Protein AF-0000000065941282 (afdb_homodimer)

Foldseek 3Di:
DDDPVLVVDDPLVNPFDDDDAFDDLVNLCVVQVHDSVPFFEFAHQFQFPDADPLLVVLLVVCVVCVVPFAPLLLQLLLVLCCVVLVHDSLQKDKALWLLRVLLLQLVLWAAAVAEEEEEQLADPSNVNSNSNRPHYYDYFYADLSADPLVRSQVSDDPRYAEYEHEALGPPAQRHDAPVSVVVSLVSRDLRHAYEYEYQFVLLDDDRPHDDPSVCQVVHQSYKYKYGCRHLLRPVVQRMIMIGHPSVVSVSSSVVDDGRNGGNSRSSSSSSSVVPVVSSVVSNVQLVVLLVLLVVLCVVLVWDWRDHSGQKTKTFQVDFCVVVQVQLSSLSYTWHQSVVSVRRRIIIGGRHGPVSSVSSSVSSSVSNVVD/DDDPVLVVDDPLVNPFDDDDAFDDLVNLCVVQVHDSVPFFEFAHQFQFPDADPLLVVLLVVCVVCVVPFAPLLLQLLLVLCCVVLVHDSLQKDKALWLLRVLLLQLVLWAAAVAEEEEEQLADPSNVNSNSNRPHYYDYFYADLSADPLVRSQVSDDPRYAEYEHEALGPPAQRHDAPVSVVVSLVSRDLRHAYEYEHQFVLLDDDRPHDDPSVCQVVHQSYKYKYGCRHLLRPVVQRMIMIGHPSVVSVSSSVVDDGRNGGNSRSSSSSSSVVPVVSSVVSNVQLVVLLVVLVVLCVVLVWDWRDHSGQKTKTFQVDFCVVVQVQLSSLSYTWHQSVVSVRRRIIIGGRHGPVSSVSSSVSSSVSNVVD

pLDDT: mean 96.19, std 5.15, range [49.38, 98.94]

Organism: Pseudomonas fluorescens (strain ATCC BAA-477 / NRRL B-23932 / Pf-5) (NCBI:txid220664)

Structure (mmCIF, N/CA/C/O backbone):
data_AF-0000000065941282-model_v1
#
loop_
_entity.id
_entity.type
_entity.pdbx_description
1 polymer 'Histidinol-phosphate aminotransferase 2'
#
loop_
_atom_site.group_PDB
_atom_site.id
_atom_site.type_symbol
_atom_site.label_atom_id
_atom_site.label_alt_id
_atom_site.label_comp_id
_atom_site.label_asym_id
_atom_site.label_entity_id
_atom_site.label_seq_id
_atom_site.pdbx_PDB_ins_code
_atom_site.Cartn_x
_atom_site.Cartn_y
_atom_site.Cartn_z
_atom_site.occupancy
_atom_site.B_iso_or_equiv
_atom_site.auth_seq_id
_atom_site.auth_comp_id
_atom_site.auth_asym_id
_atom_site.auth_atom_id
_atom_site.pdbx_PDB_model_num
ATOM 1 N N . MET A 1 1 ? 30.281 6.234 15.258 1 49.38 1 MET A N 1
ATOM 2 C CA . MET A 1 1 ? 30.219 4.91 14.641 1 49.38 1 MET A CA 1
ATOM 3 C C . MET A 1 1 ? 28.844 4.648 14.047 1 49.38 1 MET A C 1
ATOM 5 O O . MET A 1 1 ? 27.828 5.086 14.602 1 49.38 1 MET A O 1
ATOM 9 N N . SER A 1 2 ? 28.703 4.344 12.789 1 67.75 2 SER A N 1
ATOM 10 C CA . SER A 1 2 ? 27.422 4.109 12.117 1 67.75 2 SER A CA 1
ATOM 11 C C . SER A 1 2 ? 26.719 2.895 12.703 1 67.75 2 SER A C 1
ATOM 13 O O . SER A 1 2 ? 27.359 1.91 13.07 1 67.75 2 SER A O 1
ATOM 15 N N . GLY A 1 3 ? 25.484 3.133 13.289 1 80.44 3 GLY A N 1
ATOM 16 C CA . GLY A 1 3 ? 24.719 2 13.773 1 80.44 3 GLY A CA 1
ATOM 17 C C . GLY A 1 3 ? 24.578 0.891 12.75 1 80.44 3 GLY A C 1
ATOM 18 O O . GLY A 1 3 ? 24.516 1.154 11.547 1 80.44 3 GLY A O 1
ATOM 19 N N . ASP A 1 4 ? 24.781 -0.351 13.203 1 91.12 4 ASP A N 1
ATOM 20 C CA . ASP A 1 4 ? 24.516 -1.51 12.359 1 91.12 4 ASP A CA 1
ATOM 21 C C . ASP A 1 4 ? 23.016 -1.734 12.195 1 91.12 4 ASP A C 1
ATOM 23 O O . ASP A 1 4 ? 22.422 -2.545 12.914 1 91.12 4 ASP A O 1
ATOM 27 N N . PHE A 1 5 ? 22.438 -1.07 11.258 1 93.69 5 PHE A N 1
ATOM 28 C CA . PHE A 1 5 ? 20.984 -1.014 11.148 1 93.69 5 PHE A CA 1
ATOM 29 C C . PHE A 1 5 ? 20.438 -2.332 10.625 1 93.69 5 PHE A C 1
ATOM 31 O O . PHE A 1 5 ? 19.234 -2.596 10.742 1 93.69 5 PHE A O 1
ATOM 38 N N . LEU A 1 6 ? 21.234 -3.121 10.008 1 94.31 6 LEU A N 1
ATOM 39 C CA . LEU A 1 6 ? 20.766 -4.477 9.727 1 94.31 6 LEU A CA 1
ATOM 40 C C . LEU A 1 6 ? 20.641 -5.281 11.016 1 94.31 6 LEU A C 1
ATOM 42 O O . LEU A 1 6 ? 19.625 -5.965 11.227 1 94.31 6 LEU A O 1
ATOM 46 N N . ALA A 1 7 ? 21.625 -5.141 11.883 1 93.94 7 ALA A N 1
ATOM 47 C CA . ALA A 1 7 ? 21.609 -5.852 13.164 1 93.94 7 ALA A CA 1
ATOM 48 C C . ALA A 1 7 ? 20.531 -5.305 14.078 1 93.94 7 ALA A C 1
ATOM 50 O O . ALA A 1 7 ? 20 -6.027 14.93 1 93.94 7 ALA A O 1
ATOM 51 N N . LEU A 1 8 ? 20.156 -4.051 13.891 1 94.19 8 LEU A N 1
ATOM 52 C CA . LEU A 1 8 ? 19.172 -3.398 14.734 1 94.19 8 LEU A CA 1
ATOM 53 C C . LEU A 1 8 ? 17.75 -3.707 14.258 1 94.19 8 LEU A C 1
ATOM 55 O O . LEU A 1 8 ? 16.781 -3.467 14.984 1 94.19 8 LEU A O 1
ATOM 59 N N . ALA A 1 9 ? 17.578 -4.238 13.016 1 95.94 9 ALA A N 1
ATOM 60 C CA . ALA A 1 9 ? 16.266 -4.609 12.492 1 95.94 9 ALA A CA 1
ATOM 61 C C . ALA A 1 9 ? 15.711 -5.82 13.234 1 95.94 9 ALA A C 1
ATOM 63 O O . ALA A 1 9 ? 16.453 -6.551 13.891 1 95.94 9 ALA A O 1
ATOM 64 N N . GLN A 1 10 ? 14.398 -5.988 13.164 1 94.81 10 GLN A N 1
ATOM 65 C CA . GLN A 1 10 ? 13.758 -7.156 13.758 1 94.81 10 GLN A CA 1
ATOM 66 C C . GLN A 1 10 ? 14.336 -8.445 13.188 1 94.81 10 GLN A C 1
ATOM 68 O O . GLN A 1 10 ? 14.641 -8.523 11.992 1 94.81 10 GLN A O 1
ATOM 73 N N . PRO A 1 11 ? 14.461 -9.461 14 1 93.06 11 PRO A N 1
ATOM 74 C CA . PRO A 1 11 ? 15.125 -10.695 13.57 1 93.06 11 PRO A CA 1
ATOM 75 C C . PRO A 1 11 ? 14.508 -11.297 12.312 1 93.06 11 PRO A C 1
ATOM 77 O O . PRO A 1 11 ? 15.227 -11.719 11.406 1 93.06 11 PRO A O 1
ATOM 80 N N . GLY A 1 12 ? 13.25 -11.281 12.273 1 92.19 12 GLY A N 1
ATOM 81 C CA . GLY A 1 12 ? 12.586 -11.797 11.086 1 92.19 12 GLY A CA 1
ATOM 82 C C . GLY A 1 12 ? 12.922 -11.016 9.828 1 92.19 12 GLY A C 1
ATOM 83 O O . GLY A 1 12 ? 12.992 -11.578 8.742 1 92.19 12 GLY A O 1
ATOM 84 N N . VAL A 1 13 ? 13.18 -9.766 9.953 1 94.12 13 VAL A N 1
ATOM 85 C CA . VAL A 1 13 ? 13.469 -8.867 8.836 1 94.12 13 VAL A CA 1
ATOM 86 C C . VAL A 1 13 ? 14.93 -9.039 8.406 1 94.12 13 VAL A C 1
ATOM 88 O O . VAL A 1 13 ? 15.234 -9.008 7.215 1 94.12 13 VAL A O 1
ATOM 91 N N . GLN A 1 14 ? 15.789 -9.273 9.359 1 92.75 14 GLN A N 1
ATOM 92 C CA . GLN A 1 14 ? 17.203 -9.453 9.078 1 92.75 14 GLN A CA 1
ATOM 93 C C . GLN A 1 14 ? 17.422 -10.578 8.078 1 92.75 14 GLN A C 1
ATOM 95 O O . GLN A 1 14 ? 18.266 -10.469 7.184 1 92.75 14 GLN A O 1
ATOM 100 N N . GLN A 1 15 ? 16.609 -11.555 8.156 1 89.69 15 GLN A N 1
ATOM 101 C CA . GLN A 1 15 ? 16.828 -12.773 7.379 1 89.69 15 GLN A CA 1
ATOM 102 C C . GLN A 1 15 ? 15.875 -12.836 6.188 1 89.69 15 GLN A C 1
ATOM 104 O O . GLN A 1 15 ? 15.906 -13.797 5.414 1 89.69 15 GLN A O 1
ATOM 109 N N . LEU A 1 16 ? 15.164 -11.828 6.074 1 90.81 16 LEU A N 1
ATOM 110 C CA . LEU A 1 16 ? 14.117 -11.836 5.055 1 90.81 16 LEU A CA 1
ATOM 111 C C . LEU A 1 16 ? 14.695 -11.516 3.682 1 90.81 16 LEU A C 1
ATOM 113 O O . LEU A 1 16 ? 15.523 -10.609 3.549 1 90.81 16 LEU A O 1
ATOM 117 N N . SER A 1 17 ? 14.352 -12.344 2.703 1 85.75 17 SER A N 1
ATOM 118 C CA . SER A 1 17 ? 14.609 -12.031 1.302 1 85.75 17 SER A CA 1
ATOM 119 C C . SER A 1 17 ? 13.344 -11.547 0.6 1 85.75 17 SER A C 1
ATOM 121 O O . SER A 1 17 ? 12.289 -12.164 0.713 1 85.75 17 SER A O 1
ATOM 123 N N . PRO A 1 18 ? 13.531 -10.477 -0.052 1 83.06 18 PRO A N 1
ATOM 124 C CA . PRO A 1 18 ? 12.344 -9.945 -0.733 1 83.06 18 PRO A CA 1
ATOM 125 C C . PRO A 1 18 ? 11.812 -10.875 -1.816 1 83.06 18 PRO A C 1
ATOM 127 O O . PRO A 1 18 ? 12.555 -11.727 -2.324 1 83.06 18 PRO A O 1
ATOM 130 N N . TYR A 1 19 ? 10.539 -10.648 -2.098 1 82.81 19 TYR A N 1
ATOM 131 C CA . TYR A 1 19 ? 9.906 -11.359 -3.209 1 82.81 19 TYR A CA 1
ATOM 132 C C . TYR A 1 19 ? 10.617 -11.047 -4.523 1 82.81 19 TYR A C 1
ATOM 134 O O . TYR A 1 19 ? 10.945 -9.891 -4.801 1 82.81 19 TYR A O 1
ATOM 142 N N . VAL A 1 20 ? 10.844 -12.062 -5.289 1 82 20 VAL A N 1
ATOM 143 C CA . VAL A 1 20 ? 11.453 -11.891 -6.605 1 82 20 VAL A CA 1
ATOM 144 C C . VAL A 1 20 ? 10.375 -11.984 -7.688 1 82 20 VAL A C 1
ATOM 146 O O . VAL A 1 20 ? 9.875 -13.07 -7.98 1 82 20 VAL A O 1
ATOM 149 N N . PRO A 1 21 ? 10.055 -10.859 -8.25 1 82.06 21 PRO A N 1
ATOM 150 C CA . PRO A 1 21 ? 9.047 -10.883 -9.32 1 82.06 21 PRO A CA 1
ATOM 151 C C . PRO A 1 21 ? 9.602 -11.414 -10.641 1 82.06 21 PRO A C 1
ATOM 153 O O . PRO A 1 21 ? 10.805 -11.656 -10.758 1 82.06 21 PRO A O 1
ATOM 156 N N . GLY A 1 22 ? 8.688 -11.711 -11.5 1 80.81 22 GLY A N 1
ATOM 157 C CA . GLY A 1 22 ? 9.148 -12.039 -12.836 1 80.81 22 GLY A CA 1
ATOM 158 C C . GLY A 1 22 ? 10.016 -10.961 -13.461 1 80.81 22 GLY A C 1
ATOM 159 O O . GLY A 1 22 ? 9.852 -9.773 -13.148 1 80.81 22 GLY A O 1
ATOM 160 N N . LYS A 1 23 ? 10.969 -11.43 -14.32 1 84.38 23 LYS A N 1
ATOM 161 C CA . LYS A 1 23 ? 11.852 -10.477 -14.977 1 84.38 23 LYS A CA 1
ATOM 162 C C . LYS A 1 23 ? 11.055 -9.484 -15.82 1 84.38 23 LYS A C 1
ATOM 164 O O . LYS A 1 23 ? 10.227 -9.883 -16.641 1 84.38 23 LYS A O 1
ATOM 169 N N . PRO A 1 24 ? 11.25 -8.164 -15.609 1 84.25 24 PRO A N 1
ATOM 170 C CA . PRO A 1 24 ? 10.57 -7.172 -16.453 1 84.25 24 PRO A CA 1
ATOM 171 C C . PRO A 1 24 ? 11.062 -7.199 -17.891 1 84.25 24 PRO A C 1
ATOM 173 O O . PRO A 1 24 ? 12.25 -7.402 -18.141 1 84.25 24 PRO A O 1
ATOM 176 N N . VAL A 1 25 ? 10.133 -6.898 -18.75 1 87.12 25 VAL A N 1
ATOM 177 C CA . VAL A 1 25 ? 10.438 -6.867 -20.172 1 87.12 25 VAL A CA 1
ATOM 178 C C . VAL A 1 25 ? 11.555 -5.863 -20.453 1 87.12 25 VAL A C 1
ATOM 180 O O . VAL A 1 25 ? 12.523 -6.18 -21.141 1 87.12 25 VAL A O 1
ATOM 183 N N . ASP A 1 26 ? 11.406 -4.703 -19.797 1 84.69 26 ASP A N 1
ATOM 184 C CA . ASP A 1 26 ? 12.375 -3.641 -20.031 1 84.69 26 ASP A CA 1
ATOM 185 C C . ASP A 1 26 ? 13.766 -4.051 -19.562 1 84.69 26 ASP A C 1
ATOM 187 O O . ASP A 1 26 ? 14.773 -3.688 -20.172 1 84.69 26 ASP A O 1
ATOM 191 N N . GLU A 1 27 ? 13.828 -4.742 -18.531 1 85.06 27 GLU A N 1
ATOM 192 C CA . GLU A 1 27 ? 15.102 -5.207 -18 1 85.06 27 GLU A CA 1
ATOM 193 C C . GLU A 1 27 ? 15.766 -6.199 -18.953 1 85.06 27 GLU A C 1
ATOM 195 O O . GLU A 1 27 ? 16.953 -6.098 -19.234 1 85.06 27 GLU A O 1
ATOM 200 N N . LEU A 1 28 ? 15.008 -7.137 -19.422 1 87.38 28 LEU A N 1
ATOM 201 C CA . LEU A 1 28 ? 15.531 -8.117 -20.375 1 87.38 28 LEU A CA 1
ATOM 202 C C . LEU A 1 28 ? 15.992 -7.438 -21.656 1 87.38 28 LEU A C 1
ATOM 204 O O . LEU A 1 28 ? 17.062 -7.754 -22.172 1 87.38 28 LEU A O 1
ATOM 208 N N . ALA A 1 29 ? 15.164 -6.52 -22.109 1 90.06 29 ALA A N 1
ATOM 209 C CA . ALA A 1 29 ? 15.492 -5.789 -23.328 1 90.06 29 ALA A CA 1
ATOM 210 C C . ALA A 1 29 ? 16.828 -5.066 -23.203 1 90.06 29 ALA A C 1
ATOM 212 O O . ALA A 1 29 ? 17.656 -5.105 -24.109 1 90.06 29 ALA A O 1
ATOM 213 N N . ARG A 1 30 ? 17.062 -4.418 -22.125 1 86 30 ARG A N 1
ATOM 214 C CA . ARG A 1 30 ? 18.297 -3.697 -21.859 1 86 30 ARG A CA 1
ATOM 215 C C . ARG A 1 30 ? 19.469 -4.656 -21.75 1 86 30 ARG A C 1
ATOM 217 O O . ARG A 1 30 ? 20.562 -4.379 -22.281 1 86 30 ARG A O 1
ATOM 224 N N . GLU A 1 31 ? 19.266 -5.777 -21.125 1 89.56 31 GLU A N 1
ATOM 225 C CA . GLU A 1 31 ? 20.344 -6.734 -20.875 1 89.56 31 GLU A CA 1
ATOM 226 C C . GLU A 1 31 ? 20.797 -7.41 -22.156 1 89.56 31 GLU A C 1
ATOM 228 O O . GLU A 1 31 ? 22 -7.648 -22.344 1 89.56 31 GLU A O 1
ATOM 233 N N . LEU A 1 32 ? 19.859 -7.707 -23.031 1 92 32 LEU A N 1
ATOM 234 C CA . LEU A 1 32 ? 20.188 -8.516 -24.203 1 92 32 LEU A CA 1
ATOM 235 C C . LEU A 1 32 ? 20.156 -7.684 -25.469 1 92 32 LEU A C 1
ATOM 237 O O . LEU A 1 32 ? 20.438 -8.188 -26.562 1 92 32 LEU A O 1
ATOM 241 N N . ASP A 1 33 ? 19.859 -6.391 -25.312 1 91.19 33 ASP A N 1
ATOM 242 C CA . ASP A 1 33 ? 19.781 -5.473 -26.453 1 91.19 33 ASP A CA 1
ATOM 243 C C . ASP A 1 33 ? 18.812 -5.98 -27.5 1 91.19 33 ASP A C 1
ATOM 245 O O . ASP A 1 33 ? 19.156 -6.125 -28.672 1 91.19 33 ASP A O 1
ATOM 249 N N . ILE A 1 34 ? 17.656 -6.352 -27.094 1 90.5 34 ILE A N 1
ATOM 250 C CA . ILE A 1 34 ? 16.594 -6.805 -27.984 1 90.5 34 ILE A CA 1
ATOM 251 C C . ILE A 1 34 ? 15.422 -5.832 -27.922 1 90.5 34 ILE A C 1
ATOM 253 O O . ILE A 1 34 ? 15.258 -5.113 -26.938 1 90.5 34 ILE A O 1
ATOM 257 N N . ASP A 1 35 ? 14.641 -5.812 -28.953 1 91.69 35 ASP A N 1
ATOM 258 C CA . ASP A 1 35 ? 13.453 -4.965 -29.031 1 91.69 35 ASP A CA 1
ATOM 259 C C . ASP A 1 35 ? 12.375 -5.449 -28.062 1 91.69 35 ASP A C 1
ATOM 261 O O . ASP A 1 35 ? 11.883 -6.57 -28.172 1 91.69 35 ASP A O 1
ATOM 265 N N . PRO A 1 36 ? 12.008 -4.559 -27.125 1 88.75 36 PRO A N 1
ATOM 266 C CA . PRO A 1 36 ? 11 -4.957 -26.141 1 88.75 36 PRO A CA 1
ATOM 267 C C . PRO A 1 36 ? 9.695 -5.418 -26.781 1 88.75 36 PRO A C 1
ATOM 269 O O . PRO A 1 36 ? 9 -6.273 -26.234 1 88.75 36 PRO A O 1
ATOM 272 N N . ALA A 1 37 ? 9.461 -4.98 -27.953 1 88.06 37 ALA A N 1
ATOM 273 C CA . ALA A 1 37 ? 8.211 -5.305 -28.641 1 88.06 37 ALA A CA 1
ATOM 274 C C . ALA A 1 37 ? 8.195 -6.762 -29.094 1 88.06 37 ALA A C 1
ATOM 276 O O . ALA A 1 37 ? 7.129 -7.316 -29.375 1 88.06 37 ALA A O 1
ATOM 277 N N . THR A 1 38 ? 9.32 -7.367 -29.109 1 90.81 38 THR A N 1
ATOM 278 C CA . THR A 1 38 ? 9.406 -8.742 -29.594 1 90.81 38 THR A CA 1
ATOM 279 C C . THR A 1 38 ? 9.438 -9.727 -28.422 1 90.81 38 THR A C 1
ATOM 281 O O . THR A 1 38 ? 9.414 -10.938 -28.625 1 90.81 38 THR A O 1
ATOM 284 N N . ILE A 1 39 ? 9.492 -9.227 -27.281 1 95.25 39 ILE A N 1
ATOM 285 C CA . ILE A 1 39 ? 9.594 -10.062 -26.094 1 95.25 39 ILE A CA 1
ATOM 286 C C . ILE A 1 39 ? 8.203 -10.547 -25.672 1 95.25 39 ILE A C 1
ATOM 288 O O . ILE A 1 39 ? 7.246 -9.766 -25.672 1 95.25 39 ILE A O 1
ATOM 292 N N . VAL A 1 40 ? 8.078 -11.828 -25.484 1 96.62 40 VAL A N 1
ATOM 293 C CA . VAL A 1 40 ? 6.859 -12.422 -24.938 1 96.62 40 VAL A CA 1
ATOM 294 C C . VAL A 1 40 ? 7.035 -12.711 -23.453 1 96.62 40 VAL A C 1
ATOM 296 O O . VAL A 1 40 ? 7.945 -13.438 -23.062 1 96.62 40 VAL A O 1
ATOM 299 N N . LYS A 1 41 ? 6.215 -12.117 -22.625 1 96.38 41 LYS A N 1
ATOM 300 C CA . LYS A 1 41 ? 6.277 -12.344 -21.188 1 96.38 41 LYS A CA 1
ATOM 301 C C . LYS A 1 41 ? 5.102 -13.188 -20.703 1 96.38 41 LYS A C 1
ATOM 303 O O . LYS A 1 41 ? 3.947 -12.773 -20.812 1 96.38 41 LYS A O 1
ATOM 308 N N . LEU A 1 42 ? 5.363 -14.328 -20.219 1 98.44 42 LEU A N 1
ATOM 309 C CA . LEU A 1 42 ? 4.406 -15.289 -19.688 1 98.44 42 LEU A CA 1
ATOM 310 C C . LEU A 1 42 ? 4.836 -15.766 -18.297 1 98.44 42 LEU A C 1
ATOM 312 O O . LEU A 1 42 ? 4.852 -16.969 -18.031 1 98.44 42 LEU A O 1
ATOM 316 N N . ALA A 1 43 ? 5.129 -14.75 -17.391 1 97.69 43 ALA A N 1
ATOM 317 C CA . ALA A 1 43 ? 5.828 -15.148 -16.172 1 97.69 43 ALA A CA 1
ATOM 318 C C . ALA A 1 43 ? 5.09 -14.656 -14.938 1 97.69 43 ALA A C 1
ATOM 320 O O . ALA A 1 43 ? 5.445 -15.008 -13.805 1 97.69 43 ALA A O 1
ATOM 321 N N . SER A 1 44 ? 3.982 -13.836 -15.008 1 96.69 44 SER A N 1
ATOM 322 C CA . SER A 1 44 ? 3.418 -13.203 -13.82 1 96.69 44 SER A CA 1
ATOM 323 C C . SER A 1 44 ? 1.907 -13.391 -13.758 1 96.69 44 SER A C 1
ATOM 325 O O . SER A 1 44 ? 1.215 -12.68 -13.031 1 96.69 44 SER A O 1
ATOM 327 N N . ASN A 1 45 ? 1.396 -14.273 -14.539 1 98.06 45 ASN A N 1
ATOM 328 C CA . ASN A 1 45 ? -0.011 -14.664 -14.523 1 98.06 45 ASN A CA 1
ATOM 329 C C . ASN A 1 45 ? -0.926 -13.469 -14.766 1 98.06 45 ASN A C 1
ATOM 331 O O . ASN A 1 45 ? -1.95 -13.32 -14.094 1 98.06 45 ASN A O 1
ATOM 335 N N . GLU A 1 46 ? -0.53 -12.602 -15.664 1 97.62 46 GLU A N 1
ATOM 336 C CA . GLU A 1 46 ? -1.329 -11.438 -16.031 1 97.62 46 GLU A CA 1
ATOM 337 C C . GLU A 1 46 ? -2.35 -11.789 -17.109 1 97.62 46 GLU A C 1
ATOM 339 O O . GLU A 1 46 ? -2.189 -12.781 -17.828 1 97.62 46 GLU A O 1
ATOM 344 N N . ASN A 1 47 ? -3.414 -11.016 -17.172 1 98.31 47 ASN A N 1
ATOM 345 C CA . ASN A 1 47 ? -4.406 -11.188 -18.219 1 98.31 47 ASN A CA 1
ATOM 346 C C . ASN A 1 47 ? -3.887 -10.68 -19.562 1 98.31 47 ASN A C 1
ATOM 348 O O . ASN A 1 47 ? -3.543 -9.508 -19.703 1 98.31 47 ASN A O 1
ATOM 352 N N . PRO A 1 48 ? -3.826 -11.539 -20.547 1 97.38 48 PRO A N 1
ATOM 353 C CA . PRO A 1 48 ? -3.229 -11.141 -21.812 1 97.38 48 PRO A CA 1
ATOM 354 C C . PRO A 1 48 ? -4.191 -10.344 -22.703 1 97.38 48 PRO A C 1
ATOM 356 O O . PRO A 1 48 ? -3.779 -9.781 -23.719 1 97.38 48 PRO A O 1
ATOM 359 N N . LEU A 1 49 ? -5.406 -10.172 -22.375 1 96.19 49 LEU A N 1
ATOM 360 C CA . LEU A 1 49 ? -6.465 -9.641 -23.234 1 96.19 49 LEU A CA 1
ATOM 361 C C . LEU A 1 49 ? -6.316 -8.133 -23.406 1 96.19 49 LEU A C 1
ATOM 363 O O . LEU A 1 49 ? -6.926 -7.547 -24.312 1 96.19 49 LEU A O 1
ATOM 367 N N . GLY A 1 50 ? -5.535 -7.484 -22.641 1 94.38 50 GLY A N 1
ATOM 368 C CA . GLY A 1 50 ? -5.531 -6.031 -22.609 1 94.38 50 GLY A CA 1
ATOM 369 C C . GLY A 1 50 ? -6.562 -5.457 -21.656 1 94.38 50 GLY A C 1
ATOM 370 O O . GLY A 1 50 ? -7.316 -6.203 -21.016 1 94.38 50 GLY A O 1
ATOM 371 N N . ALA A 1 51 ? -6.656 -4.18 -21.672 1 94.19 51 ALA A N 1
ATOM 372 C CA . ALA A 1 51 ? -7.465 -3.521 -20.656 1 94.19 51 ALA A CA 1
ATOM 373 C C . ALA A 1 51 ? -8.945 -3.533 -21.031 1 94.19 51 ALA A C 1
ATOM 375 O O . ALA A 1 51 ? -9.289 -3.373 -22.203 1 94.19 51 ALA A O 1
ATOM 376 N N . SER A 1 52 ? -9.789 -3.727 -20.016 1 97.44 52 SER A N 1
ATOM 377 C CA . SER A 1 52 ? -11.227 -3.543 -20.188 1 97.44 52 SER A CA 1
ATOM 378 C C . SER A 1 52 ? -11.555 -2.117 -20.609 1 97.44 52 SER A C 1
ATOM 380 O O . SER A 1 52 ? -11.102 -1.156 -19.984 1 97.44 52 SER A O 1
ATOM 382 N N . PRO A 1 53 ? -12.328 -1.966 -21.734 1 97.31 53 PRO A N 1
ATOM 383 C CA . PRO A 1 53 ? -12.727 -0.613 -22.125 1 97.31 53 PRO A CA 1
ATOM 384 C C . PRO A 1 53 ? -13.477 0.126 -21.016 1 97.31 53 PRO A C 1
ATOM 386 O O . PRO A 1 53 ? -13.336 1.343 -20.875 1 97.31 53 PRO A O 1
ATOM 389 N N . LYS A 1 54 ? -14.297 -0.621 -20.234 1 98.38 54 LYS A N 1
ATOM 390 C CA . LYS A 1 54 ? -15.031 0.011 -19.141 1 98.38 54 LYS A CA 1
ATOM 391 C C . LYS A 1 54 ? -14.078 0.502 -18.047 1 98.38 54 LYS A C 1
ATOM 393 O O . LYS A 1 54 ? -14.273 1.577 -17.484 1 98.38 54 LYS A O 1
ATOM 398 N N . ALA A 1 55 ? -13.055 -0.278 -17.734 1 98.5 55 ALA A N 1
ATOM 399 C CA . ALA A 1 55 ? -12.047 0.137 -16.766 1 98.5 55 ALA A CA 1
ATOM 400 C C . ALA A 1 55 ? -11.305 1.381 -17.234 1 98.5 55 ALA A C 1
ATOM 402 O O . ALA A 1 55 ? -11.086 2.316 -16.453 1 98.5 55 ALA A O 1
ATOM 403 N N . LEU A 1 56 ? -10.938 1.398 -18.547 1 98.5 56 LEU A N 1
ATOM 404 C CA . LEU A 1 56 ? -10.227 2.539 -19.109 1 98.5 56 LEU A CA 1
ATOM 405 C C . LEU A 1 56 ? -11.078 3.805 -19.016 1 98.5 56 LEU A C 1
ATOM 407 O O . LEU A 1 56 ? -10.57 4.871 -18.656 1 98.5 56 LEU A O 1
ATOM 411 N N . ALA A 1 57 ? -12.336 3.682 -19.344 1 98.5 57 ALA A N 1
ATOM 412 C CA . ALA A 1 57 ? -13.234 4.828 -19.266 1 98.5 57 ALA A CA 1
ATOM 413 C C . ALA A 1 57 ? -13.352 5.348 -17.844 1 98.5 57 ALA A C 1
ATOM 415 O O . ALA A 1 57 ? -13.344 6.562 -17.609 1 98.5 57 ALA A O 1
ATOM 416 N N . ALA A 1 58 ? -13.492 4.453 -16.891 1 98.62 58 ALA A N 1
ATOM 417 C CA . ALA A 1 58 ? -13.602 4.832 -15.484 1 98.62 58 ALA A CA 1
ATOM 418 C C . ALA A 1 58 ? -12.352 5.578 -15.023 1 98.62 58 ALA A C 1
ATOM 420 O O . ALA A 1 58 ? -12.445 6.555 -14.273 1 98.62 58 ALA A O 1
ATOM 421 N N . ILE A 1 59 ? -11.172 5.121 -15.43 1 98.69 59 ILE A N 1
ATOM 422 C CA . ILE A 1 59 ? -9.914 5.773 -15.078 1 98.69 59 ILE A CA 1
ATOM 423 C C . ILE A 1 59 ? -9.883 7.188 -15.656 1 98.69 59 ILE A C 1
ATOM 425 O O . ILE A 1 59 ? -9.562 8.148 -14.953 1 98.69 59 ILE A O 1
ATOM 429 N N . ARG A 1 60 ? -10.203 7.301 -16.906 1 97.94 60 ARG A N 1
ATOM 430 C CA . ARG A 1 60 ? -10.18 8.602 -17.578 1 97.94 60 ARG A CA 1
ATOM 431 C C . ARG A 1 60 ? -11.102 9.594 -16.875 1 97.94 60 ARG A C 1
ATOM 433 O O . ARG A 1 60 ? -10.742 10.758 -16.688 1 97.94 60 ARG A O 1
ATOM 440 N N . ASP A 1 61 ? -12.258 9.117 -16.453 1 97.38 61 ASP A N 1
ATOM 441 C CA . ASP A 1 61 ? -13.211 9.969 -15.75 1 97.38 61 ASP A CA 1
ATOM 442 C C . ASP A 1 61 ? -12.648 10.414 -14.398 1 97.38 61 ASP A C 1
ATOM 444 O O . ASP A 1 61 ? -12.945 11.523 -13.945 1 97.38 61 ASP A O 1
ATOM 448 N N . GLU A 1 62 ? -11.852 9.586 -13.797 1 97.31 62 GLU A N 1
ATOM 449 C CA . GLU A 1 62 ? -11.352 9.844 -12.445 1 97.31 62 GLU A CA 1
ATOM 450 C C . GLU A 1 62 ? -10.141 10.766 -12.469 1 97.31 62 GLU A C 1
ATOM 452 O O . GLU A 1 62 ? -9.734 11.297 -11.43 1 97.31 62 GLU A O 1
ATOM 457 N N . LEU A 1 63 ? -9.555 11.031 -13.648 1 97.62 63 LEU A N 1
ATOM 458 C CA . LEU A 1 63 ? -8.328 11.82 -13.758 1 97.62 63 LEU A CA 1
ATOM 459 C C . LEU A 1 63 ? -8.555 13.25 -13.289 1 97.62 63 LEU A C 1
ATOM 461 O O . LEU A 1 63 ? -7.621 13.922 -12.844 1 97.62 63 LEU A O 1
ATOM 465 N N . ALA A 1 64 ? -9.773 13.75 -13.32 1 94.38 64 ALA A N 1
ATOM 466 C CA . ALA A 1 64 ? -10.102 15.094 -12.859 1 94.38 64 ALA A CA 1
ATOM 467 C C . ALA A 1 64 ? -9.836 15.242 -11.359 1 94.38 64 ALA A C 1
ATOM 469 O O . ALA A 1 64 ? -9.625 16.344 -10.867 1 94.38 64 ALA A O 1
ATOM 470 N N . GLU A 1 65 ? -9.797 14.117 -10.633 1 94.06 65 GLU A N 1
ATOM 471 C CA . GLU A 1 65 ? -9.641 14.117 -9.188 1 94.06 65 GLU A CA 1
ATOM 472 C C . GLU A 1 65 ? -8.227 13.688 -8.789 1 94.06 65 GLU A C 1
ATOM 474 O O . GLU A 1 65 ? -8.008 13.234 -7.66 1 94.06 65 GLU A O 1
ATOM 479 N N . LEU A 1 66 ? -7.281 13.828 -9.641 1 97.31 66 LEU A N 1
ATOM 480 C CA . LEU A 1 66 ? -5.934 13.297 -9.469 1 97.31 66 LEU A CA 1
ATOM 481 C C . LEU A 1 66 ? -5.27 13.883 -8.227 1 97.31 66 LEU A C 1
ATOM 483 O O . LEU A 1 66 ? -4.457 13.227 -7.578 1 97.31 66 LEU A O 1
ATOM 487 N N . THR A 1 67 ? -5.621 15.125 -7.84 1 97.62 67 THR A N 1
ATOM 488 C CA . THR A 1 67 ? -4.934 15.812 -6.746 1 97.62 67 THR A CA 1
ATOM 489 C C . THR A 1 67 ? -5.582 15.484 -5.406 1 97.62 67 THR A C 1
ATOM 491 O O . THR A 1 67 ? -5.062 15.852 -4.352 1 97.62 67 THR A O 1
ATOM 494 N N . ARG A 1 68 ? -6.668 14.758 -5.375 1 96.12 68 ARG A N 1
ATOM 495 C CA . ARG A 1 68 ? -7.406 14.445 -4.16 1 96.12 68 ARG A CA 1
ATOM 496 C C . ARG A 1 68 ? -7.07 13.039 -3.662 1 96.12 68 ARG A C 1
ATOM 498 O O . ARG A 1 68 ? -6.855 12.133 -4.465 1 96.12 68 ARG A O 1
ATOM 505 N N . TYR A 1 69 ? -7.035 12.906 -2.363 1 96.62 69 TYR A N 1
ATOM 506 C CA . TYR A 1 69 ? -6.84 11.578 -1.787 1 96.62 69 TYR A CA 1
ATOM 507 C C . TYR A 1 69 ? -8.008 10.656 -2.127 1 96.62 69 TYR A C 1
ATOM 509 O O . TYR A 1 69 ? -9.141 11.117 -2.293 1 96.62 69 TYR A O 1
ATOM 517 N N . PRO A 1 70 ? -7.707 9.344 -2.211 1 96.31 70 PRO A N 1
ATOM 518 C CA . PRO A 1 70 ? -8.797 8.383 -2.385 1 96.31 70 PRO A CA 1
ATOM 519 C C . PRO A 1 70 ? -9.766 8.367 -1.202 1 96.31 70 PRO A C 1
ATOM 521 O O . PRO A 1 70 ? -9.43 8.859 -0.121 1 96.31 70 PRO A O 1
ATOM 524 N N . ASP A 1 71 ? -10.969 7.879 -1.484 1 92.94 71 ASP A N 1
ATOM 525 C CA . ASP A 1 71 ? -11.82 7.504 -0.364 1 92.94 71 ASP A CA 1
ATOM 526 C C . ASP A 1 71 ? -11.188 6.387 0.461 1 92.94 71 ASP A C 1
ATOM 528 O O . ASP A 1 71 ? -11.172 5.227 0.038 1 92.94 71 ASP A O 1
ATOM 532 N N . GLY A 1 72 ? -10.703 6.707 1.585 1 91.5 72 GLY A N 1
ATOM 533 C CA . GLY A 1 72 ? -9.984 5.758 2.424 1 91.5 72 GLY A CA 1
ATOM 534 C C . GLY A 1 72 ? -10.805 4.527 2.762 1 91.5 72 GLY A C 1
ATOM 535 O O . GLY A 1 72 ? -10.242 3.447 2.979 1 91.5 72 GLY A O 1
ATOM 536 N N . ASN A 1 73 ? -12.086 4.668 2.803 1 90.81 73 ASN A N 1
ATOM 537 C CA . ASN A 1 73 ? -12.969 3.539 3.084 1 90.81 73 ASN A CA 1
ATOM 538 C C . ASN A 1 73 ? -13.289 2.75 1.819 1 90.81 73 ASN A C 1
ATOM 540 O O . ASN A 1 73 ? -13.68 1.585 1.893 1 90.81 73 ASN A O 1
ATOM 544 N N . GLY A 1 74 ? -13.188 3.445 0.679 1 94.88 74 GLY A N 1
ATOM 545 C CA . GLY A 1 74 ? -13.562 2.795 -0.567 1 94.88 74 GLY A CA 1
ATOM 546 C C . GLY A 1 74 ? -15.023 2.381 -0.607 1 94.88 74 GLY A C 1
ATOM 547 O O . GLY A 1 74 ? -15.336 1.238 -0.943 1 94.88 74 GLY A O 1
ATOM 548 N N . PHE A 1 75 ? -15.852 3.326 -0.237 1 94.31 75 PHE A N 1
ATOM 549 C CA . PHE A 1 75 ? -17.266 3.039 -0.014 1 94.31 75 PHE A CA 1
ATOM 550 C C . PHE A 1 75 ? -17.906 2.469 -1.273 1 94.31 75 PHE A C 1
ATOM 552 O O . PHE A 1 75 ? -18.609 1.457 -1.215 1 94.31 75 PHE A O 1
ATOM 559 N N . ALA A 1 76 ? -17.688 3.131 -2.412 1 96 76 ALA A N 1
ATOM 560 C CA . ALA A 1 76 ? -18.328 2.701 -3.656 1 96 76 ALA A CA 1
ATOM 561 C C . ALA A 1 76 ? -17.922 1.271 -4.012 1 96 76 ALA A C 1
ATOM 563 O O . ALA A 1 76 ? -18.766 0.44 -4.328 1 96 76 ALA A O 1
ATOM 564 N N . LEU A 1 77 ? -16.656 0.951 -3.949 1 98.31 77 LEU A N 1
ATOM 565 C CA . LEU A 1 77 ? -16.188 -0.387 -4.285 1 98.31 77 LEU A CA 1
ATOM 566 C C . LEU A 1 77 ? -16.656 -1.407 -3.258 1 98.31 77 LEU A C 1
ATOM 568 O O . LEU A 1 77 ? -17.094 -2.5 -3.619 1 98.31 77 LEU A O 1
ATOM 572 N N . LYS A 1 78 ? -16.547 -1.065 -1.96 1 98.19 78 LYS A N 1
ATOM 573 C CA . LYS A 1 78 ? -17.016 -1.98 -0.924 1 98.19 78 LYS A CA 1
ATOM 574 C C . LYS A 1 78 ? -18.5 -2.305 -1.105 1 98.19 78 LYS A C 1
ATOM 576 O O . LYS A 1 78 ? -18.922 -3.453 -0.934 1 98.19 78 LYS A O 1
ATOM 581 N N . SER A 1 79 ? -19.266 -1.291 -1.411 1 97.94 79 SER A N 1
ATOM 582 C CA . SER A 1 79 ? -20.688 -1.494 -1.607 1 97.94 79 SER A CA 1
ATOM 583 C C . SER A 1 79 ? -20.969 -2.447 -2.766 1 97.94 79 SER A C 1
ATOM 585 O O . SER A 1 79 ? -21.781 -3.361 -2.648 1 97.94 79 SER A O 1
ATOM 587 N N . LEU A 1 80 ? -20.297 -2.219 -3.842 1 98.5 80 LEU A N 1
ATOM 588 C CA . LEU A 1 80 ? -20.484 -3.066 -5.016 1 98.5 80 LEU A CA 1
ATOM 589 C C . LEU A 1 80 ? -20.031 -4.492 -4.73 1 98.5 80 LEU A C 1
ATOM 591 O O . LEU A 1 80 ? -20.703 -5.453 -5.121 1 98.5 80 LEU A O 1
ATOM 595 N N . LEU A 1 81 ? -18.922 -4.66 -4.059 1 98.62 81 LEU A N 1
ATOM 596 C CA . LEU A 1 81 ? -18.422 -5.977 -3.68 1 98.62 81 LEU A CA 1
ATOM 597 C C . LEU A 1 81 ? -19.406 -6.688 -2.758 1 98.62 81 LEU A C 1
ATOM 599 O O . LEU A 1 81 ? -19.672 -7.879 -2.92 1 98.62 81 LEU A O 1
ATOM 603 N N . ALA A 1 82 ? -19.859 -5.914 -1.771 1 98.38 82 ALA A N 1
ATOM 604 C CA . ALA A 1 82 ? -20.828 -6.488 -0.836 1 98.38 82 ALA A CA 1
ATOM 605 C C . ALA A 1 82 ? -22.047 -7.039 -1.574 1 98.38 82 ALA A C 1
ATOM 607 O O . ALA A 1 82 ? -22.484 -8.156 -1.306 1 98.38 82 ALA A O 1
ATOM 608 N N . GLU A 1 83 ? -22.516 -6.289 -2.482 1 98.06 83 GLU A N 1
ATOM 609 C CA . GLU A 1 83 ? -23.672 -6.699 -3.273 1 98.06 83 GLU A CA 1
ATOM 610 C C . GLU A 1 83 ? -23.359 -7.926 -4.121 1 98.06 83 GLU A C 1
ATOM 612 O O . GLU A 1 83 ? -24.094 -8.914 -4.102 1 98.06 83 GLU A O 1
ATOM 617 N N . ARG A 1 84 ? -22.297 -7.945 -4.801 1 96.81 84 ARG A N 1
ATOM 618 C CA . ARG A 1 84 ? -21.938 -8.984 -5.754 1 96.81 84 ARG A CA 1
ATOM 619 C C . ARG A 1 84 ? -21.594 -10.289 -5.039 1 96.81 84 ARG A C 1
ATOM 621 O O . ARG A 1 84 ? -21.828 -11.375 -5.566 1 96.81 84 ARG A O 1
ATOM 628 N N . CYS A 1 85 ? -21 -10.156 -3.881 1 97.25 85 CYS A N 1
ATOM 629 C CA . CYS A 1 85 ? -20.5 -11.328 -3.168 1 97.25 85 CYS A CA 1
ATOM 630 C C . CYS A 1 85 ? -21.516 -11.805 -2.137 1 97.25 85 CYS A C 1
ATOM 632 O O . CYS A 1 85 ? -21.312 -12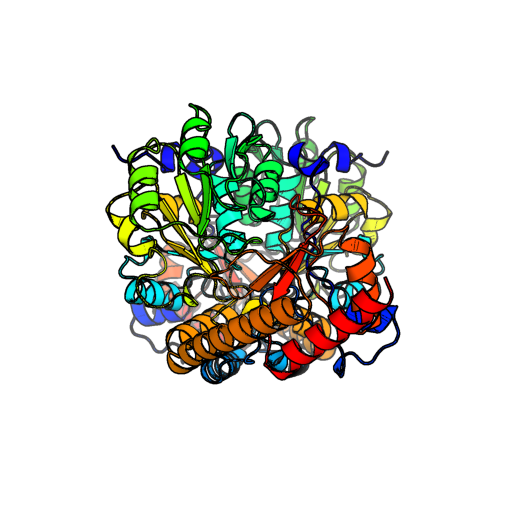.836 -1.494 1 97.25 85 CYS A O 1
ATOM 634 N N . GLY A 1 86 ? -22.578 -11.086 -1.958 1 97.25 86 GLY A N 1
ATOM 635 C CA . GLY A 1 86 ? -23.625 -11.477 -1.022 1 97.25 86 GLY A CA 1
ATOM 636 C C . GLY A 1 86 ? -23.203 -11.359 0.429 1 97.25 86 GLY A C 1
ATOM 637 O O . GLY A 1 86 ? -23.469 -12.25 1.235 1 97.25 86 GLY A O 1
ATOM 638 N N . VAL A 1 87 ? -22.453 -10.32 0.773 1 97.94 87 VAL A N 1
ATOM 639 C CA . VAL A 1 87 ? -22.016 -10.07 2.143 1 97.94 87 VAL A CA 1
ATOM 640 C C . VAL A 1 87 ? -22.391 -8.648 2.551 1 97.94 87 VAL A C 1
ATOM 642 O O . VAL A 1 87 ? -23 -7.914 1.772 1 97.94 87 VAL A O 1
ATOM 645 N N . GLU A 1 88 ? -22.141 -8.32 3.787 1 98.06 88 GLU A N 1
ATOM 646 C CA . GLU A 1 88 ? -22.328 -6.953 4.262 1 98.06 88 GLU A CA 1
ATOM 647 C C . GLU A 1 88 ? -21.062 -6.121 4.039 1 98.06 88 GLU A C 1
ATOM 649 O O . GLU A 1 88 ? -19.953 -6.668 3.957 1 98.06 88 GLU A O 1
ATOM 654 N N . ILE A 1 89 ? -21.25 -4.832 3.971 1 97.88 89 ILE A N 1
ATOM 655 C CA . ILE A 1 89 ? -20.156 -3.91 3.635 1 97.88 89 ILE A CA 1
ATOM 656 C C . ILE A 1 89 ? -19.062 -3.994 4.695 1 97.88 89 ILE A C 1
ATOM 658 O O . ILE A 1 89 ? -17.875 -3.863 4.383 1 97.88 89 ILE A O 1
ATOM 662 N N . ASP A 1 90 ? -19.359 -4.227 5.977 1 97.94 90 ASP A N 1
ATOM 663 C CA . ASP A 1 90 ? -18.391 -4.258 7.066 1 97.94 90 ASP A CA 1
ATOM 664 C C . ASP A 1 90 ? -17.641 -5.594 7.102 1 97.94 90 ASP A C 1
ATOM 666 O O . ASP A 1 90 ? -16.828 -5.836 7.996 1 97.94 90 ASP A O 1
ATOM 670 N N . GLN A 1 91 ? -17.891 -6.461 6.086 1 98.5 91 GLN A N 1
ATOM 671 C CA . GLN A 1 91 ? -17.156 -7.719 5.934 1 98.5 91 GLN A CA 1
ATOM 672 C C . GLN A 1 91 ? -16.047 -7.59 4.906 1 98.5 91 GLN A C 1
ATOM 674 O O . GLN A 1 91 ? -15.281 -8.531 4.691 1 98.5 91 GLN A O 1
ATOM 679 N N . VAL A 1 92 ? -15.953 -6.395 4.309 1 98.69 92 VAL A N 1
ATOM 680 C CA . VAL A 1 92 ? -15.023 -6.191 3.199 1 98.69 92 VAL A CA 1
ATOM 681 C C . VAL A 1 92 ? -13.789 -5.441 3.689 1 98.69 92 VAL A C 1
ATOM 683 O O . VAL A 1 92 ? -13.906 -4.406 4.352 1 98.69 92 VAL A O 1
ATOM 686 N N . THR A 1 93 ? -12.641 -5.934 3.443 1 98.62 93 THR A N 1
ATOM 687 C CA . THR A 1 93 ? -11.367 -5.242 3.596 1 98.62 93 THR A CA 1
ATOM 688 C C . THR A 1 93 ? -10.688 -5.059 2.242 1 98.62 93 THR A C 1
ATOM 690 O O . THR A 1 93 ? -10.484 -6.027 1.506 1 98.62 93 THR A O 1
ATOM 693 N N . LEU A 1 94 ? -10.391 -3.824 1.889 1 98.69 94 LEU A N 1
ATOM 694 C CA . LEU A 1 94 ? -9.711 -3.555 0.626 1 98.69 94 LEU A CA 1
ATOM 695 C C . LEU A 1 94 ? -8.195 -3.574 0.808 1 98.69 94 LEU A C 1
ATOM 697 O O . LEU A 1 94 ? -7.688 -3.188 1.863 1 98.69 94 LEU A O 1
ATOM 701 N N . GLY A 1 95 ? -7.52 -4.043 -0.208 1 98.62 95 GLY A N 1
ATOM 702 C CA . GLY A 1 95 ? -6.066 -4.113 -0.164 1 98.62 95 GLY A CA 1
ATOM 703 C C . GLY A 1 95 ? -5.406 -3.637 -1.444 1 98.62 95 GLY A C 1
ATOM 704 O O . GLY A 1 95 ? -5.984 -3.756 -2.527 1 98.62 95 GLY A O 1
ATOM 705 N N . ASN A 1 96 ? -4.195 -3.066 -1.302 1 98.5 96 ASN A N 1
ATOM 706 C CA . ASN A 1 96 ? -3.332 -2.795 -2.445 1 98.5 96 ASN A CA 1
ATOM 707 C C . ASN A 1 96 ? -2.879 -4.082 -3.125 1 98.5 96 ASN A C 1
ATOM 709 O O . ASN A 1 96 ? -1.686 -4.387 -3.156 1 98.5 96 ASN A O 1
ATOM 713 N N . GLY A 1 97 ? -3.846 -4.746 -3.797 1 97.81 97 GLY A N 1
ATOM 714 C CA . GLY A 1 97 ? -3.734 -6.145 -4.176 1 97.81 97 GLY A CA 1
ATOM 715 C C . GLY A 1 97 ? -4.102 -7.098 -3.055 1 97.81 97 GLY A C 1
ATOM 716 O O . GLY A 1 97 ? -4.176 -6.695 -1.891 1 97.81 97 GLY A O 1
ATOM 717 N N . SER A 1 98 ? -4.355 -8.367 -3.434 1 98 98 SER A N 1
ATOM 718 C CA . SER A 1 98 ? -4.691 -9.328 -2.389 1 98 98 SER A CA 1
ATOM 719 C C . SER A 1 98 ? -3.48 -9.656 -1.524 1 98 98 SER A C 1
ATOM 721 O O . SER A 1 98 ? -3.625 -10.133 -0.398 1 98 98 SER A O 1
ATOM 723 N N . ASN A 1 99 ? -2.289 -9.406 -2.043 1 97.25 99 ASN A N 1
ATOM 724 C CA . ASN A 1 99 ? -1.078 -9.531 -1.237 1 97.25 99 ASN A CA 1
ATOM 725 C C . ASN A 1 99 ? -1.172 -8.703 0.044 1 97.25 99 ASN A C 1
ATOM 727 O O . ASN A 1 99 ? -0.692 -9.133 1.097 1 97.25 99 ASN A O 1
ATOM 731 N N . ASP A 1 100 ? -1.762 -7.547 -0.094 1 98.12 100 ASP A N 1
ATOM 732 C CA . ASP A 1 100 ? -1.93 -6.656 1.049 1 98.12 100 ASP A CA 1
ATOM 733 C C . ASP A 1 100 ? -2.811 -7.297 2.121 1 98.12 100 ASP A C 1
ATOM 735 O O . ASP A 1 100 ? -2.572 -7.113 3.316 1 98.12 100 ASP A O 1
ATOM 739 N N . ILE A 1 101 ? -3.814 -8.055 1.726 1 98.69 101 ILE A N 1
ATOM 740 C CA . ILE A 1 101 ? -4.688 -8.766 2.656 1 98.69 101 ILE A CA 1
ATOM 741 C C . ILE A 1 101 ? -3.885 -9.805 3.428 1 98.69 101 ILE A C 1
ATOM 743 O O . ILE A 1 101 ? -4.027 -9.93 4.648 1 98.69 101 ILE A O 1
ATOM 747 N N . LEU A 1 102 ? -3.045 -10.539 2.738 1 98.62 102 LEU A N 1
ATOM 748 C CA . LEU A 1 102 ? -2.211 -11.555 3.363 1 98.62 102 LEU A CA 1
ATOM 749 C C . LEU A 1 102 ? -1.277 -10.938 4.398 1 98.62 102 LEU A C 1
ATOM 751 O O . LEU A 1 102 ? -1.111 -11.477 5.492 1 98.62 102 LEU A O 1
ATOM 755 N N . GLU A 1 103 ? -0.715 -9.828 4.035 1 98.19 103 GLU A N 1
ATOM 756 C CA . GLU A 1 103 ? 0.186 -9.133 4.953 1 98.19 103 GLU A CA 1
ATOM 757 C C . GLU A 1 103 ? -0.563 -8.617 6.18 1 98.19 103 GLU A C 1
ATOM 759 O O . GLU A 1 103 ? -0.068 -8.719 7.301 1 98.19 103 GLU A O 1
ATOM 764 N N . LEU A 1 104 ? -1.732 -8.008 5.961 1 98.44 104 LEU A N 1
ATOM 765 C CA . LEU A 1 104 ? -2.539 -7.508 7.07 1 98.44 104 LEU A CA 1
ATOM 766 C C . LEU A 1 104 ? -2.873 -8.625 8.047 1 98.44 104 LEU A C 1
ATOM 768 O O . LEU A 1 104 ? -2.82 -8.43 9.266 1 98.44 104 LEU A O 1
ATOM 772 N N . VAL A 1 105 ? -3.184 -9.805 7.516 1 98.81 105 VAL A N 1
ATOM 773 C CA . VAL A 1 105 ? -3.506 -10.961 8.352 1 98.81 105 VAL A CA 1
ATOM 774 C C . VAL A 1 105 ? -2.297 -11.336 9.203 1 98.81 105 VAL A C 1
ATOM 776 O O . VAL A 1 105 ? -2.424 -11.547 10.414 1 98.81 105 VAL A O 1
ATOM 779 N N . ALA A 1 106 ? -1.161 -11.398 8.594 1 98.62 106 ALA A N 1
ATOM 780 C CA . ALA A 1 106 ? 0.05 -11.758 9.32 1 98.62 106 ALA A CA 1
ATOM 781 C C . ALA A 1 106 ? 0.341 -10.758 10.43 1 98.62 106 ALA A C 1
ATOM 783 O O . ALA A 1 106 ? 0.61 -11.141 11.57 1 98.62 106 ALA A O 1
ATOM 784 N N . ARG A 1 107 ? 0.211 -9.508 10.117 1 97.75 107 ARG A N 1
ATOM 785 C CA . ARG A 1 107 ? 0.519 -8.445 11.062 1 97.75 107 ARG A CA 1
ATOM 786 C C . ARG A 1 107 ? -0.488 -8.43 12.211 1 97.75 107 ARG A C 1
ATOM 788 O O . ARG A 1 107 ? -0.142 -8.078 13.344 1 97.75 107 ARG A O 1
ATOM 795 N N . ALA A 1 108 ? -1.687 -8.812 11.938 1 98.25 108 ALA A N 1
ATOM 796 C CA . ALA A 1 108 ? -2.75 -8.766 12.938 1 98.25 108 ALA A CA 1
ATOM 797 C C . ALA A 1 108 ? -2.678 -9.969 13.875 1 98.25 108 ALA A C 1
ATOM 799 O O . ALA A 1 108 ? -2.998 -9.867 15.055 1 98.25 108 ALA A O 1
ATOM 800 N N . TYR A 1 109 ? -2.221 -11.164 13.359 1 98.56 109 TYR A N 1
ATOM 801 C CA . TYR A 1 109 ? -2.516 -12.367 14.125 1 98.56 109 TYR A CA 1
ATOM 802 C C . TYR A 1 109 ? -1.249 -13.18 14.375 1 98.56 109 TYR A C 1
ATOM 804 O O . TYR A 1 109 ? -1.277 -14.18 15.102 1 98.56 109 TYR A O 1
ATOM 812 N N . LEU A 1 110 ? -0.136 -12.812 13.797 1 98.25 110 LEU A N 1
ATOM 813 C CA . LEU A 1 110 ? 1.104 -13.555 13.977 1 98.25 110 LEU A CA 1
ATOM 814 C C . LEU A 1 110 ? 2.135 -12.727 14.734 1 98.25 110 LEU A C 1
ATOM 816 O O . LEU A 1 110 ? 2.084 -11.492 14.703 1 98.25 110 LEU A O 1
ATOM 820 N N . ALA A 1 111 ? 3.039 -13.375 15.352 1 96.81 111 ALA A N 1
ATOM 821 C CA . ALA A 1 111 ? 4.102 -12.805 16.172 1 96.81 111 ALA A CA 1
ATOM 822 C C . ALA A 1 111 ? 5.105 -13.875 16.594 1 96.81 111 ALA A C 1
ATOM 824 O O . ALA A 1 111 ? 4.875 -15.062 16.375 1 96.81 111 ALA A O 1
ATOM 825 N N . PRO A 1 112 ? 6.293 -13.398 17.172 1 96.25 112 PRO A N 1
ATOM 826 C CA . PRO A 1 112 ? 7.188 -14.406 17.75 1 96.25 112 PRO A CA 1
ATOM 827 C C . PRO A 1 112 ? 6.488 -15.305 18.766 1 96.25 112 PRO A C 1
ATOM 829 O O . PRO A 1 112 ? 5.746 -14.812 19.609 1 96.25 112 PRO A O 1
ATOM 832 N N . GLY A 1 113 ? 6.668 -16.578 18.609 1 97.38 113 GLY A N 1
ATOM 833 C CA . GLY A 1 113 ? 6.016 -17.531 19.484 1 97.38 113 GLY A CA 1
ATOM 834 C C . GLY A 1 113 ? 4.762 -18.125 18.891 1 97.38 113 GLY A C 1
ATOM 835 O O . GLY A 1 113 ? 4.254 -19.141 19.375 1 97.38 113 GLY A O 1
ATOM 836 N N . LEU A 1 114 ? 4.219 -17.562 17.828 1 98.31 114 LEU A N 1
ATOM 837 C CA . LEU A 1 114 ? 3.068 -18.078 17.094 1 98.31 114 LEU A CA 1
ATOM 838 C C . LEU A 1 114 ? 3.496 -18.641 15.742 1 98.31 114 LEU A C 1
ATOM 840 O O . LEU A 1 114 ? 4.648 -18.5 15.336 1 98.31 114 LEU A O 1
ATOM 844 N N . ASN A 1 115 ? 2.564 -19.344 15.102 1 98.81 115 ASN A N 1
ATOM 845 C CA . ASN A 1 115 ? 2.98 -19.922 13.82 1 98.81 115 ASN A CA 1
ATOM 846 C C . ASN A 1 115 ? 1.84 -19.922 12.812 1 98.81 115 ASN A C 1
ATOM 848 O O . ASN A 1 115 ? 0.682 -19.703 13.172 1 98.81 115 ASN A O 1
ATOM 852 N N . ALA A 1 116 ? 2.193 -20.047 11.547 1 98.94 116 ALA A N 1
ATOM 853 C CA . ALA A 1 116 ? 1.292 -20.234 10.414 1 98.94 116 ALA A CA 1
ATOM 854 C C . ALA A 1 116 ? 1.554 -21.562 9.711 1 98.94 116 ALA A C 1
ATOM 856 O O . ALA A 1 116 ? 2.701 -22 9.609 1 98.94 116 ALA A O 1
ATOM 857 N N . VAL A 1 117 ? 0.477 -22.141 9.219 1 98.94 117 VAL A N 1
ATOM 858 C CA . VAL A 1 117 ? 0.568 -23.406 8.484 1 98.94 117 VAL A CA 1
ATOM 859 C C . VAL A 1 117 ? 0.252 -23.172 7.012 1 98.94 117 VAL A C 1
ATOM 861 O O . VAL A 1 117 ? -0.725 -22.5 6.68 1 98.94 117 VAL A O 1
ATOM 864 N N . PHE A 1 118 ? 1.026 -23.688 6.121 1 98.81 118 PHE A N 1
ATOM 865 C CA . PHE A 1 118 ? 0.759 -23.703 4.688 1 98.81 118 PHE A CA 1
ATOM 866 C C . PHE A 1 118 ? 1.517 -24.844 4.008 1 98.81 118 PHE A C 1
ATOM 868 O O . PHE A 1 118 ? 2.303 -25.547 4.648 1 98.81 118 PHE A O 1
ATOM 875 N N . SER A 1 119 ? 1.262 -25.109 2.791 1 98.56 119 SER A N 1
ATOM 876 C CA . SER A 1 119 ? 1.786 -26.25 2.045 1 98.56 119 SER A CA 1
ATOM 877 C C . SER A 1 119 ? 3.17 -25.953 1.478 1 98.56 119 SER A C 1
ATOM 879 O O . SER A 1 119 ? 3.51 -24.781 1.241 1 98.56 119 SER A O 1
ATOM 881 N N . GLU A 1 120 ? 3.871 -27.094 1.338 1 97.06 120 GLU A N 1
ATOM 882 C CA . GLU A 1 120 ? 5.012 -27.062 0.426 1 97.06 120 GLU A CA 1
ATOM 883 C C . GLU A 1 120 ? 4.594 -26.594 -0.967 1 97.06 120 GLU A C 1
ATOM 885 O O . GLU A 1 120 ? 3.5 -26.922 -1.434 1 97.06 120 GLU A O 1
ATOM 890 N N . HIS A 1 121 ? 5.258 -25.828 -1.67 1 97.94 121 HIS A N 1
ATOM 891 C CA . HIS A 1 121 ? 5.023 -25.281 -3.002 1 97.94 121 HIS A CA 1
ATOM 892 C C . HIS A 1 121 ? 3.854 -24.297 -2.998 1 97.94 121 HIS A C 1
ATOM 894 O O . HIS A 1 121 ? 3.051 -24.281 -3.936 1 97.94 121 HIS A O 1
ATOM 900 N N . ALA A 1 122 ? 3.566 -23.688 -1.859 1 97.12 122 ALA A N 1
ATOM 901 C CA . ALA A 1 122 ? 2.537 -22.656 -1.794 1 97.12 122 ALA A CA 1
ATOM 902 C C . ALA A 1 122 ? 3.111 -21.281 -2.156 1 97.12 122 ALA A C 1
ATOM 904 O O . ALA A 1 122 ? 4.324 -21.141 -2.32 1 97.12 122 ALA A O 1
ATOM 905 N N . PHE A 1 123 ? 2.248 -20.406 -2.293 1 97.38 123 PHE A N 1
ATOM 906 C CA . PHE A 1 123 ? 2.596 -19.047 -2.723 1 97.38 123 PHE A CA 1
ATOM 907 C C . PHE A 1 123 ? 3.697 -18.469 -1.844 1 97.38 123 PHE A C 1
ATOM 909 O O . PHE A 1 123 ? 3.588 -18.484 -0.616 1 97.38 123 PHE A O 1
ATOM 916 N N . ALA A 1 124 ? 4.703 -17.875 -2.404 1 96.31 124 ALA A N 1
ATOM 917 C CA . ALA A 1 124 ? 5.941 -17.438 -1.764 1 96.31 124 ALA A CA 1
ATOM 918 C C . ALA A 1 124 ? 5.676 -16.328 -0.744 1 96.31 124 ALA A C 1
ATOM 920 O O . ALA A 1 124 ? 6.504 -16.078 0.133 1 96.31 124 ALA A O 1
ATOM 921 N N . VAL A 1 125 ? 4.531 -15.664 -0.858 1 96.94 125 VAL A N 1
ATOM 922 C CA . VAL A 1 125 ? 4.219 -14.555 0.038 1 96.94 125 VAL A CA 1
ATOM 923 C C . VAL A 1 125 ? 3.865 -15.094 1.423 1 96.94 125 VAL A C 1
ATOM 925 O O . VAL A 1 125 ? 4.09 -14.422 2.432 1 96.94 125 VAL A O 1
ATOM 928 N N . TYR A 1 126 ? 3.359 -16.344 1.554 1 98.25 126 TYR A N 1
ATOM 929 C CA . TYR A 1 126 ? 2.967 -16.906 2.846 1 98.25 126 TYR A CA 1
ATOM 930 C C . TYR A 1 126 ? 4.164 -16.984 3.789 1 98.25 126 TYR A C 1
ATOM 932 O O . TYR A 1 126 ? 4.125 -16.438 4.895 1 98.25 126 TYR A O 1
ATOM 940 N N . PRO A 1 127 ? 5.266 -17.609 3.359 1 97.5 127 PRO A N 1
ATOM 941 C CA . PRO A 1 127 ? 6.426 -17.625 4.254 1 97.5 127 PRO A CA 1
ATOM 942 C C . PRO A 1 127 ? 7.027 -16.234 4.461 1 97.5 127 PRO A C 1
ATOM 944 O O . PRO A 1 127 ? 7.543 -15.93 5.539 1 97.5 127 PRO A O 1
ATOM 947 N N . ILE A 1 128 ? 6.973 -15.375 3.498 1 96.69 128 ILE A N 1
ATOM 948 C CA . ILE A 1 128 ? 7.574 -14.047 3.59 1 96.69 128 ILE A CA 1
ATOM 949 C C . ILE A 1 128 ? 6.859 -13.227 4.668 1 96.69 128 ILE A C 1
ATOM 951 O O . ILE A 1 128 ? 7.5 -12.664 5.555 1 96.69 128 ILE A O 1
ATOM 955 N N . VAL A 1 129 ? 5.5 -13.188 4.633 1 97.5 129 VAL A N 1
ATOM 956 C CA . VAL A 1 129 ? 4.762 -12.359 5.582 1 97.5 129 VAL A CA 1
ATOM 957 C C . VAL A 1 129 ? 4.84 -12.984 6.977 1 97.5 129 VAL A C 1
ATOM 959 O O . VAL A 1 129 ? 4.824 -12.266 7.98 1 97.5 129 VAL A O 1
ATOM 962 N N . THR A 1 130 ? 4.957 -14.32 7.043 1 98.31 130 THR A N 1
ATOM 963 C CA . THR A 1 130 ? 5.125 -15.008 8.312 1 98.31 130 THR A CA 1
ATOM 964 C C . THR A 1 130 ? 6.465 -14.656 8.953 1 98.31 130 THR A C 1
ATOM 966 O O . THR A 1 130 ? 6.52 -14.297 10.133 1 98.31 130 THR A O 1
ATOM 969 N N . GLN A 1 131 ? 7.5 -14.664 8.148 1 97.44 131 GLN A N 1
ATOM 970 C CA . GLN A 1 131 ? 8.852 -14.367 8.617 1 97.44 131 GLN A CA 1
ATOM 971 C C . GLN A 1 131 ? 8.984 -12.891 8.992 1 97.44 131 GLN A C 1
ATOM 973 O O . GLN A 1 131 ? 9.672 -12.555 9.961 1 97.44 131 GLN A O 1
ATOM 978 N N . ALA A 1 132 ? 8.383 -12.055 8.266 1 96.25 132 ALA A N 1
ATOM 979 C CA . ALA A 1 132 ? 8.5 -10.609 8.453 1 96.25 132 ALA A CA 1
ATOM 980 C C . ALA A 1 132 ? 8.062 -10.195 9.852 1 96.25 132 ALA A C 1
ATOM 982 O O . ALA A 1 132 ? 8.562 -9.211 10.406 1 96.25 132 ALA A O 1
ATOM 983 N N . VAL A 1 133 ? 7.145 -10.953 10.43 1 96.69 133 VAL A N 1
ATOM 984 C CA . VAL A 1 133 ? 6.641 -10.594 11.75 1 96.69 133 VAL A CA 1
ATOM 985 C C . VAL A 1 133 ? 7.262 -11.516 12.805 1 96.69 133 VAL A C 1
ATOM 987 O O . VAL A 1 133 ? 6.836 -11.516 13.961 1 96.69 133 VAL A O 1
ATOM 990 N N . GLY A 1 134 ? 8.156 -12.398 12.375 1 96.56 134 GLY A N 1
ATOM 991 C CA . GLY A 1 134 ? 8.938 -13.211 13.297 1 96.56 134 GLY A CA 1
ATOM 992 C C . GLY A 1 134 ? 8.219 -14.484 13.711 1 96.56 134 GLY A C 1
ATOM 993 O O . GLY A 1 134 ? 8.641 -15.156 14.656 1 96.56 134 GLY A O 1
ATOM 994 N N . ALA A 1 135 ? 7.137 -14.844 13.062 1 98.06 135 ALA A N 1
ATOM 995 C CA . ALA A 1 135 ? 6.402 -16.062 13.383 1 98.06 135 ALA A CA 1
ATOM 996 C C . ALA A 1 135 ? 7.051 -17.281 12.727 1 98.06 135 ALA A C 1
ATOM 998 O O . ALA A 1 135 ? 7.895 -17.141 11.836 1 98.06 135 ALA A O 1
ATOM 999 N N . GLN A 1 136 ? 6.684 -18.422 13.242 1 98.44 136 GLN A N 1
ATOM 1000 C CA . GLN A 1 136 ? 7.234 -19.656 12.711 1 98.44 136 GLN A CA 1
ATOM 1001 C C . GLN A 1 136 ? 6.391 -20.172 11.547 1 98.44 136 GLN A C 1
ATOM 1003 O O . GLN A 1 136 ? 5.16 -20.203 11.633 1 98.44 136 GLN A O 1
ATOM 1008 N N . ALA A 1 137 ? 7.031 -20.594 10.492 1 98.44 137 ALA A N 1
ATOM 1009 C CA . ALA A 1 137 ? 6.367 -21.25 9.375 1 98.44 137 ALA A CA 1
ATOM 1010 C C . ALA A 1 137 ? 6.312 -22.766 9.594 1 98.44 137 ALA A C 1
ATOM 1012 O O . ALA A 1 137 ? 7.348 -23.406 9.773 1 98.44 137 ALA A O 1
ATOM 1013 N N . ARG A 1 138 ? 5.191 -23.281 9.633 1 98.81 138 ARG A N 1
ATOM 1014 C CA . ARG A 1 138 ? 4.996 -24.734 9.602 1 98.81 138 ARG A CA 1
ATOM 1015 C C . ARG A 1 138 ? 4.59 -25.203 8.211 1 98.81 138 ARG A C 1
ATOM 1017 O O . ARG A 1 138 ? 3.41 -25.141 7.855 1 98.81 138 ARG A O 1
ATOM 1024 N N . VAL A 1 139 ? 5.539 -25.719 7.516 1 98.75 139 VAL A N 1
ATOM 1025 C CA . VAL A 1 139 ? 5.359 -26.094 6.113 1 98.75 139 VAL A CA 1
ATOM 1026 C C . VAL A 1 139 ? 5.035 -27.578 6.008 1 98.75 139 VAL A C 1
ATOM 1028 O O . VAL A 1 139 ? 5.809 -28.422 6.465 1 98.75 139 VAL A O 1
ATOM 1031 N N . VAL A 1 140 ? 3.947 -27.906 5.402 1 98.88 140 VAL A N 1
ATOM 1032 C CA . VAL A 1 140 ? 3.482 -29.281 5.285 1 98.88 140 VAL A CA 1
ATOM 1033 C C . VAL A 1 140 ? 3.828 -29.828 3.9 1 98.88 140 VAL A C 1
ATOM 1035 O O . VAL A 1 140 ? 3.572 -29.172 2.887 1 98.88 140 VAL A O 1
ATOM 1038 N N . PRO A 1 141 ? 4.387 -31 3.84 1 98.69 141 PRO A N 1
ATOM 1039 C CA . PRO A 1 141 ? 4.684 -31.594 2.531 1 98.69 141 PRO A CA 1
ATOM 1040 C C . PRO A 1 141 ? 3.457 -31.656 1.62 1 98.69 141 PRO A C 1
ATOM 1042 O O . PRO A 1 141 ? 2.352 -31.938 2.086 1 98.69 141 PRO A O 1
ATOM 1045 N N . ALA A 1 142 ? 3.721 -31.344 0.387 1 98.38 142 ALA A N 1
ATOM 1046 C CA . ALA A 1 142 ? 2.646 -31.359 -0.603 1 98.38 142 ALA A CA 1
ATOM 1047 C C . ALA A 1 142 ? 2.258 -32.812 -0.963 1 98.38 142 ALA A C 1
ATOM 1049 O O . ALA A 1 142 ? 3.035 -33.719 -0.75 1 98.38 142 ALA A O 1
ATOM 1050 N N . LYS A 1 143 ? 1.021 -32.938 -1.419 1 98 143 LYS A N 1
ATOM 1051 C CA . LYS A 1 143 ? 0.52 -34.188 -2.025 1 98 143 LYS A CA 1
ATOM 1052 C C . LYS A 1 143 ? 0.174 -33.969 -3.496 1 98 143 LYS A C 1
ATOM 1054 O O . LYS A 1 143 ? -0.707 -33.156 -3.822 1 98 143 LYS A O 1
ATOM 1059 N N . ASN A 1 144 ? 0.82 -34.656 -4.387 1 96.94 144 ASN A N 1
ATOM 1060 C CA . ASN A 1 144 ? 0.617 -34.469 -5.82 1 96.94 144 ASN A CA 1
ATOM 1061 C C . ASN A 1 144 ? 0.712 -33 -6.227 1 96.94 144 ASN A C 1
ATOM 1063 O O . ASN A 1 144 ? -0.177 -32.5 -6.902 1 96.94 144 ASN A O 1
ATOM 1067 N N . TRP A 1 145 ? 1.706 -32.281 -5.688 1 97.75 145 TRP A N 1
ATOM 1068 C CA . TRP A 1 145 ? 2.043 -30.891 -5.988 1 97.75 145 TRP A CA 1
ATOM 1069 C C . TRP A 1 145 ? 1.002 -29.938 -5.41 1 97.75 145 TRP A C 1
ATOM 1071 O O . TRP A 1 145 ? 1.053 -28.734 -5.656 1 97.75 145 TRP A O 1
ATOM 1081 N N . GLY A 1 146 ? 0.024 -30.5 -4.668 1 97 146 GLY A N 1
ATOM 1082 C CA . GLY A 1 146 ? -1.021 -29.672 -4.078 1 97 146 GLY A CA 1
ATOM 1083 C C . GLY A 1 146 ? -1.091 -29.797 -2.566 1 97 146 GLY A C 1
ATOM 1084 O O . GLY A 1 146 ? -0.24 -30.438 -1.95 1 97 146 GLY A O 1
ATOM 1085 N N . HIS A 1 147 ? -2.076 -29.109 -1.926 1 97.81 147 HIS A N 1
ATOM 1086 C CA . HIS A 1 147 ? -2.27 -29.125 -0.48 1 97.81 147 HIS A CA 1
ATOM 1087 C C . HIS A 1 147 ? -2.654 -30.516 0.015 1 97.81 147 HIS A C 1
ATOM 1089 O O . HIS A 1 147 ? -3.48 -31.188 -0.602 1 97.81 147 HIS A O 1
ATOM 1095 N N . ASP A 1 148 ? -1.987 -30.984 1.024 1 98.62 148 ASP A N 1
ATOM 1096 C CA . ASP A 1 148 ? -2.467 -32.094 1.837 1 98.62 148 ASP A CA 1
ATOM 1097 C C . ASP A 1 148 ? -3.238 -31.594 3.055 1 98.62 148 ASP A C 1
ATOM 1099 O O . ASP A 1 148 ? -2.682 -31.5 4.152 1 98.62 148 ASP A O 1
ATOM 1103 N N . LEU A 1 149 ? -4.551 -31.391 2.883 1 98.56 149 LEU A N 1
ATOM 1104 C CA . LEU A 1 149 ? -5.355 -30.719 3.893 1 98.56 149 LEU A CA 1
ATOM 1105 C C . LEU A 1 149 ? -5.379 -31.516 5.191 1 98.56 149 LEU A C 1
ATOM 1107 O O . LEU A 1 149 ? -5.23 -30.953 6.277 1 98.56 149 LEU A O 1
ATOM 1111 N N . PRO A 1 150 ? -5.52 -32.875 5.145 1 98.56 150 PRO A N 1
ATOM 1112 C CA . PRO A 1 150 ? -5.449 -33.625 6.398 1 98.56 150 PRO A CA 1
ATOM 1113 C C . PRO A 1 150 ? -4.117 -33.469 7.121 1 98.56 150 PRO A C 1
ATOM 1115 O O . PRO A 1 150 ? -4.094 -33.281 8.344 1 98.56 150 PRO A O 1
ATOM 1118 N N . ALA A 1 151 ? -3.043 -33.5 6.41 1 98.81 151 ALA A N 1
ATOM 1119 C CA . ALA A 1 151 ? -1.734 -33.281 7.031 1 98.81 151 ALA A CA 1
ATOM 1120 C C . ALA A 1 151 ? -1.592 -31.875 7.582 1 98.81 151 ALA A C 1
ATOM 1122 O O . ALA A 1 151 ? -0.958 -31.672 8.617 1 98.81 151 ALA A O 1
ATOM 1123 N N . MET A 1 152 ? -2.141 -30.938 6.883 1 98.88 152 MET A N 1
ATOM 1124 C CA . MET A 1 152 ? -2.113 -29.547 7.355 1 98.88 152 MET A CA 1
ATOM 1125 C C . MET A 1 152 ? -2.906 -29.406 8.648 1 98.88 152 MET A C 1
ATOM 1127 O O . MET A 1 152 ? -2.494 -28.672 9.555 1 98.88 152 MET A O 1
ATOM 1131 N N . LEU A 1 153 ? -4.023 -30.078 8.695 1 98.75 153 LEU A N 1
ATOM 1132 C CA . LEU A 1 153 ? -4.82 -30.062 9.914 1 98.75 153 LEU A CA 1
ATOM 1133 C C . LEU A 1 153 ? -4.016 -30.625 11.094 1 98.75 153 LEU A C 1
ATOM 1135 O O . LEU A 1 153 ? -4.055 -30.062 12.188 1 98.75 153 LEU A O 1
ATOM 1139 N N . LYS A 1 154 ? -3.27 -31.641 10.852 1 98.75 154 LYS A N 1
ATOM 1140 C CA . LYS A 1 154 ? -2.479 -32.281 11.891 1 98.75 154 LYS A CA 1
ATOM 1141 C C . LYS A 1 154 ? -1.329 -31.391 12.344 1 98.75 154 LYS A C 1
ATOM 1143 O O . LYS A 1 154 ? -0.841 -31.531 13.469 1 98.75 154 LYS A O 1
ATOM 1148 N N . ALA A 1 155 ? -0.907 -30.469 11.523 1 98.81 155 ALA A N 1
ATOM 1149 C CA . ALA A 1 155 ? 0.22 -29.594 11.82 1 98.81 155 ALA A CA 1
ATOM 1150 C C . ALA A 1 155 ? -0.203 -28.438 12.734 1 98.81 155 ALA A C 1
ATOM 1152 O O . ALA A 1 155 ? 0.643 -27.75 13.312 1 98.81 155 ALA A O 1
ATOM 1153 N N . ILE A 1 156 ? -1.522 -28.234 12.906 1 98.69 156 ILE A N 1
ATOM 1154 C CA . ILE A 1 156 ? -2.049 -27.172 13.75 1 98.69 156 ILE A CA 1
ATOM 1155 C C . ILE A 1 156 ? -1.826 -27.516 15.219 1 98.69 156 ILE A C 1
ATOM 1157 O O . ILE A 1 156 ? -2.057 -28.656 15.633 1 98.69 156 ILE A O 1
ATOM 1161 N N . ASP A 1 157 ? -1.325 -26.578 15.992 1 98.38 157 ASP A N 1
ATOM 1162 C CA . ASP A 1 157 ? -1.192 -26.719 17.438 1 98.38 157 ASP A CA 1
ATOM 1163 C C . ASP A 1 157 ? -1.789 -25.516 18.172 1 98.38 157 ASP A C 1
ATOM 1165 O O . ASP A 1 157 ? -2.543 -24.734 17.578 1 98.38 157 ASP A O 1
ATOM 1169 N N . ASP A 1 158 ? -1.493 -25.375 19.469 1 97.5 158 ASP A N 1
ATOM 1170 C CA . ASP A 1 158 ? -2.127 -24.359 20.297 1 97.5 158 ASP A CA 1
ATOM 1171 C C . ASP A 1 158 ? -1.565 -22.969 19.984 1 97.5 158 ASP A C 1
ATOM 1173 O O . ASP A 1 158 ? -2.146 -21.969 20.375 1 97.5 158 ASP A O 1
ATOM 1177 N N . ARG A 1 159 ? -0.47 -22.922 19.266 1 97.81 159 ARG A N 1
ATOM 1178 C CA . ARG A 1 159 ? 0.178 -21.656 18.938 1 97.81 159 ARG A CA 1
ATOM 1179 C C . ARG A 1 159 ? -0.093 -21.266 17.5 1 97.81 159 ARG A C 1
ATOM 1181 O O . ARG A 1 159 ? 0.335 -20.188 17.047 1 97.81 159 ARG A O 1
ATOM 1188 N N . THR A 1 160 ? -0.816 -22.094 16.75 1 98.81 160 THR A N 1
ATOM 1189 C CA . THR A 1 160 ? -1.182 -21.75 15.375 1 98.81 160 THR A CA 1
ATOM 1190 C C . THR A 1 160 ? -2.275 -20.688 15.352 1 98.81 160 THR A C 1
ATOM 1192 O O . THR A 1 160 ? -3.27 -20.797 16.078 1 98.81 160 THR A O 1
ATOM 1195 N N . ARG A 1 161 ? -2.062 -19.672 14.547 1 98.62 161 ARG A N 1
ATOM 1196 C CA . ARG A 1 161 ? -3.051 -18.594 14.461 1 98.62 161 ARG A CA 1
ATOM 1197 C C . ARG A 1 161 ? -3.613 -18.469 13.047 1 98.62 161 ARG A C 1
ATOM 1199 O O . ARG A 1 161 ? -4.727 -17.984 12.859 1 98.62 161 ARG A O 1
ATOM 1206 N N . VAL A 1 162 ? -2.84 -18.875 12.055 1 98.94 162 VAL A N 1
ATOM 1207 C CA . VAL A 1 162 ? -3.252 -18.688 10.664 1 98.94 162 VAL A CA 1
ATOM 1208 C C . VAL A 1 162 ? -2.926 -19.938 9.852 1 98.94 162 VAL A C 1
ATOM 1210 O O . VAL A 1 162 ? -1.873 -20.547 10.039 1 98.94 162 VAL A O 1
ATOM 1213 N N . VAL A 1 163 ? -3.793 -20.344 9.031 1 98.94 163 VAL A N 1
ATOM 1214 C CA . VAL A 1 163 ? -3.553 -21.312 7.965 1 98.94 163 VAL A CA 1
ATOM 1215 C C . VAL A 1 163 ? -3.791 -20.656 6.605 1 98.94 163 VAL A C 1
ATOM 1217 O O . VAL A 1 163 ? -4.863 -20.094 6.359 1 98.94 163 VAL A O 1
ATOM 1220 N N . PHE A 1 164 ? -2.797 -20.688 5.723 1 98.94 164 PHE A N 1
ATOM 1221 C CA . PHE A 1 164 ? -2.953 -20.203 4.359 1 98.94 164 PHE A CA 1
ATOM 1222 C C . PHE A 1 164 ? -3.213 -21.359 3.396 1 98.94 164 PHE A C 1
ATOM 1224 O O . PHE A 1 16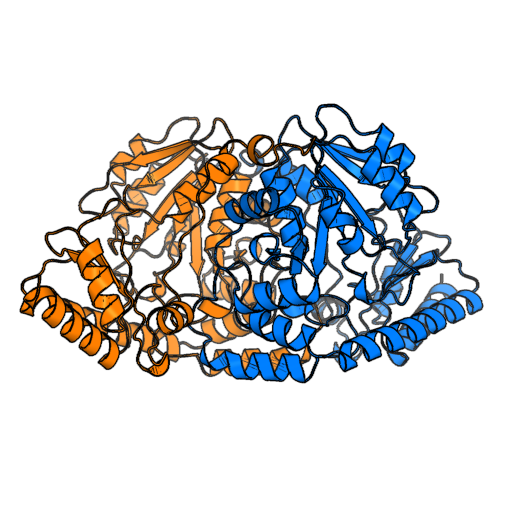4 ? -2.447 -22.312 3.355 1 98.94 164 PHE A O 1
ATOM 1231 N N . ILE A 1 165 ? -4.227 -21.281 2.619 1 98.69 165 ILE A N 1
ATOM 1232 C CA . ILE A 1 165 ? -4.473 -22.219 1.529 1 98.69 165 ILE A CA 1
ATOM 1233 C C . ILE A 1 165 ? -4.906 -21.469 0.28 1 98.69 165 ILE A C 1
ATOM 1235 O O . ILE A 1 165 ? -5.625 -20.469 0.374 1 98.69 165 ILE A O 1
ATOM 1239 N N . ALA A 1 166 ? -4.41 -21.859 -0.812 1 98.56 166 ALA A N 1
ATOM 1240 C CA . ALA A 1 166 ? -4.789 -21.281 -2.1 1 98.56 166 ALA A CA 1
ATOM 1241 C C . ALA A 1 166 ? -5.531 -22.297 -2.959 1 98.56 166 ALA A C 1
ATOM 1243 O O . ALA A 1 166 ? -5.176 -23.469 -2.982 1 98.56 166 ALA A O 1
ATOM 1244 N N . ASN A 1 167 ? -6.539 -21.859 -3.6 1 97.88 167 ASN A N 1
ATOM 1245 C CA . ASN A 1 167 ? -7.328 -22.719 -4.477 1 97.88 167 ASN A CA 1
ATOM 1246 C C . ASN A 1 167 ? -7.875 -21.938 -5.672 1 97.88 167 ASN A C 1
ATOM 1248 O O . ASN A 1 167 ? -8.891 -21.25 -5.562 1 97.88 167 ASN A O 1
ATOM 1252 N N . PRO A 1 168 ? -7.27 -22.062 -6.863 1 97.19 168 PRO A N 1
ATOM 1253 C CA . PRO A 1 168 ? -6.148 -22.953 -7.203 1 97.19 168 PRO A CA 1
ATOM 1254 C C . PRO A 1 168 ? -4.836 -22.5 -6.559 1 97.19 168 PRO A C 1
ATOM 1256 O O . PRO A 1 168 ? -4.656 -21.328 -6.258 1 97.19 168 PRO A O 1
ATOM 1259 N N . ASN A 1 169 ? -3.969 -23.5 -6.355 1 98.12 169 ASN A N 1
ATOM 1260 C CA . ASN A 1 169 ? -2.674 -23.234 -5.734 1 98.12 169 ASN A CA 1
ATOM 1261 C C . ASN A 1 169 ? -1.711 -22.562 -6.711 1 98.12 169 ASN A C 1
ATOM 1263 O O . ASN A 1 169 ? -1.688 -22.906 -7.895 1 98.12 169 ASN A O 1
ATOM 1267 N N . ASN A 1 170 ? -0.992 -21.594 -6.355 1 97.38 170 ASN A N 1
ATOM 1268 C CA . ASN A 1 170 ? 0.174 -21.031 -7.027 1 97.38 170 ASN A CA 1
ATOM 1269 C C . ASN A 1 170 ? 1.474 -21.484 -6.363 1 97.38 170 ASN A C 1
ATOM 1271 O O . ASN A 1 170 ? 1.653 -21.297 -5.16 1 97.38 170 ASN A O 1
ATOM 1275 N N . PRO A 1 171 ? 2.258 -22.125 -7.098 1 97.81 171 PRO A N 1
ATOM 1276 C CA . PRO A 1 171 ? 2.441 -22.047 -8.547 1 97.81 171 PRO A CA 1
ATOM 1277 C C . PRO A 1 171 ? 1.997 -23.312 -9.273 1 97.81 171 PRO A C 1
ATOM 1279 O O . PRO A 1 171 ? 2.23 -23.469 -10.477 1 97.81 171 PRO A O 1
ATOM 1282 N N . THR A 1 172 ? 1.359 -24.203 -8.578 1 98.44 172 THR A N 1
ATOM 1283 C CA . THR A 1 172 ? 1.207 -25.531 -9.164 1 98.44 172 THR A CA 1
ATOM 1284 C C . THR A 1 172 ? -0.087 -25.625 -9.969 1 98.44 172 THR A C 1
ATOM 1286 O O . THR A 1 172 ? -0.245 -26.531 -10.797 1 98.44 172 THR A O 1
ATOM 1289 N N . GLY A 1 173 ? -1.024 -24.766 -9.625 1 97.31 173 GLY A N 1
ATOM 1290 C CA . GLY A 1 173 ? -2.295 -24.766 -10.336 1 97.31 173 GLY A CA 1
ATOM 1291 C C . GLY A 1 173 ? -3.271 -25.797 -9.805 1 97.31 173 GLY A C 1
ATOM 1292 O O . GLY A 1 173 ? -4.445 -25.797 -10.188 1 97.31 173 GLY A O 1
ATOM 1293 N N . THR A 1 174 ? -2.852 -26.656 -8.875 1 97.25 174 THR A N 1
ATOM 1294 C CA . THR A 1 174 ? -3.682 -27.719 -8.32 1 97.25 174 THR A CA 1
ATOM 1295 C C . THR A 1 174 ? -4.844 -27.141 -7.52 1 97.25 174 THR A C 1
ATOM 1297 O O . THR A 1 174 ? -4.852 -25.938 -7.203 1 97.25 174 THR A O 1
ATOM 1300 N N . TRP A 1 175 ? -5.828 -28 -7.238 1 96.56 175 TRP A N 1
ATOM 1301 C CA . TRP A 1 175 ? -7.02 -27.531 -6.535 1 96.56 175 TRP A CA 1
ATOM 1302 C C . TRP A 1 175 ? -7.613 -28.641 -5.672 1 96.56 175 TRP A C 1
ATOM 1304 O O . TRP A 1 175 ? -7.176 -29.797 -5.742 1 96.56 175 TRP A O 1
ATOM 1314 N N . PHE A 1 176 ? -8.422 -28.344 -4.754 1 96.5 176 PHE A N 1
ATOM 1315 C CA . PHE A 1 176 ? -9.242 -29.281 -3.994 1 96.5 176 PHE A CA 1
ATOM 1316 C C . PHE A 1 176 ? -10.719 -28.953 -4.145 1 96.5 176 PHE A C 1
ATOM 1318 O O . PHE A 1 176 ? -11.078 -27.844 -4.535 1 96.5 176 PHE A O 1
ATOM 1325 N N . GLY A 1 177 ? -11.602 -29.938 -3.893 1 95.62 177 GLY A N 1
ATOM 1326 C CA . GLY A 1 177 ? -13.031 -29.781 -4.109 1 95.62 177 GLY A CA 1
ATOM 1327 C C . GLY A 1 177 ? -13.766 -29.234 -2.896 1 95.62 177 GLY A C 1
ATOM 1328 O O . GLY A 1 177 ? -13.148 -28.953 -1.866 1 95.62 177 GLY A O 1
ATOM 1329 N N . ALA A 1 178 ? -15.055 -29.031 -3.031 1 95.94 178 ALA A N 1
ATOM 1330 C CA . ALA A 1 178 ? -15.906 -28.438 -2.004 1 95.94 178 ALA A CA 1
ATOM 1331 C C . ALA A 1 178 ? -15.969 -29.328 -0.766 1 95.94 178 ALA A C 1
ATOM 1333 O O . ALA A 1 178 ? -15.945 -28.844 0.364 1 95.94 178 ALA A O 1
ATOM 1334 N N . GLU A 1 179 ? -16.078 -30.594 -0.988 1 96 179 GLU A N 1
ATOM 1335 C CA . GLU A 1 179 ? -16.172 -31.516 0.134 1 96 179 GLU A CA 1
ATOM 1336 C C . GLU A 1 179 ? -14.891 -31.516 0.968 1 96 179 GLU A C 1
ATOM 1338 O O . GLU A 1 179 ? -14.945 -31.5 2.199 1 96 179 GLU A O 1
ATOM 1343 N N . GLU A 1 180 ? -13.773 -31.547 0.315 1 96.69 180 GLU A N 1
ATOM 1344 C CA . GLU A 1 180 ? -12.484 -31.516 1.005 1 96.69 180 GLU A CA 1
ATOM 1345 C C . GLU A 1 180 ? -12.336 -30.234 1.818 1 96.69 180 GLU A C 1
ATOM 1347 O O . GLU A 1 180 ? -11.852 -30.266 2.953 1 96.69 180 GLU A O 1
ATOM 1352 N N . LEU A 1 181 ? -12.742 -29.125 1.221 1 97.69 181 LEU A N 1
ATOM 1353 C CA . LEU A 1 181 ? -12.672 -27.844 1.915 1 97.69 181 LEU A CA 1
ATOM 1354 C C . LEU A 1 181 ? -13.578 -27.844 3.141 1 97.69 181 LEU A C 1
ATOM 1356 O O . LEU A 1 181 ? -13.172 -27.406 4.219 1 97.69 181 LEU A O 1
ATOM 1360 N N . ASP A 1 182 ? -14.789 -28.312 2.967 1 97.75 182 ASP A N 1
ATOM 1361 C CA . ASP A 1 182 ? -15.75 -28.344 4.059 1 97.75 182 ASP A CA 1
ATOM 1362 C C . ASP A 1 182 ? -15.242 -29.188 5.223 1 97.75 182 ASP A C 1
ATOM 1364 O O . ASP A 1 182 ? -15.32 -28.781 6.379 1 97.75 182 ASP A O 1
ATOM 1368 N N . GLU A 1 183 ? -14.758 -30.391 4.883 1 97.69 183 GLU A N 1
ATOM 1369 C CA . GLU A 1 183 ? -14.227 -31.281 5.902 1 97.69 183 GLU A CA 1
ATOM 1370 C C . GLU A 1 183 ? -13.062 -30.641 6.656 1 97.69 183 GLU A C 1
ATOM 1372 O O . GLU A 1 183 ? -12.961 -30.766 7.879 1 97.69 183 GLU A O 1
ATOM 1377 N N . PHE A 1 184 ? -12.219 -30.016 6 1 98.5 184 PHE A N 1
ATOM 1378 C CA . PHE A 1 184 ? -11.07 -29.328 6.59 1 98.5 184 PHE A CA 1
ATOM 1379 C C . PHE A 1 184 ? -11.523 -28.219 7.535 1 98.5 184 PHE A C 1
ATOM 1381 O O . PHE A 1 184 ? -11.109 -28.188 8.695 1 98.5 184 PHE A O 1
ATOM 1388 N N . LEU A 1 185 ? -12.414 -27.297 7.027 1 98.5 185 LEU A N 1
ATOM 1389 C CA . LEU A 1 185 ? -12.867 -26.125 7.789 1 98.5 185 LEU A CA 1
ATOM 1390 C C . LEU A 1 185 ? -13.594 -26.562 9.055 1 98.5 185 LEU A C 1
ATOM 1392 O O . LEU A 1 185 ? -13.469 -25.922 10.102 1 98.5 185 LEU A O 1
ATOM 1396 N N . GLN A 1 186 ? -14.305 -27.672 8.969 1 97.75 186 GLN A N 1
ATOM 1397 C CA . GLN A 1 186 ? -15.062 -28.188 10.102 1 97.75 186 GLN A CA 1
ATOM 1398 C C . GLN A 1 186 ? -14.141 -28.578 11.258 1 97.75 186 GLN A C 1
ATOM 1400 O O . GLN A 1 186 ? -14.516 -28.438 12.422 1 97.75 186 GLN A O 1
ATOM 1405 N N . ASP A 1 187 ? -13.008 -28.984 10.906 1 98.12 187 ASP A N 1
ATOM 1406 C CA . ASP A 1 187 ? -12.133 -29.578 11.914 1 98.12 187 ASP A CA 1
ATOM 1407 C C . ASP A 1 187 ? -11.078 -28.578 12.375 1 98.12 187 ASP A C 1
ATOM 1409 O O . ASP A 1 187 ? -10.383 -28.812 13.367 1 98.12 187 ASP A O 1
ATOM 1413 N N . VAL A 1 188 ? -10.898 -27.453 11.703 1 98.62 188 VAL A N 1
ATOM 1414 C CA . VAL A 1 188 ? -9.93 -26.438 12.125 1 98.62 188 VAL A CA 1
ATOM 1415 C C . VAL A 1 188 ? -10.406 -25.797 13.422 1 98.62 188 VAL A C 1
ATOM 1417 O O . VAL A 1 188 ? -11.555 -25.359 13.523 1 98.62 188 VAL A O 1
ATOM 1420 N N . PRO A 1 189 ? -9.523 -25.703 14.422 1 98.12 189 PRO A N 1
ATOM 1421 C CA . PRO A 1 189 ? -9.914 -25.047 15.664 1 98.12 189 PRO A CA 1
ATOM 1422 C C . PRO A 1 189 ? -10.391 -23.609 15.453 1 98.12 189 PRO A C 1
ATOM 1424 O O . PRO A 1 189 ? -9.844 -22.891 14.602 1 98.12 189 PRO A O 1
ATOM 1427 N N . ALA A 1 190 ? -11.25 -23.141 16.297 1 96.31 190 ALA A N 1
ATOM 1428 C CA . ALA A 1 190 ? -11.938 -21.859 16.141 1 96.31 190 ALA A CA 1
ATOM 1429 C C . ALA A 1 190 ? -10.977 -20.688 16.297 1 96.31 190 ALA A C 1
ATOM 1431 O O . ALA A 1 190 ? -11.242 -19.578 15.812 1 96.31 190 ALA A O 1
ATOM 1432 N N . HIS A 1 191 ? -9.898 -20.906 16.922 1 96.62 191 HIS A N 1
ATOM 1433 C CA . HIS A 1 191 ? -8.977 -19.812 17.172 1 96.62 191 HIS A CA 1
ATOM 1434 C C . HIS A 1 191 ? -8.023 -19.594 16 1 96.62 191 HIS A C 1
ATOM 1436 O O . HIS A 1 191 ? -7.188 -18.688 16.031 1 96.62 191 HIS A O 1
ATOM 1442 N N . VAL A 1 192 ? -8.078 -20.469 15.016 1 98.69 192 VAL A N 1
ATOM 1443 C CA . VAL A 1 192 ? -7.207 -20.391 13.852 1 98.69 192 VAL A CA 1
ATOM 1444 C C . VAL A 1 192 ? -7.949 -19.734 12.688 1 98.69 192 VAL A C 1
ATOM 1446 O O . VAL A 1 192 ? -9.031 -20.188 12.297 1 98.69 192 VAL A O 1
ATOM 1449 N N . LEU A 1 193 ? -7.418 -18.641 12.172 1 98.88 193 LEU A N 1
ATOM 1450 C CA . LEU A 1 193 ? -7.961 -18 10.969 1 98.88 193 LEU A CA 1
ATOM 1451 C C . LEU A 1 193 ? -7.504 -18.734 9.719 1 98.88 193 LEU A C 1
ATOM 1453 O O . LEU A 1 193 ? -6.301 -18.875 9.477 1 98.88 193 LEU A O 1
ATOM 1457 N N . VAL A 1 194 ? -8.406 -19.281 8.938 1 98.88 194 VAL A N 1
ATOM 1458 C CA . VAL A 1 194 ? -8.102 -19.891 7.652 1 98.88 194 VAL A CA 1
ATOM 1459 C C . VAL A 1 194 ? -8.227 -18.859 6.539 1 98.88 194 VAL A C 1
ATOM 1461 O O . VAL A 1 194 ? -9.312 -18.312 6.305 1 98.88 194 VAL A O 1
ATOM 1464 N N . VAL A 1 195 ? -7.16 -18.578 5.871 1 98.94 195 VAL A N 1
ATOM 1465 C CA . VAL A 1 195 ? -7.156 -17.688 4.723 1 98.94 195 VAL A CA 1
ATOM 1466 C C . VAL A 1 195 ? -7.234 -18.5 3.432 1 98.94 195 VAL A C 1
ATOM 1468 O O . VAL A 1 195 ? -6.285 -19.188 3.072 1 98.94 195 VAL A O 1
ATOM 1471 N N . LEU A 1 196 ? -8.328 -18.406 2.82 1 98.88 196 LEU A N 1
ATOM 1472 C CA . LEU A 1 196 ? -8.523 -19.016 1.512 1 98.88 196 LEU A CA 1
ATOM 1473 C C . LEU A 1 196 ? -8.211 -18.031 0.393 1 98.88 196 LEU A C 1
ATOM 1475 O O . LEU A 1 196 ? -9.016 -17.141 0.104 1 98.88 196 LEU A O 1
ATOM 1479 N N . ASP A 1 197 ? -7.051 -18.203 -0.174 1 98.75 197 ASP A N 1
ATOM 1480 C CA . ASP A 1 197 ? -6.566 -17.375 -1.267 1 98.75 197 ASP A CA 1
ATOM 1481 C C . ASP A 1 197 ? -7.148 -17.828 -2.605 1 98.75 197 ASP A C 1
ATOM 1483 O O . ASP A 1 197 ? -6.773 -18.875 -3.127 1 98.75 197 ASP A O 1
ATOM 1487 N N . GLU A 1 198 ? -8 -16.984 -3.15 1 98.38 198 GLU A N 1
ATOM 1488 C CA . GLU A 1 198 ? -8.711 -17.312 -4.383 1 98.38 198 GLU A CA 1
ATOM 1489 C C . GLU A 1 198 ? -8.352 -16.344 -5.504 1 98.38 198 GLU A C 1
ATOM 1491 O O . GLU A 1 198 ? -9.234 -15.859 -6.223 1 98.38 198 GLU A O 1
ATOM 1496 N N . ALA A 1 199 ? -7.051 -16.109 -5.691 1 98.25 199 ALA A N 1
ATOM 1497 C CA . ALA A 1 199 ? -6.559 -15.156 -6.688 1 98.25 199 ALA A CA 1
ATOM 1498 C C . ALA A 1 199 ? -6.984 -15.57 -8.094 1 98.25 199 ALA A C 1
ATOM 1500 O O . ALA A 1 199 ? -7.086 -14.727 -8.992 1 98.25 199 ALA A O 1
ATOM 1501 N N . TYR A 1 200 ? -7.312 -16.844 -8.328 1 97.81 200 TYR A N 1
ATOM 1502 C CA . TYR A 1 200 ? -7.551 -17.328 -9.68 1 97.81 200 TYR A CA 1
ATOM 1503 C C . TYR A 1 200 ? -8.969 -17.875 -9.82 1 97.81 200 TYR A C 1
ATOM 1505 O O . TYR A 1 200 ? -9.297 -18.516 -10.82 1 97.81 200 TYR A O 1
ATOM 1513 N N . ILE A 1 201 ? -9.828 -17.609 -8.875 1 96.44 201 ILE A N 1
ATOM 1514 C CA . ILE A 1 201 ? -11.141 -18.234 -8.773 1 96.44 201 ILE A CA 1
ATOM 1515 C C . ILE A 1 201 ? -12 -17.844 -9.969 1 96.44 201 ILE A C 1
ATOM 1517 O O . ILE A 1 201 ? -12.852 -18.625 -10.406 1 96.44 201 ILE A O 1
ATOM 1521 N N . GLU A 1 202 ? -11.75 -16.672 -10.523 1 95.19 202 GLU A N 1
ATOM 1522 C CA . GLU A 1 202 ? -12.586 -16.141 -11.594 1 95.19 202 GLU A CA 1
ATOM 1523 C C . GLU A 1 202 ? -12.406 -16.953 -12.883 1 95.19 202 GLU A C 1
ATOM 1525 O O . GLU A 1 202 ? -13.234 -16.875 -13.789 1 95.19 202 GLU A O 1
ATOM 1530 N N . TYR A 1 203 ? -11.344 -17.656 -12.969 1 94.88 203 TYR A N 1
ATOM 1531 C CA . TYR A 1 203 ? -11.109 -18.469 -14.164 1 94.88 203 TYR A CA 1
ATOM 1532 C C . TYR A 1 203 ? -11.891 -19.766 -14.102 1 94.88 203 TYR A C 1
ATOM 1534 O O . TYR A 1 203 ? -12.031 -20.453 -15.117 1 94.88 203 TYR A O 1
ATOM 1542 N N . ALA A 1 204 ? -12.328 -20.125 -12.953 1 84.5 204 ALA A N 1
ATOM 1543 C CA . ALA A 1 204 ? -13.109 -21.344 -12.812 1 84.5 204 ALA A CA 1
ATOM 1544 C C . ALA A 1 204 ? -14.555 -21.125 -13.266 1 84.5 204 ALA A C 1
ATOM 1546 O O . ALA A 1 204 ? -15.102 -20.031 -13.094 1 84.5 204 ALA A O 1
ATOM 1547 N N . GLU A 1 205 ? -15 -22.078 -14.062 1 75.25 205 GLU A N 1
ATOM 1548 C CA . GLU A 1 205 ? -16.422 -22.078 -14.422 1 75.25 205 GLU A CA 1
ATOM 1549 C C . GLU A 1 205 ? -17.125 -23.297 -13.844 1 75.25 205 GLU A C 1
ATOM 1551 O O . GLU A 1 205 ? -16.516 -24.359 -13.68 1 75.25 205 GLU A O 1
ATOM 1556 N N . GLY A 1 206 ? -18.328 -23.062 -13.484 1 67.62 206 GLY A N 1
ATOM 1557 C CA . GLY A 1 206 ? -19.172 -24.156 -13 1 67.62 206 GLY A CA 1
ATOM 1558 C C . GLY A 1 206 ? -18.766 -24.641 -11.625 1 67.62 206 GLY A C 1
ATOM 1559 O O . GLY A 1 206 ? -18.484 -23.844 -10.727 1 67.62 206 GLY A O 1
ATOM 1560 N N . SER A 1 207 ? -18.891 -25.922 -11.422 1 69.81 207 SER A N 1
ATOM 1561 C CA . SER A 1 207 ? -18.672 -26.516 -10.109 1 69.81 207 SER A CA 1
ATOM 1562 C C . SER A 1 207 ? -17.297 -27.172 -10.008 1 69.81 207 SER A C 1
ATOM 1564 O O . SER A 1 207 ? -17.078 -28.047 -9.18 1 69.81 207 SER A O 1
ATOM 1566 N N . ASP A 1 208 ? -16.375 -26.578 -10.797 1 76.06 208 ASP A N 1
ATOM 1567 C CA . ASP A 1 208 ? -15.047 -27.172 -10.828 1 76.06 208 ASP A CA 1
ATOM 1568 C C . ASP A 1 208 ? -14.281 -26.859 -9.547 1 76.06 208 ASP A C 1
ATOM 1570 O O . ASP A 1 208 ? -13.516 -27.703 -9.055 1 76.06 208 ASP A O 1
ATOM 1574 N N . LEU A 1 209 ? -14.453 -25.672 -9.031 1 90.19 209 LEU A N 1
ATOM 1575 C CA . LEU A 1 209 ? -13.812 -25.234 -7.797 1 90.19 209 LEU A CA 1
ATOM 1576 C C . LEU A 1 209 ? -14.852 -24.781 -6.773 1 90.19 209 LEU A C 1
ATOM 1578 O O . LEU A 1 209 ? -15.914 -24.266 -7.141 1 90.19 209 LEU A O 1
ATOM 1582 N N . PRO A 1 210 ? -14.578 -25.094 -5.539 1 94 210 PRO A N 1
ATOM 1583 C CA . PRO A 1 210 ? -15.453 -24.484 -4.531 1 94 210 PRO A CA 1
ATOM 1584 C C . PRO A 1 210 ? -15.352 -22.969 -4.492 1 94 210 PRO A C 1
ATOM 1586 O O . PRO A 1 210 ? -14.258 -22.406 -4.656 1 94 210 PRO A O 1
ATOM 1589 N N . ASP A 1 211 ? -16.484 -22.344 -4.359 1 94.44 211 ASP A N 1
ATOM 1590 C CA . ASP A 1 211 ? -16.516 -20.922 -4.09 1 94.44 211 ASP A CA 1
ATOM 1591 C C . ASP A 1 211 ? -16.422 -20.641 -2.592 1 94.44 211 ASP A C 1
ATOM 1593 O O . ASP A 1 211 ? -17.344 -20.938 -1.843 1 94.44 211 ASP A O 1
ATOM 1597 N N . GLY A 1 212 ? -15.336 -20.031 -2.223 1 96.06 212 GLY A N 1
ATOM 1598 C CA . GLY A 1 212 ? -15.125 -19.75 -0.811 1 96.06 212 GLY A CA 1
ATOM 1599 C C . GLY A 1 212 ? -16.25 -18.953 -0.184 1 96.06 212 GLY A C 1
ATOM 1600 O O . GLY A 1 212 ? -16.531 -19.078 1.011 1 96.06 212 GLY A O 1
ATOM 1601 N N . LEU A 1 213 ? -16.969 -18.188 -0.959 1 96.44 213 LEU A N 1
ATOM 1602 C CA . LEU A 1 213 ? -18.047 -17.344 -0.466 1 96.44 213 LEU A CA 1
ATOM 1603 C C . LEU A 1 213 ? -19.188 -18.172 0.086 1 96.44 213 LEU A C 1
ATOM 1605 O O . LEU A 1 213 ? -19.906 -17.75 0.998 1 96.44 213 LEU A O 1
ATOM 1609 N N . ASP A 1 214 ? -19.312 -19.391 -0.386 1 95.62 214 ASP A N 1
ATOM 1610 C CA . ASP A 1 214 ? -20.391 -20.281 0.044 1 95.62 214 ASP A CA 1
ATOM 1611 C C . ASP A 1 214 ? -20.141 -20.797 1.46 1 95.62 214 ASP A C 1
ATOM 1613 O O . ASP A 1 214 ? -21.047 -21.328 2.1 1 95.62 214 ASP A O 1
ATOM 1617 N N . PHE A 1 215 ? -18.922 -20.609 1.95 1 97.25 215 PHE A N 1
ATOM 1618 C CA . PHE A 1 215 ? -18.531 -21.188 3.232 1 97.25 215 PHE A CA 1
ATOM 1619 C C . PHE A 1 215 ? -18.438 -20.109 4.305 1 97.25 215 PHE A C 1
ATOM 1621 O O . PHE A 1 215 ? -18.359 -20.422 5.496 1 97.25 215 PHE A O 1
ATOM 1628 N N . LEU A 1 216 ? -18.5 -18.812 3.949 1 96.44 216 LEU A N 1
ATOM 1629 C CA . LEU A 1 216 ? -18.219 -17.703 4.852 1 96.44 216 LEU A CA 1
ATOM 1630 C C . LEU A 1 216 ? -19.203 -17.688 6.023 1 96.44 216 LEU A C 1
ATOM 1632 O O . LEU A 1 216 ? -18.797 -17.453 7.164 1 96.44 216 LEU A O 1
ATOM 1636 N N . ALA A 1 217 ? -20.469 -17.922 5.773 1 94.94 217 ALA A N 1
ATOM 1637 C CA . ALA A 1 217 ? -21.5 -17.844 6.801 1 94.94 217 ALA A CA 1
ATOM 1638 C C . ALA A 1 217 ? -21.359 -18.969 7.816 1 94.94 217 ALA A C 1
ATOM 1640 O O . ALA A 1 217 ? -21.609 -18.781 9.008 1 94.94 217 ALA A O 1
ATOM 1641 N N . ALA A 1 218 ? -20.891 -20.125 7.352 1 96.25 218 ALA A N 1
ATOM 1642 C CA . ALA A 1 218 ? -20.828 -21.312 8.195 1 96.25 218 ALA A CA 1
ATOM 1643 C C . ALA A 1 218 ? -19.547 -21.328 9.031 1 96.25 218 ALA A C 1
ATOM 1645 O O . ALA A 1 218 ? -19.516 -21.922 10.109 1 96.25 218 ALA A O 1
ATOM 1646 N N . TYR A 1 219 ? -18.531 -20.656 8.609 1 97.69 219 TYR A N 1
ATOM 1647 C CA . TYR A 1 219 ? -17.25 -20.719 9.273 1 97.69 219 TYR A CA 1
ATOM 1648 C C . TYR A 1 219 ? -16.719 -19.328 9.602 1 97.69 219 TYR A C 1
ATOM 1650 O O . TYR A 1 219 ? -15.984 -18.734 8.812 1 97.69 219 TYR A O 1
ATOM 1658 N N . PRO A 1 220 ? -16.906 -18.844 10.812 1 96.88 220 PRO A N 1
ATOM 1659 C CA . PRO A 1 220 ? -16.516 -17.484 11.203 1 96.88 220 PRO A CA 1
ATOM 1660 C C . PRO A 1 220 ? -15.008 -17.266 11.195 1 96.88 220 PRO A C 1
ATOM 1662 O O . PRO A 1 220 ? -14.531 -16.141 11.242 1 96.88 220 PRO A O 1
ATOM 1665 N N . ASN A 1 221 ? -14.234 -18.359 11.156 1 98.19 221 ASN A N 1
ATOM 1666 C CA . ASN A 1 221 ? -12.781 -18.25 11.125 1 98.19 221 ASN A CA 1
ATOM 1667 C C . ASN A 1 221 ? -12.234 -18.328 9.703 1 98.19 221 ASN A C 1
ATOM 1669 O O . ASN A 1 221 ? -11.047 -18.578 9.508 1 98.19 221 ASN A O 1
ATOM 1673 N N . LEU A 1 222 ? -13.086 -18.125 8.711 1 98.69 222 LEU A N 1
ATOM 1674 C CA . LEU A 1 222 ? -12.672 -18.141 7.309 1 98.69 222 LEU A CA 1
ATOM 1675 C C . LEU A 1 222 ? -12.547 -16.719 6.773 1 98.69 222 LEU A C 1
ATOM 1677 O O . LEU A 1 222 ? -13.406 -15.875 7.031 1 98.69 222 LEU A O 1
ATOM 1681 N N . LEU A 1 223 ? -11.484 -16.438 6.094 1 98.88 223 LEU A N 1
ATOM 1682 C CA . LEU A 1 223 ? -11.281 -15.242 5.281 1 98.88 223 LEU A CA 1
ATOM 1683 C C . LEU A 1 223 ? -10.977 -15.617 3.836 1 98.88 223 LEU A C 1
ATOM 1685 O O . LEU A 1 223 ? -10.062 -16.406 3.568 1 98.88 223 LEU A O 1
ATOM 1689 N N . VAL A 1 224 ? -11.766 -15.102 2.928 1 98.88 224 VAL A N 1
ATOM 1690 C CA . VAL A 1 224 ? -11.547 -15.32 1.501 1 98.88 224 VAL A CA 1
ATOM 1691 C C . VAL A 1 224 ? -10.859 -14.102 0.891 1 98.88 224 VAL A C 1
ATOM 1693 O O . VAL A 1 224 ? -11.328 -12.977 1.046 1 98.88 224 VAL A O 1
ATOM 1696 N N . SER A 1 225 ? -9.742 -14.297 0.25 1 98.88 225 SER A N 1
ATOM 1697 C CA . SER A 1 225 ? -9.008 -13.219 -0.405 1 98.88 225 SER A CA 1
ATOM 1698 C C . SER A 1 225 ? -9.078 -13.336 -1.923 1 98.88 225 SER A C 1
ATOM 1700 O O . SER A 1 225 ? -8.859 -14.422 -2.475 1 98.88 225 SER A O 1
ATOM 1702 N N . ARG A 1 226 ? -9.391 -12.25 -2.629 1 98.75 226 ARG A N 1
ATOM 1703 C CA . ARG A 1 226 ? -9.477 -12.195 -4.086 1 98.75 226 ARG A CA 1
ATOM 1704 C C . ARG A 1 226 ? -8.805 -10.945 -4.633 1 98.75 226 ARG A C 1
ATOM 1706 O O . ARG A 1 226 ? -8.438 -10.047 -3.869 1 98.75 226 ARG A O 1
ATOM 1713 N N . THR A 1 227 ? -8.539 -10.906 -5.957 1 98.62 227 THR A N 1
ATOM 1714 C CA . THR A 1 227 ? -7.762 -9.82 -6.551 1 98.62 227 THR A CA 1
ATOM 1715 C C . THR A 1 227 ? -8.352 -9.414 -7.898 1 98.62 227 THR A C 1
ATOM 1717 O O . THR A 1 227 ? -9.078 -10.188 -8.523 1 98.62 227 THR A O 1
ATOM 1720 N N . PHE A 1 228 ? -8.055 -8.234 -8.289 1 98.75 228 PHE A N 1
ATOM 1721 C CA . PHE A 1 228 ? -8.414 -7.758 -9.617 1 98.75 228 PHE A CA 1
ATOM 1722 C C . PHE A 1 228 ? -7.219 -7.852 -10.562 1 98.75 228 PHE A C 1
ATOM 1724 O O . PHE A 1 228 ? -7.312 -7.457 -11.727 1 98.75 228 PHE A O 1
ATOM 1731 N N . SER A 1 229 ? -6.117 -8.43 -10.148 1 98.19 229 SER A N 1
ATOM 1732 C CA . SER A 1 229 ? -4.852 -8.375 -10.875 1 98.19 229 SER A CA 1
ATOM 1733 C C . SER A 1 229 ? -4.781 -9.461 -11.945 1 98.19 229 SER A C 1
ATOM 1735 O O . SER A 1 229 ? -3.928 -9.414 -12.828 1 98.19 229 SER A O 1
ATOM 1737 N N . LYS A 1 230 ? -5.672 -10.469 -11.836 1 98.19 230 LYS A N 1
ATOM 1738 C CA . LYS A 1 230 ? -5.594 -11.617 -12.734 1 98.19 230 LYS A CA 1
ATOM 1739 C C . LYS A 1 230 ? -6.688 -11.555 -13.797 1 98.19 230 LYS A C 1
ATOM 1741 O O . LYS A 1 230 ? -6.648 -10.703 -14.695 1 98.19 230 LYS A O 1
ATOM 1746 N N . ALA A 1 231 ? -7.816 -12.156 -13.539 1 97.88 231 ALA A N 1
ATOM 1747 C CA . ALA A 1 231 ? -8.867 -12.273 -14.547 1 97.88 231 ALA A CA 1
ATOM 1748 C C . ALA A 1 231 ? -9.422 -10.906 -14.93 1 97.88 231 ALA A C 1
ATOM 1750 O O . ALA A 1 231 ? -9.82 -10.688 -16.078 1 97.88 231 ALA A O 1
ATOM 1751 N N . TYR A 1 232 ? -9.406 -9.961 -14.008 1 98.25 232 TYR A N 1
ATOM 1752 C CA . TYR A 1 232 ? -10.008 -8.648 -14.242 1 98.25 232 TYR A CA 1
ATOM 1753 C C . TYR A 1 232 ? -9.023 -7.715 -14.93 1 98.25 232 TYR A C 1
ATOM 1755 O O . TYR A 1 232 ? -9.398 -6.621 -15.359 1 98.25 232 TYR A O 1
ATOM 1763 N N . GLY A 1 233 ? -7.773 -8.07 -14.992 1 98.44 233 GLY A N 1
ATOM 1764 C CA . GLY A 1 233 ? -6.793 -7.359 -15.797 1 98.44 233 GLY A CA 1
ATOM 1765 C C . GLY A 1 233 ? -6.398 -6.02 -15.211 1 98.44 233 GLY A C 1
ATOM 1766 O O . GLY A 1 233 ? -6.203 -5.047 -15.945 1 98.44 233 GLY A O 1
ATOM 1767 N N . LEU A 1 234 ? -6.273 -5.895 -13.922 1 98.69 234 LEU A N 1
ATOM 1768 C CA . LEU A 1 234 ? -5.922 -4.617 -13.312 1 98.69 234 LEU A CA 1
ATOM 1769 C C . LEU A 1 234 ? -4.637 -4.738 -12.5 1 98.69 234 LEU A C 1
ATOM 1771 O O . LEU A 1 234 ? -4.488 -4.094 -11.461 1 98.69 234 LEU A O 1
ATOM 1775 N N . ALA A 1 235 ? -3.697 -5.602 -12.938 1 98.38 235 ALA A N 1
ATOM 1776 C CA . ALA A 1 235 ? -2.459 -5.832 -12.203 1 98.38 235 ALA A CA 1
ATOM 1777 C C . ALA A 1 235 ? -1.711 -4.523 -11.961 1 98.38 235 ALA A C 1
ATOM 1779 O O . ALA A 1 235 ? -1.143 -4.316 -10.891 1 98.38 235 ALA A O 1
ATOM 1780 N N . ALA A 1 236 ? -1.745 -3.58 -12.875 1 98.25 236 ALA A N 1
ATOM 1781 C CA . ALA A 1 236 ? -0.991 -2.33 -12.82 1 98.25 236 ALA A CA 1
ATOM 1782 C C . ALA A 1 236 ? -1.474 -1.45 -11.672 1 98.25 236 ALA A C 1
ATOM 1784 O O . ALA A 1 236 ? -0.73 -0.597 -11.18 1 98.25 236 ALA A O 1
ATOM 1785 N N . LEU A 1 237 ? -2.699 -1.618 -11.25 1 98.69 237 LEU A N 1
ATOM 1786 C CA . LEU A 1 237 ? -3.338 -0.641 -10.367 1 98.69 237 LEU A CA 1
ATOM 1787 C C . LEU A 1 237 ? -3.266 -1.09 -8.914 1 98.69 237 LEU A C 1
ATOM 1789 O O . LEU A 1 237 ? -3.41 -0.273 -8 1 98.69 237 LEU A O 1
ATOM 1793 N N . ARG A 1 238 ? -3.121 -2.383 -8.688 1 98.31 238 ARG A N 1
ATOM 1794 C CA . ARG A 1 238 ? -2.945 -2.955 -7.355 1 98.31 238 ARG A CA 1
ATOM 1795 C C . ARG A 1 238 ? -4.211 -2.797 -6.52 1 98.31 238 ARG A C 1
ATOM 1797 O O . ARG A 1 238 ? -4.266 -1.961 -5.617 1 98.31 238 ARG A O 1
ATOM 1804 N N . VAL A 1 239 ? -5.164 -3.654 -6.707 1 98.75 239 VAL A N 1
ATOM 1805 C CA . VAL A 1 239 ? -6.387 -3.637 -5.91 1 98.75 239 VAL A CA 1
ATOM 1806 C C . VAL A 1 239 ? -6.902 -5.062 -5.723 1 98.75 239 VAL A C 1
ATOM 1808 O O . VAL A 1 239 ? -6.91 -5.855 -6.668 1 98.75 239 VAL A O 1
ATOM 1811 N N . GLY A 1 240 ? -7.172 -5.43 -4.547 1 98.75 240 GLY A N 1
ATOM 1812 C CA . GLY A 1 240 ? -7.781 -6.676 -4.109 1 98.75 240 GLY A CA 1
ATOM 1813 C C . GLY A 1 240 ? -8.648 -6.516 -2.873 1 98.75 240 GLY A C 1
ATOM 1814 O O . GLY A 1 240 ? -8.914 -5.395 -2.438 1 98.75 240 GLY A O 1
ATOM 1815 N N . TYR A 1 241 ? -9.164 -7.664 -2.369 1 98.88 241 TYR A N 1
ATOM 1816 C CA . TYR A 1 241 ? -10.055 -7.543 -1.216 1 98.88 241 TYR A CA 1
ATOM 1817 C C . TYR A 1 241 ? -10.109 -8.852 -0.434 1 98.88 241 TYR A C 1
ATOM 1819 O O . TYR A 1 241 ? -9.773 -9.914 -0.962 1 98.88 241 TYR A O 1
ATOM 1827 N N . GLY A 1 242 ? -10.406 -8.734 0.801 1 98.88 242 GLY A N 1
ATOM 1828 C CA . GLY A 1 242 ? -10.719 -9.836 1.691 1 98.88 242 GLY A CA 1
ATOM 1829 C C . GLY A 1 242 ? -12.141 -9.805 2.213 1 98.88 242 GLY A C 1
ATOM 1830 O O . GLY A 1 242 ? -12.68 -8.727 2.479 1 98.88 242 GLY A O 1
ATOM 1831 N N . LEU A 1 243 ? -12.758 -10.93 2.328 1 98.88 243 LEU A N 1
ATOM 1832 C CA . LEU A 1 243 ? -14.094 -11.094 2.895 1 98.88 243 LEU A CA 1
ATOM 1833 C C . LEU A 1 243 ? -14.055 -11.992 4.125 1 98.88 243 LEU A C 1
ATOM 1835 O O . LEU A 1 243 ? -13.516 -13.102 4.066 1 98.88 243 LEU A O 1
ATOM 1839 N N . SER A 1 244 ? -14.57 -11.531 5.215 1 98.69 244 SER A N 1
ATOM 1840 C CA . SER A 1 244 ? -14.562 -12.227 6.492 1 98.69 244 SER A CA 1
ATOM 1841 C C . SER A 1 244 ? -15.711 -11.773 7.383 1 98.69 244 SER A C 1
AT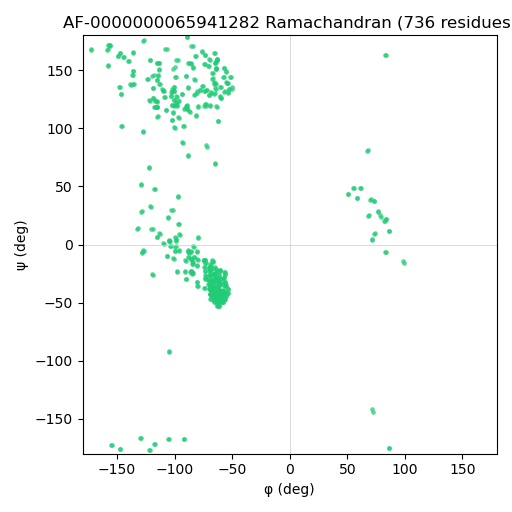OM 1843 O O . SER A 1 244 ? -16.625 -11.07 6.926 1 98.69 244 SER A O 1
ATOM 1845 N N . THR A 1 245 ? -15.711 -12.242 8.656 1 97.94 245 THR A N 1
ATOM 1846 C CA . THR A 1 245 ? -16.656 -11.68 9.617 1 97.94 245 THR A CA 1
ATOM 1847 C C . THR A 1 245 ? -16.344 -10.203 9.883 1 97.94 245 THR A C 1
ATOM 1849 O O . THR A 1 245 ? -15.211 -9.758 9.68 1 97.94 245 THR A O 1
ATOM 1852 N N . PRO A 1 246 ? -17.359 -9.453 10.328 1 97.69 246 PRO A N 1
ATOM 1853 C CA . PRO A 1 246 ? -17.125 -8.039 10.641 1 97.69 246 PRO A CA 1
ATOM 1854 C C . PRO A 1 246 ? -16.016 -7.84 11.664 1 97.69 246 PRO A C 1
ATOM 1856 O O . PRO A 1 246 ? -15.266 -6.859 11.586 1 97.69 246 PRO A O 1
ATOM 1859 N N . VAL A 1 247 ? -15.867 -8.75 12.57 1 97.44 247 VAL A N 1
ATOM 1860 C CA . VAL A 1 247 ? -14.859 -8.617 13.625 1 97.44 247 VAL A CA 1
ATOM 1861 C C . VAL A 1 247 ? -13.461 -8.734 13.016 1 97.44 247 VAL A C 1
ATOM 1863 O O . VAL A 1 247 ? -12.586 -7.922 13.312 1 97.44 247 VAL A O 1
ATOM 1866 N N . VAL A 1 248 ? -13.258 -9.742 12.156 1 98.25 248 VAL A N 1
ATOM 1867 C CA . VAL A 1 248 ? -11.961 -9.914 11.508 1 98.25 248 VAL A CA 1
ATOM 1868 C C . VAL A 1 248 ? -11.672 -8.719 10.602 1 98.25 248 VAL A C 1
ATOM 1870 O O . VAL A 1 248 ? -10.562 -8.188 10.602 1 98.25 248 VAL A O 1
ATOM 1873 N N . ALA A 1 249 ? -12.695 -8.305 9.859 1 98.12 249 ALA A N 1
ATOM 1874 C CA . ALA A 1 249 ? -12.531 -7.152 8.984 1 98.12 249 ALA A CA 1
ATOM 1875 C C . ALA A 1 249 ? -12.156 -5.906 9.781 1 98.12 249 ALA A C 1
ATOM 1877 O O . ALA A 1 249 ? -11.305 -5.121 9.359 1 98.12 249 ALA A O 1
ATOM 1878 N N . ASP A 1 250 ? -12.781 -5.723 10.898 1 97.12 250 ASP A N 1
ATOM 1879 C CA . ASP A 1 250 ? -12.484 -4.582 11.758 1 97.12 250 ASP A CA 1
ATOM 1880 C C . ASP A 1 250 ? -11.023 -4.602 12.219 1 97.12 250 ASP A C 1
ATOM 1882 O O . ASP A 1 250 ? -10.344 -3.578 12.172 1 97.12 250 ASP A O 1
ATOM 1886 N N . VAL A 1 251 ? -10.539 -5.762 12.617 1 97.56 251 VAL A N 1
ATOM 1887 C CA . VAL A 1 251 ? -9.156 -5.918 13.078 1 97.56 251 VAL A CA 1
ATOM 1888 C C . VAL A 1 251 ? -8.195 -5.582 11.938 1 97.56 251 VAL A C 1
ATOM 1890 O O . VAL A 1 251 ? -7.223 -4.852 12.125 1 97.56 251 VAL A O 1
ATOM 1893 N N . LEU A 1 252 ? -8.539 -6.102 10.75 1 98.12 252 LEU A N 1
ATOM 1894 C CA . LEU A 1 252 ? -7.664 -5.844 9.609 1 98.12 252 LEU A CA 1
ATOM 1895 C C . LEU A 1 252 ? -7.656 -4.363 9.25 1 98.12 252 LEU A C 1
ATOM 1897 O O . LEU A 1 252 ? -6.617 -3.814 8.875 1 98.12 252 LEU A O 1
ATOM 1901 N N . ASN A 1 253 ? -8.742 -3.709 9.406 1 95.94 253 ASN A N 1
ATOM 1902 C CA . ASN A 1 253 ? -8.852 -2.293 9.07 1 95.94 253 ASN A CA 1
ATOM 1903 C C . ASN A 1 253 ? -8.133 -1.418 10.094 1 95.94 253 ASN A C 1
ATOM 1905 O O . ASN A 1 253 ? -7.758 -0.283 9.789 1 95.94 253 ASN A O 1
ATOM 1909 N N . ARG A 1 254 ? -7.938 -1.908 11.281 1 94.25 254 ARG A N 1
ATOM 1910 C CA . ARG A 1 254 ? -7.148 -1.188 12.273 1 94.25 254 ARG A CA 1
ATOM 1911 C C . ARG A 1 254 ? -5.68 -1.131 11.875 1 94.25 254 ARG A C 1
ATOM 1913 O O . ARG A 1 254 ? -5 -0.13 12.117 1 94.25 254 ARG A O 1
ATOM 1920 N N . VAL A 1 255 ? -5.242 -2.143 11.18 1 93.56 255 VAL A N 1
ATOM 1921 C CA . VAL A 1 255 ? -3.846 -2.268 10.773 1 93.56 255 VAL A CA 1
ATOM 1922 C C . VAL A 1 255 ? -3.643 -1.608 9.406 1 93.56 255 VAL A C 1
ATOM 1924 O O . VAL A 1 255 ? -2.572 -1.062 9.133 1 93.56 255 VAL A O 1
ATOM 1927 N N . ARG A 1 256 ? -4.633 -1.612 8.633 1 95.19 256 ARG A N 1
ATOM 1928 C CA . ARG A 1 256 ? -4.594 -1.143 7.25 1 95.19 256 ARG A CA 1
ATOM 1929 C C . ARG A 1 256 ? -4.297 0.353 7.188 1 95.19 256 ARG A C 1
ATOM 1931 O O . ARG A 1 256 ? -4.828 1.129 7.984 1 95.19 256 ARG A O 1
ATOM 1938 N N . GLN A 1 257 ? -3.373 0.753 6.289 1 93.06 257 GLN A N 1
ATOM 1939 C CA . GLN A 1 257 ? -3.098 2.17 6.074 1 93.06 257 GLN A CA 1
ATOM 1940 C C . GLN A 1 257 ? -4.32 2.887 5.508 1 93.06 257 GLN A C 1
ATOM 1942 O O . GLN A 1 257 ? -5.051 2.328 4.684 1 93.06 257 GLN A O 1
ATOM 1947 N N . PRO A 1 258 ? -4.277 4.219 5.902 1 87.25 258 PRO A N 1
ATOM 1948 C CA . PRO A 1 258 ? -5.305 5.02 5.234 1 87.25 258 PRO A CA 1
ATOM 1949 C C . PRO A 1 258 ? -5.031 5.211 3.746 1 87.25 258 PRO A C 1
ATOM 1951 O O . PRO A 1 258 ? -3.869 5.27 3.334 1 87.25 258 PRO A O 1
ATOM 1954 N N . PHE A 1 259 ? -5.867 4.977 2.871 1 93.81 259 PHE A N 1
ATOM 1955 C CA . PHE A 1 259 ? -5.75 5.23 1.44 1 93.81 259 PHE A CA 1
ATOM 1956 C C . PHE A 1 259 ? -4.859 4.188 0.776 1 93.81 259 PHE A C 1
ATOM 1958 O O . PHE A 1 259 ? -4.082 4.512 -0.123 1 93.81 259 PHE A O 1
ATOM 1965 N N . ASN A 1 260 ? -4.785 3.012 1.304 1 96.75 260 ASN A N 1
ATOM 1966 C CA . ASN A 1 260 ? -3.895 1.993 0.757 1 96.75 260 ASN A CA 1
ATOM 1967 C C . ASN A 1 260 ? -4.246 1.66 -0.69 1 96.75 260 ASN A C 1
ATOM 1969 O O . ASN A 1 260 ? -3.4 1.17 -1.441 1 96.75 260 ASN A O 1
ATOM 1973 N N . VAL A 1 261 ? -5.465 1.918 -1.103 1 98.38 261 VAL A N 1
ATOM 1974 C CA . VAL A 1 261 ? -5.867 1.695 -2.488 1 98.38 261 VAL A CA 1
ATOM 1975 C C . VAL A 1 261 ? -6.062 3.037 -3.191 1 98.38 261 VAL A C 1
ATOM 1977 O O . VAL A 1 261 ? -6.801 3.896 -2.709 1 98.38 261 VAL A O 1
ATOM 1980 N N . ASN A 1 262 ? -5.426 3.234 -4.293 1 98.56 262 ASN A N 1
ATOM 1981 C CA . ASN A 1 262 ? -5.445 4.516 -4.996 1 98.56 262 ASN A CA 1
ATOM 1982 C C . ASN A 1 262 ? -6.785 4.758 -5.68 1 98.56 262 ASN A C 1
ATOM 1984 O O . ASN A 1 262 ? -7.566 3.824 -5.879 1 98.56 262 ASN A O 1
ATOM 1988 N N . SER A 1 263 ? -7.043 5.992 -6.039 1 98.25 263 SER A N 1
ATOM 1989 C CA . SER A 1 263 ? -8.344 6.41 -6.555 1 98.25 263 SER A CA 1
ATOM 1990 C C . SER A 1 263 ? -8.641 5.746 -7.895 1 98.25 263 SER A C 1
ATOM 1992 O O . SER A 1 263 ? -9.789 5.371 -8.164 1 98.25 263 SER A O 1
ATOM 1994 N N . LEU A 1 264 ? -7.637 5.625 -8.758 1 98.81 264 LEU A N 1
ATOM 1995 C CA . LEU A 1 264 ? -7.859 5.059 -10.086 1 98.81 264 LEU A CA 1
ATOM 1996 C C . LEU A 1 264 ? -8.172 3.568 -9.992 1 98.81 264 LEU A C 1
ATOM 1998 O O . LEU A 1 264 ? -8.984 3.049 -10.766 1 98.81 264 LEU A O 1
ATOM 2002 N N . ALA A 1 265 ? -7.535 2.904 -9.062 1 98.81 265 ALA A N 1
ATOM 2003 C CA . ALA A 1 265 ? -7.824 1.493 -8.812 1 98.81 265 ALA A CA 1
ATOM 2004 C C . ALA A 1 265 ? -9.266 1.303 -8.344 1 98.81 265 ALA A C 1
ATOM 2006 O O . ALA A 1 265 ? -9.953 0.387 -8.797 1 98.81 265 ALA A O 1
ATOM 2007 N N . LEU A 1 266 ? -9.703 2.152 -7.383 1 98.56 266 LEU A N 1
ATOM 2008 C CA . LEU A 1 266 ? -11.07 2.062 -6.879 1 98.56 266 LEU A CA 1
ATOM 2009 C C . LEU A 1 266 ? -12.078 2.213 -8.016 1 98.56 266 LEU A C 1
ATOM 2011 O O . LEU A 1 266 ? -13 1.406 -8.141 1 98.56 266 LEU A O 1
ATOM 2015 N N . ALA A 1 267 ? -11.883 3.209 -8.859 1 98.62 267 ALA A N 1
ATOM 2016 C CA . ALA A 1 267 ? -12.789 3.471 -9.977 1 98.62 267 ALA A CA 1
ATOM 2017 C C . ALA A 1 267 ? -12.758 2.332 -10.984 1 98.62 267 ALA A C 1
ATOM 2019 O O . ALA A 1 267 ? -13.805 1.852 -11.422 1 98.62 267 ALA A O 1
ATOM 2020 N N . ALA A 1 268 ? -11.586 1.896 -11.328 1 98.88 268 ALA A N 1
ATOM 2021 C CA . ALA A 1 268 ? -11.414 0.847 -12.328 1 98.88 268 ALA A CA 1
ATOM 2022 C C . ALA A 1 268 ? -12.008 -0.474 -11.844 1 98.88 268 ALA A C 1
ATOM 2024 O O . ALA A 1 268 ? -12.602 -1.219 -12.633 1 98.88 268 ALA A O 1
ATOM 2025 N N . ALA A 1 269 ? -11.781 -0.779 -10.578 1 98.81 269 ALA A N 1
ATOM 2026 C CA . ALA A 1 269 ? -12.297 -2.025 -10.023 1 98.81 269 ALA A CA 1
ATOM 2027 C C . ALA A 1 269 ? -13.82 -2.066 -10.086 1 98.81 269 ALA A C 1
ATOM 2029 O O . ALA A 1 269 ? -14.406 -3.1 -10.414 1 98.81 269 ALA A O 1
ATOM 2030 N N . CYS A 1 270 ? -14.484 -0.949 -9.75 1 98.75 270 CYS A N 1
ATOM 2031 C CA . CYS A 1 270 ? -15.938 -0.884 -9.875 1 98.75 270 CYS A CA 1
ATOM 2032 C C . CYS A 1 270 ? -16.375 -1.201 -11.305 1 98.75 270 CYS A C 1
ATOM 2034 O O . CYS A 1 270 ? -17.266 -2.016 -11.516 1 98.75 270 CYS A O 1
ATOM 2036 N N . ALA A 1 271 ? -15.711 -0.585 -12.273 1 98.75 271 ALA A N 1
ATOM 2037 C CA . ALA A 1 271 ? -16.047 -0.782 -13.68 1 98.75 271 ALA A CA 1
ATOM 2038 C C . ALA A 1 271 ? -15.773 -2.217 -14.117 1 98.75 271 ALA A C 1
ATOM 2040 O O . ALA A 1 271 ? -16.547 -2.801 -14.883 1 98.75 271 ALA A O 1
ATOM 2041 N N . ALA A 1 272 ? -14.695 -2.764 -13.648 1 98.25 272 ALA A N 1
ATOM 2042 C CA . ALA A 1 272 ? -14.305 -4.125 -14.008 1 98.25 272 ALA A CA 1
ATOM 2043 C C . ALA A 1 272 ? -15.352 -5.133 -13.539 1 98.25 272 ALA A C 1
ATOM 2045 O O . ALA A 1 272 ? -15.648 -6.098 -14.25 1 98.25 272 ALA A O 1
ATOM 2046 N N . LEU A 1 273 ? -15.883 -4.945 -12.328 1 97.56 273 LEU A N 1
ATOM 2047 C CA . LEU A 1 273 ? -16.891 -5.84 -11.781 1 97.56 273 LEU A CA 1
ATOM 2048 C C . LEU A 1 273 ? -18.141 -5.844 -12.648 1 97.56 273 LEU A C 1
ATOM 2050 O O . LEU A 1 273 ? -18.875 -6.844 -12.695 1 97.56 273 LEU A O 1
ATOM 2054 N N . GLU A 1 274 ? -18.375 -4.801 -13.344 1 96.94 274 GLU A N 1
ATOM 2055 C CA . GLU A 1 274 ? -19.578 -4.664 -14.172 1 96.94 274 GLU A CA 1
ATOM 2056 C C . GLU A 1 274 ? -19.328 -5.184 -15.586 1 96.94 274 GLU A C 1
ATOM 2058 O O . GLU A 1 274 ? -20.281 -5.418 -16.344 1 96.94 274 GLU A O 1
ATOM 2063 N N . ASP A 1 275 ? -18.125 -5.395 -15.961 1 97.81 275 ASP A N 1
ATOM 2064 C CA . ASP A 1 275 ? -17.797 -5.816 -17.328 1 97.81 275 ASP A CA 1
ATOM 2065 C C . ASP A 1 275 ? -17.828 -7.336 -17.453 1 97.81 275 ASP A C 1
ATOM 2067 O O . ASP A 1 275 ? -16.781 -7.965 -17.641 1 97.81 275 ASP A O 1
ATOM 2071 N N . VAL A 1 276 ? -18.953 -7.883 -17.531 1 96 276 VAL A N 1
ATOM 2072 C CA . VAL A 1 276 ? -19.156 -9.328 -17.516 1 96 276 VAL A CA 1
ATOM 2073 C C . VAL A 1 276 ? -18.625 -9.93 -18.812 1 96 276 VAL A C 1
ATOM 2075 O O . VAL A 1 276 ? -18.141 -11.062 -18.828 1 96 276 VAL A O 1
ATOM 2078 N N . ASP A 1 277 ? -18.688 -9.164 -19.891 1 97.81 277 ASP A N 1
ATOM 2079 C CA . ASP A 1 277 ? -18.188 -9.641 -21.188 1 97.81 277 ASP A CA 1
ATOM 2080 C C . ASP A 1 277 ? -16.672 -9.82 -21.156 1 97.81 277 ASP A C 1
ATOM 2082 O O . ASP A 1 277 ? -16.141 -10.797 -21.703 1 97.81 277 ASP A O 1
ATOM 2086 N N . TYR A 1 278 ? -16.016 -8.883 -20.562 1 98 278 TYR A N 1
ATOM 2087 C CA . TYR A 1 278 ? -14.562 -8.961 -20.453 1 98 278 TYR A CA 1
ATOM 2088 C C . TYR A 1 278 ? -14.141 -10.203 -19.672 1 98 278 TYR A C 1
ATOM 2090 O O . TYR A 1 278 ? -13.211 -10.914 -20.094 1 98 278 TYR A O 1
ATOM 2098 N N . LEU A 1 279 ? -14.797 -10.477 -18.625 1 96.56 279 LEU A N 1
ATOM 2099 C CA . LEU A 1 279 ? -14.484 -11.633 -17.797 1 96.56 279 LEU A CA 1
ATOM 2100 C C . LEU A 1 279 ? -14.742 -12.93 -18.547 1 96.56 279 LEU A C 1
ATOM 2102 O O . LEU A 1 279 ? -13.938 -13.867 -18.5 1 96.56 279 LEU A O 1
ATOM 2106 N N . ALA A 1 280 ? -15.852 -12.992 -19.219 1 96.56 280 ALA A N 1
ATOM 2107 C CA . ALA A 1 280 ? -16.188 -14.18 -20 1 96.56 280 ALA A CA 1
ATOM 2108 C C . ALA A 1 280 ? -15.148 -14.445 -21.094 1 96.56 280 ALA A C 1
ATOM 2110 O O . ALA A 1 280 ? -14.758 -15.594 -21.312 1 96.56 280 ALA A O 1
ATOM 2111 N N . GLU A 1 281 ? -14.727 -13.375 -21.734 1 97.75 281 GLU A N 1
ATOM 2112 C CA . GLU A 1 281 ? -13.711 -13.516 -22.781 1 97.75 281 GLU A CA 1
ATOM 2113 C C . GLU A 1 281 ? -12.375 -13.945 -22.188 1 97.75 281 GLU A C 1
ATOM 2115 O O . GLU A 1 281 ? -11.648 -14.734 -22.797 1 97.75 281 GLU A O 1
ATOM 2120 N N . SER A 1 282 ? -12.047 -13.414 -21.047 1 97.62 282 SER A N 1
ATOM 2121 C CA . SER A 1 282 ? -10.82 -13.828 -20.359 1 97.62 282 SER A CA 1
ATOM 2122 C C . SER A 1 282 ? -10.828 -15.32 -20.078 1 97.62 282 SER A C 1
ATOM 2124 O O . SER A 1 282 ? -9.812 -16 -20.266 1 97.62 282 SER A O 1
ATOM 2126 N N . ARG A 1 283 ? -11.953 -15.867 -19.656 1 96.38 283 ARG A N 1
ATOM 2127 C CA . ARG A 1 283 ? -12.094 -17.297 -19.359 1 96.38 283 ARG A CA 1
ATOM 2128 C C . ARG A 1 283 ? -11.953 -18.125 -20.641 1 96.38 283 ARG A C 1
ATOM 2130 O O . ARG A 1 283 ? -11.273 -19.156 -20.641 1 96.38 283 ARG A O 1
ATOM 2137 N N . ARG A 1 284 ? -12.648 -17.672 -21.609 1 96.88 284 ARG A N 1
ATOM 2138 C CA . ARG A 1 284 ? -12.609 -18.391 -22.891 1 96.88 284 ARG A CA 1
ATOM 2139 C C . ARG A 1 284 ? -11.188 -18.484 -23.422 1 96.88 284 ARG A C 1
ATOM 2141 O O . ARG A 1 284 ? -10.734 -19.562 -23.812 1 96.88 284 ARG A O 1
ATOM 2148 N N . LEU A 1 285 ? -10.523 -17.328 -23.438 1 97.62 285 LEU A N 1
ATOM 2149 C CA . LEU A 1 285 ? -9.148 -17.281 -23.922 1 97.62 285 LEU A CA 1
ATOM 2150 C C . LEU A 1 285 ? -8.234 -18.156 -23.078 1 97.62 285 LEU A C 1
ATOM 2152 O O . LEU A 1 285 ? -7.348 -18.828 -23.609 1 97.62 285 LEU A O 1
ATOM 2156 N N . ASN A 1 286 ? -8.445 -18.109 -21.797 1 97.81 286 ASN A N 1
ATOM 2157 C CA . ASN A 1 286 ? -7.645 -18.922 -20.891 1 97.81 286 ASN A CA 1
ATOM 2158 C C . ASN A 1 286 ? -7.836 -20.406 -21.141 1 97.81 286 ASN A C 1
ATOM 2160 O O . ASN A 1 286 ? -6.867 -21.172 -21.141 1 97.81 286 ASN A O 1
ATOM 2164 N N . GLU A 1 287 ? -9.039 -20.828 -21.328 1 96.62 287 GLU A N 1
ATOM 2165 C CA . GLU A 1 287 ? -9.344 -22.234 -21.594 1 96.62 287 GLU A CA 1
ATOM 2166 C C . GLU A 1 287 ? -8.703 -22.703 -22.891 1 96.62 287 GLU A C 1
ATOM 2168 O O . GLU A 1 287 ? -8.086 -23.766 -22.938 1 96.62 287 GLU A O 1
ATOM 2173 N N . ALA A 1 288 ? -8.867 -21.906 -23.891 1 98.25 288 ALA A N 1
ATOM 2174 C CA . ALA A 1 288 ? -8.273 -22.234 -25.188 1 98.25 288 ALA A CA 1
ATOM 2175 C C . ALA A 1 288 ? -6.75 -22.281 -25.094 1 98.25 288 ALA A C 1
ATOM 2177 O O . ALA A 1 288 ? -6.109 -23.156 -25.688 1 98.25 288 ALA A O 1
ATOM 2178 N N . GLY A 1 289 ? -6.172 -21.266 -24.422 1 98.75 289 GLY A N 1
ATOM 2179 C CA . GLY A 1 289 ? -4.73 -21.219 -24.25 1 98.75 289 GLY A CA 1
ATOM 2180 C C . GLY A 1 289 ? -4.188 -22.406 -23.453 1 98.75 289 GLY A C 1
ATOM 2181 O O . GLY A 1 289 ? -3.113 -22.922 -23.766 1 98.75 289 GLY A O 1
ATOM 2182 N N . MET A 1 290 ? -4.926 -22.859 -22.438 1 98.25 290 MET A N 1
ATOM 2183 C CA . MET A 1 290 ? -4.551 -24.031 -21.656 1 98.25 290 MET A CA 1
ATOM 2184 C C . MET A 1 290 ? -4.477 -25.266 -22.547 1 98.25 290 MET A C 1
ATOM 2186 O O . MET A 1 290 ? -3.504 -26.031 -22.5 1 98.25 290 MET A O 1
ATOM 2190 N N . GLN A 1 291 ? -5.469 -25.406 -23.344 1 98.62 291 GLN A N 1
ATOM 2191 C CA . GLN A 1 291 ? -5.496 -26.531 -24.266 1 98.62 291 GLN A CA 1
ATOM 2192 C C . GLN A 1 291 ? -4.328 -26.469 -25.25 1 98.62 291 GLN A C 1
ATOM 2194 O O . GLN A 1 291 ? -3.715 -27.5 -25.547 1 98.62 291 GLN A O 1
ATOM 2199 N N . GLN A 1 292 ? -4.062 -25.281 -25.719 1 98.88 292 GLN A N 1
ATOM 2200 C CA . GLN A 1 292 ? -2.959 -25.078 -26.641 1 98.88 292 GLN A CA 1
ATOM 2201 C C . GLN A 1 292 ? -1.628 -25.5 -26.016 1 98.88 292 GLN A C 1
ATOM 2203 O O . GLN A 1 292 ? -0.832 -26.203 -26.641 1 98.88 292 GLN A O 1
ATOM 2208 N N . LEU A 1 293 ? -1.377 -25.062 -24.828 1 98.88 293 LEU A N 1
ATOM 2209 C CA . LEU A 1 293 ? -0.12 -25.375 -24.156 1 98.88 293 LEU A CA 1
ATOM 2210 C C . LEU A 1 293 ? -0.037 -26.859 -23.828 1 98.88 293 LEU A C 1
ATOM 2212 O O . LEU A 1 293 ? 1.015 -27.484 -24 1 98.88 293 LEU A O 1
ATOM 2216 N N . GLU A 1 294 ? -1.132 -27.469 -23.328 1 98.88 294 GLU A N 1
ATOM 2217 C CA . GLU A 1 294 ? -1.153 -28.906 -23.047 1 98.88 294 GLU A CA 1
ATOM 2218 C C . GLU A 1 294 ? -0.847 -29.719 -24.297 1 98.88 294 GLU A C 1
ATOM 2220 O O . GLU A 1 294 ? -0.06 -30.656 -24.25 1 98.88 294 GLU A O 1
ATOM 2225 N N . ALA A 1 295 ? -1.5 -29.344 -25.359 1 98.81 295 ALA A N 1
ATOM 2226 C CA . ALA A 1 295 ? -1.238 -30.031 -26.625 1 98.81 295 ALA A CA 1
ATOM 2227 C C . ALA A 1 295 ? 0.22 -29.859 -27.031 1 98.81 295 ALA A C 1
ATOM 2229 O O . ALA A 1 295 ? 0.843 -30.812 -27.516 1 98.81 295 ALA A O 1
ATOM 2230 N N . GLY A 1 296 ? 0.754 -28.672 -26.938 1 98.88 296 GLY A N 1
ATOM 2231 C CA . GLY A 1 296 ? 2.152 -28.422 -27.25 1 98.88 296 GLY A CA 1
ATOM 2232 C C . GLY A 1 296 ? 3.109 -29.25 -26.406 1 98.88 296 GLY A C 1
ATOM 2233 O O . GLY A 1 296 ? 4.094 -29.781 -26.922 1 98.88 296 GLY A O 1
ATOM 2234 N N . PHE A 1 297 ? 2.852 -29.328 -25.125 1 98.88 297 PHE A N 1
ATOM 2235 C CA . PHE A 1 297 ? 3.691 -30.125 -24.25 1 98.88 297 PHE A CA 1
ATOM 2236 C C . PHE A 1 297 ? 3.633 -31.609 -24.641 1 98.88 297 PHE A C 1
ATOM 2238 O O . PHE A 1 297 ? 4.652 -32.312 -24.609 1 98.88 297 PHE A O 1
ATOM 2245 N N . ARG A 1 298 ? 2.422 -32.031 -24.953 1 98.62 298 ARG A N 1
ATOM 2246 C CA . ARG A 1 298 ? 2.264 -33.406 -25.406 1 98.62 298 ARG A CA 1
ATOM 2247 C C . ARG A 1 298 ? 3.109 -33.656 -26.641 1 98.62 298 ARG A C 1
ATOM 2249 O O . ARG A 1 298 ? 3.773 -34.688 -26.75 1 98.62 298 ARG A O 1
ATOM 2256 N N . ASP A 1 299 ? 3.078 -32.812 -27.562 1 98.44 299 ASP A N 1
ATOM 2257 C CA . ASP A 1 299 ? 3.832 -32.938 -28.812 1 98.44 299 ASP A CA 1
ATOM 2258 C C . ASP A 1 299 ? 5.336 -32.969 -28.547 1 98.44 299 ASP A C 1
ATOM 2260 O O . ASP A 1 299 ? 6.09 -33.625 -29.266 1 98.44 299 ASP A O 1
ATOM 2264 N N . LEU A 1 300 ? 5.742 -32.281 -27.547 1 98.25 300 LEU A N 1
ATOM 2265 C CA . LEU A 1 300 ? 7.16 -32.188 -27.203 1 98.25 300 LEU A CA 1
ATOM 2266 C C . LEU A 1 300 ? 7.559 -33.344 -26.281 1 98.25 300 LEU A C 1
ATOM 2268 O O . LEU A 1 300 ? 8.719 -33.438 -25.875 1 98.25 300 LEU A O 1
ATOM 2272 N N . GLY A 1 301 ? 6.547 -34.156 -25.812 1 98.12 301 GLY A N 1
ATOM 2273 C CA . GLY A 1 301 ? 6.809 -35.281 -24.938 1 98.12 301 GLY A CA 1
ATOM 2274 C C . GLY A 1 301 ? 7.039 -34.906 -23.484 1 98.12 301 GLY A C 1
ATOM 2275 O O . GLY A 1 301 ? 7.766 -35.562 -22.75 1 98.12 301 GLY A O 1
ATOM 2276 N N . LEU A 1 302 ? 6.543 -33.812 -23.109 1 98.69 302 LEU A N 1
ATOM 2277 C CA . LEU A 1 302 ? 6.738 -33.312 -21.75 1 98.69 302 LEU A CA 1
ATOM 2278 C C . LEU A 1 302 ? 5.512 -33.594 -20.891 1 98.69 302 LEU A C 1
ATOM 2280 O O . LEU A 1 302 ? 4.395 -33.688 -21.391 1 98.69 302 LEU A O 1
ATOM 2284 N N . ARG A 1 303 ? 5.746 -33.719 -19.594 1 98.44 303 ARG A N 1
ATOM 2285 C CA . ARG A 1 303 ? 4.68 -33.812 -18.609 1 98.44 303 ARG A CA 1
ATOM 2286 C C . ARG A 1 303 ? 4.441 -32.469 -17.953 1 98.44 303 ARG A C 1
ATOM 2288 O O . ARG A 1 303 ? 5.305 -31.578 -18 1 98.44 303 ARG A O 1
ATOM 2295 N N . TRP A 1 304 ? 3.273 -32.281 -17.391 1 98.75 304 TRP A N 1
ATOM 2296 C CA . TRP A 1 304 ? 2.932 -31.047 -16.688 1 98.75 304 TRP A CA 1
ATOM 2297 C C . TRP A 1 304 ? 1.977 -31.328 -15.539 1 98.75 304 TRP A C 1
ATOM 2299 O O . TRP A 1 304 ? 1.465 -32.438 -15.398 1 98.75 304 TRP A O 1
ATOM 2309 N N . ILE A 1 305 ? 1.82 -30.406 -14.656 1 98.69 305 ILE A N 1
ATOM 2310 C CA . ILE A 1 305 ? 0.836 -30.453 -13.586 1 98.69 305 ILE A CA 1
ATOM 2311 C C . ILE A 1 305 ? -0.483 -29.844 -14.055 1 98.69 305 ILE A C 1
ATOM 2313 O O . ILE A 1 305 ? -0.529 -28.688 -14.453 1 98.69 305 ILE A O 1
ATOM 2317 N N . PRO A 1 306 ? -1.566 -30.656 -14.086 1 97.06 306 PRO A N 1
ATOM 2318 C CA . PRO A 1 306 ? -2.852 -30.062 -14.453 1 97.06 306 PRO A CA 1
ATOM 2319 C C . PRO A 1 306 ? -3.17 -28.812 -13.633 1 97.06 306 PRO A C 1
ATOM 2321 O O . PRO A 1 306 ? -2.883 -28.766 -12.43 1 97.06 306 PRO A O 1
ATOM 2324 N N . SER A 1 307 ? -3.822 -27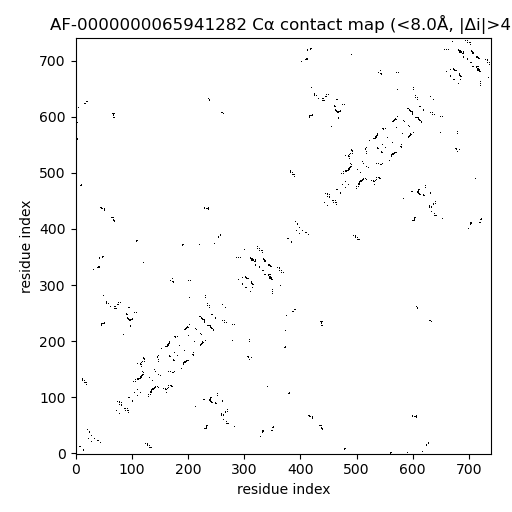.828 -14.289 1 97 307 SER A N 1
ATOM 2325 C CA . SER A 1 307 ? -4 -26.531 -13.641 1 97 307 SER A CA 1
ATOM 2326 C C . SER A 1 307 ? -5.41 -26 -13.852 1 97 307 SER A C 1
ATOM 2328 O O . SER A 1 307 ? -6.008 -26.203 -14.914 1 97 307 SER A O 1
ATOM 2330 N N . LYS A 1 308 ? -5.875 -25.297 -12.82 1 96.25 308 LYS A N 1
ATOM 2331 C CA . LYS A 1 308 ? -7.152 -24.594 -12.945 1 96.25 308 LYS A CA 1
ATOM 2332 C C . LYS A 1 308 ? -6.961 -23.078 -12.852 1 96.25 308 LYS A C 1
ATOM 2334 O O . LYS A 1 308 ? -7.938 -22.328 -12.789 1 96.25 308 LYS A O 1
ATOM 2339 N N . GLY A 1 309 ? -5.723 -22.594 -12.805 1 96.56 309 GLY A N 1
ATOM 2340 C CA . GLY A 1 309 ? -5.414 -21.172 -12.875 1 96.56 309 GLY A CA 1
ATOM 2341 C C . GLY A 1 309 ? -5.16 -20.688 -14.289 1 96.56 309 GLY A C 1
ATOM 2342 O O . GLY A 1 309 ? -5.5 -21.375 -15.258 1 96.56 309 GLY A O 1
ATOM 2343 N N . ASN A 1 310 ? -4.645 -19.516 -14.43 1 98.44 310 ASN A N 1
ATOM 2344 C CA . ASN A 1 310 ? -4.281 -19.016 -15.75 1 98.44 310 ASN A CA 1
ATOM 2345 C C . ASN A 1 310 ? -2.797 -19.234 -16.031 1 98.44 310 ASN A C 1
ATOM 2347 O O . ASN A 1 310 ? -2.121 -18.328 -16.531 1 98.44 310 ASN A O 1
ATOM 2351 N N . PHE A 1 311 ? -2.324 -20.375 -15.664 1 98.75 311 PHE A N 1
ATOM 2352 C CA . PHE A 1 311 ? -0.941 -20.797 -15.836 1 98.75 311 PHE A CA 1
ATOM 2353 C C . PHE A 1 311 ? -0.836 -22.312 -15.789 1 98.75 311 PHE A C 1
ATOM 2355 O O . PHE A 1 311 ? -1.781 -23 -15.383 1 98.75 311 PHE A O 1
ATOM 2362 N N . ILE A 1 312 ? 0.307 -22.812 -16.188 1 98.75 312 ILE A N 1
ATOM 2363 C CA . ILE A 1 312 ? 0.563 -24.25 -16.172 1 98.75 312 ILE A CA 1
ATOM 2364 C C . ILE A 1 312 ? 2.043 -24.5 -15.898 1 98.75 312 ILE A C 1
ATOM 2366 O O . ILE A 1 312 ? 2.908 -23.797 -16.422 1 98.75 312 ILE A O 1
ATOM 2370 N N . ALA A 1 313 ? 2.307 -25.453 -15.023 1 98.88 313 ALA A N 1
ATOM 2371 C CA . ALA A 1 313 ? 3.689 -25.812 -14.703 1 98.88 313 ALA A CA 1
ATOM 2372 C C . ALA A 1 313 ? 4.133 -27.047 -15.5 1 98.88 313 ALA A C 1
ATOM 2374 O O . ALA A 1 313 ? 3.582 -28.125 -15.32 1 98.88 313 ALA A O 1
ATOM 2375 N N . VAL A 1 314 ? 5.156 -26.891 -16.312 1 98.88 314 VAL A N 1
ATOM 2376 C CA . VAL A 1 314 ? 5.66 -27.984 -17.141 1 98.88 314 VAL A CA 1
ATOM 2377 C C . VAL A 1 314 ? 6.895 -28.594 -16.5 1 98.88 314 VAL A C 1
ATOM 2379 O O . VAL A 1 314 ? 7.727 -27.891 -15.922 1 98.88 314 VAL A O 1
ATOM 2382 N N . ASP A 1 315 ? 6.965 -29.875 -16.469 1 98.75 315 ASP A N 1
ATOM 2383 C CA . ASP A 1 315 ? 8.109 -30.641 -16 1 98.75 315 ASP A CA 1
ATOM 2384 C C . ASP A 1 315 ? 9.094 -30.922 -17.141 1 98.75 315 ASP A C 1
ATOM 2386 O O . ASP A 1 315 ? 8.781 -31.656 -18.078 1 98.75 315 ASP A O 1
ATOM 2390 N N . LEU A 1 316 ? 10.273 -30.406 -17.031 1 98.44 316 LEU A N 1
ATOM 2391 C CA . LEU A 1 316 ? 11.258 -30.531 -18.094 1 98.44 316 LEU A CA 1
ATOM 2392 C C . LEU A 1 316 ? 12.07 -31.812 -17.938 1 98.44 316 LEU A C 1
ATOM 2394 O O . LEU A 1 316 ? 12.852 -32.156 -18.828 1 98.44 316 LEU A O 1
ATOM 2398 N N . GLY A 1 317 ? 11.938 -32.5 -16.797 1 97.25 317 GLY A N 1
ATOM 2399 C CA . GLY A 1 317 ? 12.672 -33.719 -16.531 1 97.25 317 GLY A CA 1
ATOM 2400 C C . GLY A 1 317 ? 14.141 -33.5 -16.234 1 97.25 317 GLY A C 1
ATOM 2401 O O . GLY A 1 317 ? 14.938 -34.438 -16.25 1 97.25 317 GLY A O 1
ATOM 2402 N N . ARG A 1 318 ? 14.5 -32.312 -16.078 1 97.44 318 ARG A N 1
ATOM 2403 C CA . ARG A 1 318 ? 15.852 -31.812 -15.781 1 97.44 318 ARG A CA 1
ATOM 2404 C C . ARG A 1 318 ? 15.812 -30.438 -15.125 1 97.44 318 ARG A C 1
ATOM 2406 O O . ARG A 1 318 ? 14.75 -29.812 -15.039 1 97.44 318 ARG A O 1
ATOM 2413 N N . GLU A 1 319 ? 16.953 -30.047 -14.703 1 97.75 319 GLU A N 1
ATOM 2414 C CA . GLU A 1 319 ? 17.016 -28.703 -14.125 1 97.75 319 GLU A CA 1
ATOM 2415 C C . GLU A 1 319 ? 16.516 -27.656 -15.102 1 97.75 319 GLU A C 1
ATOM 2417 O O . GLU A 1 319 ? 16.938 -27.609 -16.266 1 97.75 319 GLU A O 1
ATOM 2422 N N . ALA A 1 320 ? 15.648 -26.781 -14.641 1 98.38 320 ALA A N 1
ATOM 2423 C CA . ALA A 1 320 ? 14.953 -25.844 -15.523 1 98.38 320 ALA A CA 1
ATOM 2424 C C . ALA A 1 320 ? 15.781 -24.578 -15.758 1 98.38 320 ALA A C 1
ATOM 2426 O O . ALA A 1 320 ? 15.617 -23.906 -16.781 1 98.38 320 ALA A O 1
ATOM 2427 N N . ALA A 1 321 ? 16.703 -24.266 -14.852 1 97.81 321 ALA A N 1
ATOM 2428 C CA . ALA A 1 321 ? 17.406 -22.984 -14.844 1 97.81 321 ALA A CA 1
ATOM 2429 C C . ALA A 1 321 ? 18.141 -22.75 -16.172 1 97.81 321 ALA A C 1
ATOM 2431 O O . ALA A 1 321 ? 18.016 -21.688 -16.766 1 97.81 321 ALA A O 1
ATOM 2432 N N . PRO A 1 322 ? 18.906 -23.734 -16.688 1 97.88 322 PRO A N 1
ATOM 2433 C CA . PRO A 1 322 ? 19.578 -23.516 -17.984 1 97.88 322 PRO A CA 1
ATOM 2434 C C . PRO A 1 322 ? 18.594 -23.297 -19.125 1 97.88 322 PRO A C 1
ATOM 2436 O O . PRO A 1 322 ? 18.859 -22.5 -20.031 1 97.88 322 PRO A O 1
ATOM 2439 N N . ILE A 1 323 ? 17.516 -24.031 -19.094 1 98.31 323 ILE A N 1
ATOM 2440 C CA . ILE A 1 323 ? 16.5 -23.891 -20.141 1 98.31 323 ILE A CA 1
ATOM 2441 C C . ILE A 1 323 ? 15.859 -22.5 -20.062 1 98.31 323 ILE A C 1
ATOM 2443 O O . ILE A 1 323 ? 15.625 -21.859 -21.078 1 98.31 323 ILE A O 1
ATOM 2447 N N . PHE A 1 324 ? 15.617 -22.078 -18.875 1 98.19 324 PHE A N 1
ATOM 2448 C CA . PHE A 1 324 ? 15.07 -20.75 -18.656 1 98.19 324 PHE A CA 1
ATOM 2449 C C . PHE A 1 324 ? 15.984 -19.688 -19.266 1 98.19 324 PHE A C 1
ATOM 2451 O O . PHE A 1 324 ? 15.516 -18.781 -19.953 1 98.19 324 PHE A O 1
ATOM 2458 N N . GLN A 1 325 ? 17.25 -19.766 -19.031 1 97.19 325 GLN A N 1
ATOM 2459 C CA . GLN A 1 325 ? 18.219 -18.797 -19.562 1 97.19 325 GLN A CA 1
ATOM 2460 C C . GLN A 1 325 ? 18.203 -18.781 -21.078 1 97.19 325 GLN A C 1
ATOM 2462 O O . GLN A 1 325 ? 18.281 -17.719 -21.703 1 97.19 325 GLN A O 1
ATOM 2467 N N . GLU A 1 326 ? 18.109 -19.938 -21.656 1 97.56 326 GLU A N 1
ATOM 2468 C CA . GLU A 1 326 ? 18.062 -20.016 -23.125 1 97.56 326 GLU A CA 1
ATOM 2469 C C . GLU A 1 326 ? 16.781 -19.406 -23.672 1 97.56 326 GLU A C 1
ATOM 2471 O O . GLU A 1 326 ? 16.766 -18.812 -24.734 1 97.56 326 GLU A O 1
ATOM 2476 N N . LEU A 1 327 ? 15.672 -19.641 -22.969 1 98 327 LEU A N 1
ATOM 2477 C CA . LEU A 1 327 ? 14.406 -19.031 -23.375 1 98 327 LEU A CA 1
ATOM 2478 C C . LEU A 1 327 ? 14.492 -17.516 -23.344 1 98 327 LEU A C 1
ATOM 2480 O O . LEU A 1 327 ? 13.961 -16.844 -24.219 1 98 327 LEU A O 1
ATOM 2484 N N . LEU A 1 328 ? 15.172 -16.969 -22.312 1 96.88 328 LEU A N 1
ATOM 2485 C CA . LEU A 1 328 ? 15.383 -15.523 -22.234 1 96.88 328 LEU A CA 1
ATOM 2486 C C . LEU A 1 328 ? 16.109 -15.016 -23.469 1 96.88 328 LEU A C 1
ATOM 2488 O O . LEU A 1 328 ? 15.758 -13.969 -24.016 1 96.88 328 LEU A O 1
ATOM 2492 N N . ARG A 1 329 ? 17.062 -15.766 -23.859 1 95.56 329 ARG A N 1
ATOM 2493 C CA . ARG A 1 329 ? 17.844 -15.383 -25.047 1 95.56 329 ARG A CA 1
ATOM 2494 C C . ARG A 1 329 ? 16.984 -15.398 -26.297 1 95.56 329 ARG A C 1
ATOM 2496 O O . ARG A 1 329 ? 17.234 -14.648 -27.25 1 95.56 329 ARG A O 1
ATOM 2503 N N . GLU A 1 330 ? 15.961 -16.219 -26.25 1 95.81 330 GLU A N 1
ATOM 2504 C CA . GLU A 1 330 ? 15.016 -16.281 -27.359 1 95.81 330 GLU A CA 1
ATOM 2505 C C . GLU A 1 330 ? 13.953 -15.195 -27.234 1 95.81 330 GLU A C 1
ATOM 2507 O O . GLU A 1 330 ? 13.039 -15.109 -28.062 1 95.81 330 GLU A O 1
ATOM 2512 N N . GLY A 1 331 ? 13.977 -14.391 -26.203 1 96.31 331 GLY A N 1
ATOM 2513 C CA . GLY A 1 331 ? 13.008 -13.312 -26 1 96.31 331 GLY A CA 1
ATOM 2514 C C . GLY A 1 331 ? 11.719 -13.781 -25.359 1 96.31 331 GLY A C 1
ATOM 2515 O O . GLY A 1 331 ? 10.664 -13.18 -25.562 1 96.31 331 GLY A O 1
ATOM 2516 N N . VAL A 1 332 ? 11.758 -14.914 -24.672 1 97.88 332 VAL A N 1
ATOM 2517 C CA . VAL A 1 332 ? 10.578 -15.445 -24 1 97.88 332 VAL A CA 1
ATOM 2518 C C . VAL A 1 332 ? 10.82 -15.492 -22.484 1 97.88 332 VAL A C 1
ATOM 2520 O O . VAL A 1 332 ? 11.742 -16.172 -22.031 1 97.88 332 VAL A O 1
ATOM 2523 N N . ILE A 1 333 ? 10.008 -14.75 -21.734 1 97.62 333 ILE A N 1
ATOM 2524 C CA . ILE A 1 333 ? 10.133 -14.703 -20.281 1 97.62 333 ILE A CA 1
ATOM 2525 C C . ILE A 1 333 ? 9.07 -15.602 -19.641 1 97.62 333 ILE A C 1
ATOM 2527 O O . ILE A 1 333 ? 7.871 -15.367 -19.812 1 97.62 333 ILE A O 1
ATOM 2531 N N . VAL A 1 334 ? 9.477 -16.625 -19.016 1 98.38 334 VAL A N 1
ATOM 2532 C CA . VAL A 1 334 ? 8.594 -17.484 -18.234 1 98.38 334 VAL A CA 1
ATOM 2533 C C . VAL A 1 334 ? 9.016 -17.469 -16.766 1 98.38 334 VAL A C 1
ATOM 2535 O O . VAL A 1 334 ? 9.836 -16.641 -16.359 1 98.38 334 VAL A O 1
ATOM 2538 N N . ARG A 1 335 ? 8.445 -18.312 -15.914 1 98.38 335 ARG A N 1
ATOM 2539 C CA . ARG A 1 335 ? 8.711 -18.234 -14.484 1 98.38 335 ARG A CA 1
ATOM 2540 C C . ARG A 1 335 ? 9.438 -19.484 -13.992 1 98.38 335 ARG A C 1
ATOM 2542 O O . ARG A 1 335 ? 8.844 -20.562 -13.914 1 98.38 335 ARG A O 1
ATOM 2549 N N . PRO A 1 336 ? 10.734 -19.344 -13.609 1 97.69 336 PRO A N 1
ATOM 2550 C CA . PRO A 1 336 ? 11.336 -20.453 -12.859 1 97.69 336 PRO A CA 1
ATOM 2551 C C . PRO A 1 336 ? 10.727 -20.625 -11.469 1 97.69 336 PRO A C 1
ATOM 2553 O O . PRO A 1 336 ? 10.406 -19.641 -10.805 1 97.69 336 PRO A O 1
ATOM 2556 N N . VAL A 1 337 ? 10.555 -21.844 -10.992 1 98.06 337 VAL A N 1
ATOM 2557 C CA . VAL A 1 337 ? 9.891 -22.062 -9.719 1 98.06 337 VAL A CA 1
ATOM 2558 C C . VAL A 1 337 ? 10.75 -22.953 -8.828 1 98.06 337 VAL A C 1
ATOM 2560 O O . VAL A 1 337 ? 10.227 -23.719 -8.016 1 98.06 337 VAL A O 1
ATOM 2563 N N . ALA A 1 338 ? 12.086 -22.875 -9.031 1 97.5 338 ALA A N 1
ATOM 2564 C CA . ALA A 1 338 ? 13.008 -23.594 -8.156 1 97.5 338 ALA A CA 1
ATOM 2565 C C . ALA A 1 338 ? 12.875 -23.125 -6.715 1 97.5 338 ALA A C 1
ATOM 2567 O O . ALA A 1 338 ? 13.031 -23.922 -5.781 1 97.5 338 ALA A O 1
ATOM 2568 N N . ASN A 1 339 ? 12.602 -21.891 -6.547 1 95.06 339 ASN A N 1
ATOM 2569 C CA . ASN A 1 339 ? 12.461 -21.312 -5.211 1 95.06 339 ASN A CA 1
ATOM 2570 C C . ASN A 1 339 ? 11.234 -21.875 -4.488 1 95.06 339 ASN A C 1
ATOM 2572 O O . ASN A 1 339 ? 11.109 -21.734 -3.271 1 95.06 339 ASN A O 1
ATOM 2576 N N . TYR A 1 340 ? 10.336 -22.531 -5.211 1 96.81 340 TYR A N 1
ATOM 2577 C CA . TYR A 1 340 ? 9.18 -23.203 -4.625 1 96.81 340 TYR A CA 1
ATOM 2578 C C . TYR A 1 340 ? 9.461 -24.688 -4.41 1 96.81 340 TYR A C 1
ATOM 2580 O O . TYR A 1 340 ? 8.539 -25.469 -4.172 1 96.81 340 TYR A O 1
ATOM 2588 N N . GLY A 1 341 ? 10.727 -25.062 -4.613 1 96.88 341 GLY A N 1
ATOM 2589 C CA . GLY A 1 341 ? 11.109 -26.453 -4.477 1 96.88 341 GLY A CA 1
ATOM 2590 C C . GLY A 1 341 ? 10.812 -27.281 -5.715 1 96.88 341 GLY A C 1
ATOM 2591 O O . GLY A 1 341 ? 10.617 -28.5 -5.625 1 96.88 341 GLY A O 1
ATOM 2592 N N . MET A 1 342 ? 10.664 -26.656 -6.82 1 98.25 342 MET A N 1
ATOM 2593 C CA . MET A 1 342 ? 10.352 -27.312 -8.086 1 98.25 342 MET A CA 1
ATOM 2594 C C . MET A 1 342 ? 11.414 -27 -9.133 1 98.25 342 MET A C 1
ATOM 2596 O O . MET A 1 342 ? 11.125 -26.406 -10.172 1 98.25 342 MET A O 1
ATOM 2600 N N . PRO A 1 343 ? 12.656 -27.469 -8.953 1 98.25 343 PRO A N 1
ATOM 2601 C CA . PRO A 1 343 ? 13.805 -27.047 -9.766 1 98.25 343 PRO A CA 1
ATOM 2602 C C . PRO A 1 343 ? 13.703 -27.531 -11.211 1 98.25 343 PRO A C 1
ATOM 2604 O O . PRO A 1 343 ? 14.398 -27.016 -12.086 1 98.25 343 PRO A O 1
ATOM 2607 N N . ASN A 1 344 ? 12.844 -28.547 -11.477 1 98.62 344 ASN A N 1
ATOM 2608 C CA . ASN A 1 344 ? 12.75 -29.094 -12.82 1 98.62 344 ASN A CA 1
ATOM 2609 C C . ASN A 1 344 ? 11.57 -28.516 -13.586 1 98.62 344 ASN A C 1
ATOM 2611 O O . ASN A 1 344 ? 11.297 -28.922 -14.719 1 98.62 344 ASN A O 1
ATOM 2615 N N . HIS A 1 345 ? 10.844 -27.562 -13.008 1 98.81 345 HIS A N 1
ATOM 2616 C CA . HIS A 1 345 ? 9.617 -27.062 -13.602 1 98.81 345 HIS A CA 1
ATOM 2617 C C . HIS A 1 345 ? 9.781 -25.594 -14.023 1 98.81 345 HIS A C 1
ATOM 2619 O O . HIS A 1 345 ? 10.586 -24.859 -13.445 1 98.81 345 HIS A O 1
ATOM 2625 N N . LEU A 1 346 ? 9.07 -25.219 -15.016 1 98.81 346 LEU A N 1
ATOM 2626 C CA . LEU A 1 346 ? 8.766 -23.828 -15.367 1 98.81 346 LEU A CA 1
ATOM 2627 C C . LEU A 1 346 ? 7.262 -23.578 -15.328 1 98.81 346 LEU A C 1
ATOM 2629 O O . LEU A 1 346 ? 6.473 -24.438 -15.742 1 98.81 346 LEU A O 1
ATOM 2633 N N . ARG A 1 347 ? 6.867 -22.5 -14.742 1 98.88 347 ARG A N 1
ATOM 2634 C CA . ARG A 1 347 ? 5.465 -22.094 -14.805 1 98.88 347 ARG A CA 1
ATOM 2635 C C . ARG A 1 347 ? 5.223 -21.125 -15.961 1 98.88 347 ARG A C 1
ATOM 2637 O O . ARG A 1 347 ? 5.922 -20.125 -16.094 1 98.88 347 ARG A O 1
ATOM 2644 N N . ILE A 1 348 ? 4.254 -21.422 -16.734 1 98.88 348 ILE A N 1
ATOM 2645 C CA . ILE A 1 348 ? 3.945 -20.641 -17.938 1 98.88 348 ILE A CA 1
ATOM 2646 C C . ILE A 1 348 ? 2.572 -19.984 -17.781 1 98.88 348 ILE A C 1
ATOM 2648 O O . ILE A 1 348 ? 1.559 -20.672 -17.656 1 98.88 348 ILE A O 1
ATOM 2652 N N . THR A 1 349 ? 2.58 -18.688 -17.797 1 98.75 349 THR A N 1
ATOM 2653 C CA . THR A 1 349 ? 1.311 -17.969 -17.875 1 98.75 349 THR A CA 1
ATOM 2654 C C . THR A 1 349 ? 0.62 -18.234 -19.203 1 98.75 349 THR A C 1
ATOM 2656 O O . THR A 1 349 ? 1.271 -18.25 -20.25 1 98.75 349 THR A O 1
ATOM 2659 N N . ILE A 1 350 ? -0.666 -18.406 -19.172 1 98.69 350 ILE A N 1
ATOM 2660 C CA . ILE A 1 350 ? -1.403 -18.562 -20.422 1 98.69 350 ILE A CA 1
ATOM 2661 C C . ILE A 1 350 ? -1.512 -17.203 -21.109 1 98.69 350 ILE A C 1
ATOM 2663 O O . ILE A 1 350 ? -2.029 -16.25 -20.531 1 98.69 350 ILE A O 1
ATOM 2667 N N . GLY A 1 351 ? -0.963 -17.094 -22.312 1 98.44 351 GLY A N 1
ATOM 2668 C CA . GLY A 1 351 ? -1.003 -15.867 -23.094 1 98.44 351 GLY A CA 1
ATOM 2669 C C . GLY A 1 351 ? -1.984 -15.922 -24.25 1 98.44 351 GLY A C 1
ATOM 2670 O O . GLY A 1 351 ? -2.912 -16.734 -24.234 1 98.44 351 GLY A O 1
ATOM 2671 N N . LEU A 1 352 ? -1.891 -14.984 -25.125 1 98.25 352 LEU A N 1
ATOM 2672 C CA . LEU A 1 352 ? -2.611 -15.039 -26.391 1 98.25 352 LEU A CA 1
ATOM 2673 C C . LEU A 1 352 ? -2.141 -16.219 -27.219 1 98.25 352 LEU A C 1
ATOM 2675 O O . LEU A 1 352 ? -1.03 -16.719 -27.031 1 98.25 352 LEU A O 1
ATOM 2679 N N . PRO A 1 353 ? -2.973 -16.625 -28.172 1 98.5 353 PRO A N 1
ATOM 2680 C CA . PRO A 1 353 ? -2.59 -17.781 -29 1 98.5 353 PRO A CA 1
ATOM 2681 C C . PRO A 1 353 ? -1.214 -17.609 -29.641 1 98.5 353 PRO A C 1
ATOM 2683 O O . PRO A 1 353 ? -0.405 -18.547 -29.625 1 98.5 353 PRO A O 1
ATOM 2686 N N . ALA A 1 354 ? -0.928 -16.422 -30.141 1 98.38 354 ALA A N 1
ATOM 2687 C CA . ALA A 1 354 ? 0.352 -16.156 -30.797 1 98.38 354 ALA A CA 1
ATOM 2688 C C . ALA A 1 354 ? 1.501 -16.219 -29.797 1 98.38 354 ALA A C 1
ATOM 2690 O O . ALA A 1 354 ? 2.604 -16.656 -30.125 1 98.38 354 ALA A O 1
ATOM 2691 N N . GLU A 1 355 ? 1.273 -15.773 -28.594 1 98.44 355 GLU A N 1
ATOM 2692 C CA . GLU A 1 355 ? 2.291 -15.812 -27.547 1 98.44 355 GLU A CA 1
ATOM 2693 C C . GLU A 1 355 ? 2.586 -17.25 -27.109 1 98.44 355 GLU A C 1
ATOM 2695 O O . GLU A 1 355 ? 3.746 -17.609 -26.922 1 98.44 355 GLU A O 1
ATOM 2700 N N . ASN A 1 356 ? 1.547 -18 -26.969 1 98.81 356 ASN A N 1
ATOM 2701 C CA . ASN A 1 356 ? 1.707 -19.422 -26.625 1 98.81 356 ASN A CA 1
ATOM 2702 C C . ASN A 1 356 ? 2.5 -20.172 -27.688 1 98.81 356 ASN A C 1
ATOM 2704 O O . ASN A 1 356 ? 3.379 -20.969 -27.375 1 98.81 356 ASN A O 1
ATOM 2708 N N . THR A 1 357 ? 2.143 -19.859 -28.922 1 98.75 357 THR A N 1
ATOM 2709 C CA . THR A 1 357 ? 2.85 -20.484 -30.031 1 98.75 357 THR A CA 1
ATOM 2710 C C . THR A 1 357 ? 4.332 -20.125 -30 1 98.75 357 THR A C 1
ATOM 2712 O O . THR A 1 357 ? 5.191 -21 -30.156 1 98.75 357 THR A O 1
ATOM 2715 N N . ARG A 1 358 ? 4.602 -18.844 -29.859 1 98.44 358 ARG A N 1
ATOM 2716 C CA . ARG A 1 358 ? 5.98 -18.359 -29.797 1 98.44 358 ARG A CA 1
ATOM 2717 C C . ARG A 1 358 ? 6.75 -19.062 -28.688 1 98.44 358 ARG A C 1
ATOM 2719 O O . ARG A 1 358 ? 7.914 -19.422 -28.859 1 98.44 358 ARG A O 1
ATOM 2726 N N . PHE A 1 359 ? 6.164 -19.234 -27.562 1 98.69 359 PHE A N 1
ATOM 2727 C CA . PHE A 1 359 ? 6.789 -19.938 -26.453 1 98.69 359 PHE A CA 1
ATOM 2728 C C . PHE A 1 359 ? 7.098 -21.375 -26.812 1 98.69 359 PHE A C 1
ATOM 2730 O O . PHE A 1 359 ? 8.219 -21.859 -26.609 1 98.69 359 PHE A O 1
ATOM 2737 N N . LEU A 1 360 ? 6.074 -22.062 -27.312 1 98.81 360 LEU A N 1
ATOM 2738 C CA . LEU A 1 360 ? 6.234 -23.484 -27.641 1 98.81 360 LEU A CA 1
ATOM 2739 C C . LEU A 1 360 ? 7.336 -23.672 -28.672 1 98.81 360 LEU A C 1
ATOM 2741 O O . LEU A 1 360 ? 8.117 -24.625 -28.578 1 98.81 360 LEU A O 1
ATOM 2745 N N . GLU A 1 361 ? 7.41 -22.797 -29.656 1 98.62 361 GLU A N 1
ATOM 2746 C CA . GLU A 1 361 ? 8.469 -22.844 -30.656 1 98.62 361 GLU A CA 1
ATOM 2747 C C . GLU A 1 361 ? 9.844 -22.641 -30.031 1 98.62 361 GLU A C 1
ATOM 2749 O O . GLU A 1 361 ? 10.789 -23.359 -30.328 1 98.62 361 GLU A O 1
ATOM 2754 N N . ALA A 1 362 ? 9.914 -21.625 -29.203 1 98.5 362 ALA A N 1
ATOM 2755 C CA . ALA A 1 362 ? 11.172 -21.359 -28.516 1 98.5 362 ALA A CA 1
ATOM 2756 C C . ALA A 1 362 ? 11.578 -22.531 -27.641 1 98.5 362 ALA A C 1
ATOM 2758 O O . ALA A 1 362 ? 12.758 -22.906 -27.594 1 98.5 362 ALA A O 1
ATOM 2759 N N . LEU A 1 363 ? 10.625 -23.109 -26.922 1 98.75 363 LEU A N 1
ATOM 2760 C CA . LEU A 1 363 ? 10.898 -24.25 -26.047 1 98.75 363 LEU A CA 1
ATOM 2761 C C . LEU A 1 363 ? 11.422 -25.438 -26.859 1 98.75 363 LEU A C 1
ATOM 2763 O O . LEU A 1 363 ? 12.391 -26.078 -26.469 1 98.75 363 LEU A O 1
ATOM 2767 N N . ALA A 1 364 ? 10.781 -25.703 -27.922 1 98.5 364 ALA A N 1
ATOM 2768 C CA . ALA A 1 364 ? 11.211 -26.797 -28.781 1 98.5 364 ALA A CA 1
ATOM 2769 C C . ALA A 1 364 ? 12.648 -26.578 -29.266 1 98.5 364 ALA A C 1
ATOM 2771 O O . ALA A 1 364 ? 13.453 -27.516 -29.25 1 98.5 364 ALA A O 1
ATOM 2772 N N . LYS A 1 365 ? 12.891 -25.391 -29.688 1 98.06 365 LYS A N 1
ATOM 2773 C CA . LYS A 1 365 ? 14.227 -25.047 -30.172 1 98.06 365 LYS A CA 1
ATOM 2774 C C . LYS A 1 365 ? 15.273 -25.234 -29.078 1 98.06 365 LYS A C 1
ATOM 2776 O O . LYS A 1 365 ? 16.328 -25.812 -29.328 1 98.06 365 LYS A O 1
ATOM 2781 N N . VAL A 1 366 ? 15 -24.766 -27.906 1 97.88 366 VAL A N 1
ATOM 2782 C CA . VAL A 1 366 ? 15.938 -24.812 -26.797 1 97.88 366 VAL A CA 1
ATOM 2783 C C . VAL A 1 366 ? 16.141 -26.266 -26.359 1 97.88 366 VAL A C 1
ATOM 2785 O O . VAL A 1 366 ? 17.266 -26.672 -26.031 1 97.88 366 VAL A O 1
ATOM 2788 N N . LEU A 1 367 ? 15.102 -27.062 -26.328 1 97.06 367 LEU A N 1
ATOM 2789 C CA . LEU A 1 367 ? 15.188 -28.453 -25.922 1 97.06 367 LEU A CA 1
ATOM 2790 C C . LEU A 1 367 ? 15.969 -29.281 -26.938 1 97.06 367 LEU A C 1
ATOM 2792 O O . LEU A 1 367 ? 16.625 -30.266 -26.578 1 97.06 367 LEU A O 1
ATOM 2796 N N . ALA A 1 368 ? 15.938 -28.859 -28.094 1 94.25 368 ALA A N 1
ATOM 2797 C CA . ALA A 1 368 ? 16.672 -29.578 -29.141 1 94.25 368 ALA A CA 1
ATOM 2798 C C . ALA A 1 368 ? 18.172 -29.344 -29 1 94.25 368 ALA A C 1
ATOM 2800 O O . ALA A 1 368 ? 18.984 -30.188 -29.406 1 94.25 368 ALA A O 1
ATOM 2801 N N . ARG A 1 369 ? 18.5 -28.234 -28.484 1 89.5 369 ARG A N 1
ATOM 2802 C CA . ARG A 1 369 ? 19.906 -27.891 -28.328 1 89.5 369 ARG A CA 1
ATOM 2803 C C . ARG A 1 369 ? 20.469 -28.453 -27.031 1 89.5 369 ARG A C 1
ATOM 2805 O O . ARG A 1 369 ? 21.688 -28.609 -26.891 1 89.5 369 ARG A O 1
ATOM 2812 N N . ALA A 1 370 ? 19.703 -28.719 -26.125 1 77.25 370 ALA A N 1
ATOM 2813 C CA . ALA A 1 370 ? 20.141 -29.125 -24.781 1 77.25 370 ALA A CA 1
ATOM 2814 C C . ALA A 1 370 ? 20.406 -30.625 -24.734 1 77.25 370 ALA A C 1
ATOM 2816 O O . ALA A 1 370 ? 19.797 -31.406 -25.469 1 77.25 370 ALA A O 1
ATOM 2817 N N . MET B 1 1 ? -17.875 -22.797 18.641 1 49.75 1 MET B N 1
ATOM 2818 C CA . MET B 1 1 ? -17.812 -21.453 19.234 1 49.75 1 MET B CA 1
ATOM 2819 C C . MET B 1 1 ? -16.938 -20.531 18.391 1 49.75 1 MET B C 1
ATOM 2821 O O . MET B 1 1 ? -15.938 -20.969 17.828 1 49.75 1 MET B O 1
ATOM 2825 N N . SER B 1 2 ? -17.406 -19.406 17.906 1 67.88 2 SER B N 1
ATOM 2826 C CA . SER B 1 2 ? -16.656 -18.484 17.062 1 67.88 2 SER B CA 1
ATOM 2827 C C . SER B 1 2 ? -15.477 -17.891 17.812 1 67.88 2 SER B C 1
ATOM 2829 O O . SER B 1 2 ? -15.562 -17.625 19.016 1 67.88 2 SER B O 1
ATOM 2831 N N . GLY B 1 3 ? -14.227 -18.141 17.297 1 80.62 3 GLY B N 1
ATOM 2832 C CA . GLY B 1 3 ? -13.062 -17.531 17.906 1 80.62 3 GLY B CA 1
ATOM 2833 C C . GLY B 1 3 ? -13.219 -16.031 18.109 1 80.62 3 GLY B C 1
ATOM 2834 O O . GLY B 1 3 ? -13.859 -15.352 17.297 1 80.62 3 GLY B O 1
ATOM 2835 N N . ASP B 1 4 ? -12.859 -15.555 19.297 1 91.38 4 ASP B N 1
ATOM 2836 C CA . ASP B 1 4 ? -12.797 -14.117 19.547 1 91.38 4 ASP B CA 1
ATOM 2837 C C . ASP B 1 4 ? -11.602 -13.484 18.828 1 91.38 4 ASP B C 1
ATOM 2839 O O . ASP B 1 4 ? -10.547 -13.289 19.438 1 91.38 4 ASP B O 1
ATOM 2843 N N . PHE B 1 5 ? -11.773 -13.164 17.609 1 93.88 5 PHE B N 1
ATOM 2844 C CA . PHE B 1 5 ? -10.664 -12.773 16.75 1 93.88 5 PHE B CA 1
ATOM 2845 C C . PHE B 1 5 ? -10.164 -11.375 17.109 1 93.88 5 PHE B C 1
ATOM 2847 O O . PHE B 1 5 ? -9.062 -10.984 16.734 1 93.88 5 PHE B O 1
ATOM 2854 N N . LEU B 1 6 ? -10.961 -10.594 17.781 1 94.44 6 LEU B N 1
ATOM 2855 C CA . LEU B 1 6 ? -10.398 -9.367 18.344 1 94.44 6 LEU B CA 1
ATOM 2856 C C . LEU B 1 6 ? -9.414 -9.68 19.469 1 94.44 6 LEU B C 1
ATOM 2858 O O . LEU B 1 6 ? -8.32 -9.117 19.516 1 94.44 6 LEU B O 1
ATOM 2862 N N . ALA B 1 7 ? -9.797 -10.633 20.328 1 94.12 7 ALA B N 1
ATOM 2863 C CA . ALA B 1 7 ? -8.938 -11.031 21.438 1 94.12 7 ALA B CA 1
ATOM 2864 C C . ALA B 1 7 ? -7.703 -11.773 20.938 1 94.12 7 ALA B C 1
ATOM 2866 O O . ALA B 1 7 ? -6.648 -11.742 21.578 1 94.12 7 ALA B O 1
ATOM 2867 N N . LEU B 1 8 ? -7.82 -12.398 19.781 1 94.31 8 LEU B N 1
ATOM 2868 C CA . LEU B 1 8 ? -6.727 -13.195 19.234 1 94.31 8 LEU B CA 1
ATOM 2869 C C . LEU B 1 8 ? -5.742 -12.312 18.469 1 94.31 8 LEU B C 1
ATOM 2871 O O . LEU B 1 8 ? -4.633 -12.742 18.156 1 94.31 8 LEU B O 1
ATOM 2875 N N . ALA B 1 9 ? -6.125 -11.039 18.141 1 96.06 9 ALA B N 1
ATOM 2876 C CA . ALA B 1 9 ? -5.234 -10.109 17.453 1 96.06 9 ALA B CA 1
ATOM 2877 C C . ALA B 1 9 ? -4.098 -9.664 18.359 1 96.06 9 ALA B C 1
ATOM 2879 O O . ALA B 1 9 ? -4.184 -9.812 19.578 1 96.06 9 ALA B O 1
ATOM 2880 N N . GLN B 1 10 ? -3.018 -9.18 17.766 1 94.88 10 GLN B N 1
ATOM 2881 C CA . GLN B 1 10 ? -1.904 -8.648 18.547 1 94.88 10 GLN B CA 1
ATOM 2882 C C . GLN B 1 10 ? -2.363 -7.516 19.453 1 94.88 10 GLN B C 1
ATOM 2884 O O . GLN B 1 10 ? -3.211 -6.707 19.078 1 94.88 10 GLN B O 1
ATOM 2889 N N . PRO B 1 11 ? -1.799 -7.422 20.609 1 93.25 11 PRO B N 1
ATOM 2890 C CA . PRO B 1 11 ? -2.27 -6.449 21.609 1 93.25 11 PRO B CA 1
ATOM 2891 C C . PRO B 1 11 ? -2.273 -5.02 21.078 1 93.25 11 PRO B C 1
ATOM 2893 O O . PRO B 1 11 ? -3.236 -4.277 21.297 1 93.25 11 PRO B O 1
ATOM 2896 N N . GLY B 1 12 ? -1.261 -4.703 20.391 1 92.25 12 GLY B N 1
ATOM 2897 C CA . GLY B 1 12 ? -1.217 -3.367 19.812 1 92.25 12 GLY B CA 1
ATOM 2898 C C . GLY B 1 12 ? -2.334 -3.111 18.812 1 92.25 12 GLY B C 1
ATOM 2899 O O . GLY B 1 12 ? -2.824 -1.985 18.703 1 92.25 12 GLY B O 1
ATOM 2900 N N . VAL B 1 13 ? -2.775 -4.102 18.141 1 94.12 13 VAL B N 1
ATOM 2901 C CA . VAL B 1 13 ? -3.812 -4.008 17.125 1 94.12 13 VAL B CA 1
ATOM 2902 C C . VAL B 1 13 ? -5.188 -3.947 17.781 1 94.12 13 VAL B C 1
ATOM 2904 O O . VAL B 1 13 ? -6.07 -3.213 17.328 1 94.12 13 VAL B O 1
ATOM 2907 N N . GLN B 1 14 ? -5.336 -4.66 18.875 1 92.75 14 GLN B N 1
ATOM 2908 C CA . GLN B 1 14 ? -6.602 -4.688 19.594 1 92.75 14 GLN B CA 1
ATOM 2909 C C . GLN B 1 14 ? -7.035 -3.279 20 1 92.75 14 GLN B C 1
ATOM 2911 O O . GLN B 1 14 ? -8.219 -2.938 19.906 1 92.75 14 GLN B O 1
ATOM 2916 N N . GLN B 1 15 ? -6.098 -2.479 20.281 1 89.69 15 GLN B N 1
ATOM 2917 C CA . GLN B 1 15 ? -6.383 -1.17 20.859 1 89.69 15 GLN B CA 1
ATOM 2918 C C . GLN B 1 15 ? -6.223 -0.064 19.828 1 89.69 15 GLN B C 1
ATOM 2920 O O . GLN B 1 15 ? -6.422 1.114 20.125 1 89.69 15 GLN B O 1
ATOM 2925 N N . LEU B 1 16 ? -5.941 -0.496 18.703 1 90.88 16 LEU B N 1
ATOM 2926 C CA . LEU B 1 16 ? -5.617 0.471 17.656 1 90.88 16 LEU B CA 1
ATOM 2927 C C . LEU B 1 16 ? -6.891 1.066 17.062 1 90.88 16 LEU B C 1
ATOM 2929 O O . LEU B 1 16 ? -7.859 0.347 16.812 1 90.88 16 LEU B O 1
ATOM 2933 N N . SER B 1 17 ? -6.91 2.396 16.953 1 85.81 17 SER B N 1
ATOM 2934 C CA . SER B 1 17 ? -7.93 3.09 16.172 1 85.81 17 SER B CA 1
ATOM 2935 C C . SER B 1 17 ? -7.383 3.547 14.828 1 85.81 17 SER B C 1
ATOM 2937 O O . SER B 1 17 ? -6.305 4.145 14.766 1 85.81 17 SER B O 1
ATOM 2939 N N . PRO B 1 18 ? -8.133 3.236 13.859 1 83.12 18 PRO B N 1
ATOM 2940 C CA . PRO B 1 18 ? -7.652 3.631 12.531 1 83.12 18 PRO B CA 1
ATOM 2941 C C . PRO B 1 18 ? -7.559 5.145 12.359 1 83.12 18 PRO B C 1
ATOM 2943 O O . PRO B 1 18 ? -8.227 5.891 13.078 1 83.12 18 PRO B O 1
ATOM 2946 N N . TYR B 1 19 ? -6.715 5.496 11.406 1 83 19 TYR B N 1
ATOM 2947 C CA . TYR B 1 19 ? -6.609 6.895 11.016 1 83 19 TYR B CA 1
ATOM 2948 C C . TYR B 1 19 ? -7.945 7.422 10.508 1 83 19 TYR B C 1
ATOM 2950 O O . TYR B 1 19 ? -8.633 6.746 9.734 1 83 19 TYR B O 1
ATOM 2958 N N . VAL B 1 20 ? -8.297 8.586 10.953 1 82.12 20 VAL B N 1
ATOM 2959 C CA . VAL B 1 20 ? -9.523 9.227 10.492 1 82.12 20 VAL B CA 1
ATOM 2960 C C . VAL B 1 20 ? -9.18 10.305 9.461 1 82.12 20 VAL B C 1
ATOM 2962 O O . VAL B 1 20 ? -8.672 11.367 9.82 1 82.12 20 VAL B O 1
ATOM 2965 N N . PRO B 1 21 ? -9.477 10.023 8.234 1 82.31 21 PRO B N 1
ATOM 2966 C CA . PRO B 1 21 ? -9.203 11.023 7.207 1 82.31 21 PRO B CA 1
ATOM 2967 C C . PRO B 1 21 ? -10.219 12.164 7.211 1 82.31 21 PRO B C 1
ATOM 2969 O O . PRO B 1 21 ? -11.211 12.109 7.941 1 82.31 21 PRO B O 1
ATOM 2972 N N . GLY B 1 22 ? -9.844 13.188 6.512 1 81.38 22 GLY B N 1
ATOM 2973 C CA . GLY B 1 22 ? -10.844 14.234 6.32 1 81.38 22 GLY B CA 1
ATOM 2974 C C . GLY B 1 22 ? -12.133 13.719 5.715 1 81.38 22 GLY B C 1
ATOM 2975 O O . GLY B 1 22 ? -12.125 12.742 4.957 1 81.38 22 GLY B O 1
ATOM 2976 N N . LYS B 1 23 ? -13.25 14.406 6.109 1 84.56 23 LYS B N 1
ATOM 2977 C CA . LYS B 1 23 ? -14.547 14.008 5.582 1 84.56 23 LYS B CA 1
ATOM 2978 C C . LYS B 1 23 ? -14.578 14.117 4.059 1 84.56 23 LYS B C 1
ATOM 2980 O O . LYS B 1 23 ? -14.227 15.156 3.498 1 84.56 23 LYS B O 1
ATOM 2985 N N . PRO B 1 24 ? -14.953 13.016 3.359 1 84.56 24 PRO B N 1
ATOM 2986 C CA . PRO B 1 24 ? -15.078 13.094 1.902 1 84.56 24 PRO B CA 1
ATOM 2987 C C . PRO B 1 24 ? -16.219 13.992 1.454 1 84.56 24 PRO B C 1
ATOM 2989 O O . PRO B 1 24 ? -17.281 14.016 2.094 1 84.56 24 PRO B O 1
ATOM 2992 N N . VAL B 1 25 ? -15.984 14.609 0.342 1 87.44 25 VAL B N 1
ATOM 2993 C CA . VAL B 1 25 ? -16.984 15.5 -0.233 1 87.44 25 VAL B CA 1
ATOM 2994 C C . VAL B 1 25 ? -18.281 14.734 -0.474 1 87.44 25 VAL B C 1
ATOM 2996 O O . VAL B 1 25 ? -19.359 15.195 -0.096 1 87.44 25 VAL B O 1
ATOM 2999 N N . ASP B 1 26 ? -18.109 13.531 -1.035 1 84.81 26 ASP B N 1
ATOM 3000 C CA . ASP B 1 26 ? -19.281 12.734 -1.38 1 84.81 26 ASP B CA 1
ATOM 3001 C C . ASP B 1 26 ? -20.062 12.344 -0.129 1 84.81 26 ASP B C 1
ATOM 3003 O O . ASP B 1 26 ? -21.297 12.281 -0.16 1 84.81 26 ASP B O 1
ATOM 3007 N N . GLU B 1 27 ? -19.422 12.086 0.886 1 85.25 27 GLU B N 1
ATOM 3008 C CA . GLU B 1 27 ? -20.078 11.734 2.141 1 85.25 27 GLU B CA 1
ATOM 3009 C C . GLU B 1 27 ? -20.875 12.906 2.697 1 85.25 27 GLU B C 1
ATOM 3011 O O . GLU B 1 27 ? -22.031 12.75 3.107 1 85.25 27 GLU B O 1
ATOM 3016 N N . LEU B 1 28 ? -20.281 14.055 2.715 1 87.69 28 LEU B N 1
ATOM 3017 C CA . LEU B 1 28 ? -20.969 15.25 3.195 1 87.69 28 LEU B CA 1
ATOM 3018 C C . LEU B 1 28 ? -22.172 15.562 2.326 1 87.69 28 LEU B C 1
ATOM 3020 O O . LEU B 1 28 ? -23.25 15.883 2.842 1 87.69 28 LEU B O 1
ATOM 3024 N N . ALA B 1 29 ? -21.953 15.461 1.029 1 90.44 29 ALA B N 1
ATOM 3025 C CA . ALA B 1 29 ? -23.031 15.734 0.085 1 90.44 29 ALA B CA 1
ATOM 3026 C C . ALA B 1 29 ? -24.234 14.828 0.348 1 90.44 29 ALA B C 1
ATOM 3028 O O . ALA B 1 29 ? -25.375 15.289 0.349 1 90.44 29 ALA B O 1
ATOM 3029 N N . ARG B 1 30 ? -24 13.586 0.548 1 86.44 30 ARG B N 1
ATOM 3030 C CA . ARG B 1 30 ? -25.062 12.617 0.82 1 86.44 30 ARG B CA 1
ATOM 3031 C C . ARG B 1 30 ? -25.734 12.906 2.154 1 86.44 30 ARG B C 1
ATOM 3033 O O . ARG B 1 30 ? -26.953 12.812 2.268 1 86.44 30 ARG B O 1
ATOM 3040 N N . GLU B 1 31 ? -24.984 13.273 3.145 1 89.69 31 GLU B N 1
ATOM 3041 C CA . GLU B 1 31 ? -25.484 13.484 4.496 1 89.69 31 GLU B CA 1
ATOM 3042 C C . GLU B 1 31 ? -26.375 14.727 4.566 1 89.69 31 GLU B C 1
ATOM 3044 O O . GLU B 1 31 ? -27.391 14.727 5.258 1 89.69 31 GLU B O 1
ATOM 3049 N N . LEU B 1 32 ? -26 15.766 3.844 1 92.12 32 LEU B N 1
ATOM 3050 C CA . LEU B 1 32 ? -26.688 17.047 4 1 92.12 32 LEU B CA 1
ATOM 3051 C C . LEU B 1 32 ? -27.516 17.375 2.766 1 92.12 32 LEU B C 1
ATOM 3053 O O . LEU B 1 32 ? -28.188 18.406 2.723 1 92.12 32 LEU B O 1
ATOM 3057 N N . ASP B 1 33 ? -27.5 16.453 1.803 1 91.31 33 ASP B N 1
ATOM 3058 C CA . ASP B 1 33 ? -28.25 16.641 0.562 1 91.31 33 ASP B CA 1
ATOM 3059 C C . ASP B 1 33 ? -27.859 17.953 -0.119 1 91.31 33 ASP B C 1
ATOM 3061 O O . ASP B 1 33 ? -28.734 18.781 -0.415 1 91.31 33 ASP B O 1
ATOM 3065 N N . ILE B 1 34 ? -26.625 18.188 -0.253 1 90.69 34 ILE B N 1
ATOM 3066 C CA . ILE B 1 34 ? -26.109 19.375 -0.933 1 90.69 34 ILE B CA 1
ATOM 3067 C C . ILE B 1 34 ? -25.359 18.953 -2.191 1 90.69 34 ILE B C 1
ATOM 3069 O O . ILE B 1 34 ? -24.875 17.828 -2.287 1 90.69 34 ILE B O 1
ATOM 3073 N N . ASP B 1 35 ? -25.25 19.844 -3.135 1 91.75 35 ASP B N 1
ATOM 3074 C CA . ASP B 1 35 ? -24.531 19.609 -4.375 1 91.75 35 ASP B CA 1
ATOM 3075 C C . ASP B 1 35 ? -23.016 19.516 -4.121 1 91.75 35 ASP B C 1
ATOM 3077 O O . ASP B 1 35 ? -22.406 20.484 -3.666 1 91.75 35 ASP B O 1
ATOM 3081 N N . PRO B 1 36 ? -22.469 18.359 -4.469 1 88.75 36 PRO B N 1
ATOM 3082 C CA . PRO B 1 36 ? -21.031 18.188 -4.23 1 88.75 36 PRO B CA 1
ATOM 3083 C C . PRO B 1 36 ? -20.188 19.266 -4.914 1 88.75 36 PRO B C 1
ATOM 3085 O O . PRO B 1 36 ? -19.125 19.625 -4.414 1 88.75 36 PRO B O 1
ATOM 3088 N N . ALA B 1 37 ? -20.719 19.844 -5.918 1 88.25 37 ALA B N 1
ATOM 3089 C CA . ALA B 1 37 ? -19.969 20.844 -6.688 1 88.25 37 ALA B CA 1
ATOM 3090 C C . ALA B 1 37 ? -19.844 22.141 -5.914 1 88.25 37 ALA B C 1
ATOM 3092 O O . ALA B 1 37 ? -18.984 22.984 -6.23 1 88.25 37 ALA B O 1
ATOM 3093 N N . THR B 1 38 ? -20.625 22.297 -4.914 1 90.94 38 THR B N 1
ATOM 3094 C CA . THR B 1 38 ? -20.609 23.547 -4.156 1 90.94 38 THR B CA 1
ATOM 3095 C C . THR B 1 38 ? -19.781 23.391 -2.883 1 90.94 38 THR B C 1
ATOM 3097 O O . THR B 1 38 ? -19.578 24.359 -2.152 1 90.94 38 THR B O 1
ATOM 3100 N N . ILE B 1 39 ? -19.359 22.25 -2.625 1 95.38 39 ILE B N 1
ATOM 3101 C CA . ILE B 1 39 ? -18.609 21.969 -1.399 1 95.38 39 ILE B CA 1
ATOM 3102 C C . ILE B 1 39 ? -17.141 22.344 -1.588 1 95.38 39 ILE B C 1
ATOM 3104 O O . ILE B 1 39 ? -16.547 22.047 -2.625 1 95.38 39 ILE B O 1
ATOM 3108 N N . VAL B 1 40 ? -16.625 23.094 -0.673 1 96.69 40 VAL B N 1
ATOM 3109 C CA . VAL B 1 40 ? -15.211 23.422 -0.627 1 96.69 40 VAL B CA 1
ATOM 3110 C C . VAL B 1 40 ? -14.508 22.547 0.402 1 96.69 40 VAL B C 1
ATOM 3112 O O . VAL B 1 40 ? -14.867 22.547 1.581 1 96.69 40 VAL B O 1
ATOM 3115 N N . LYS B 1 41 ? -13.547 21.766 -0.025 1 96.5 41 LYS B N 1
ATOM 3116 C CA . LYS B 1 41 ? -12.789 20.906 0.882 1 96.5 41 LYS B CA 1
ATOM 3117 C C . LYS B 1 41 ? -11.375 21.438 1.091 1 96.5 41 LYS B C 1
ATOM 3119 O O . LYS B 1 41 ? -10.586 21.5 0.146 1 96.5 41 LYS B O 1
ATOM 3124 N N . LEU B 1 42 ? -11.055 21.812 2.256 1 98.44 42 LEU B N 1
ATOM 3125 C CA . LEU B 1 42 ? -9.758 22.312 2.691 1 98.44 42 LEU B CA 1
ATOM 3126 C C . LEU B 1 42 ? -9.281 21.578 3.936 1 98.44 42 LEU B C 1
ATOM 3128 O O . LEU B 1 42 ? -8.859 22.203 4.91 1 98.44 42 LEU B O 1
ATOM 3132 N N . ALA B 1 43 ? -9.289 20.188 3.838 1 97.69 43 ALA B N 1
ATOM 3133 C CA . ALA B 1 43 ? -9.133 19.438 5.082 1 97.69 43 ALA B CA 1
ATOM 3134 C C . ALA B 1 43 ? -7.996 18.422 4.969 1 97.69 43 ALA B C 1
ATOM 3136 O O . ALA B 1 43 ? -7.621 17.797 5.957 1 97.69 43 ALA B O 1
ATOM 3137 N N . SER B 1 44 ? -7.312 18.203 3.789 1 96.75 44 SER B N 1
ATOM 3138 C CA . SER B 1 44 ? -6.387 17.078 3.639 1 96.75 44 SER B CA 1
ATOM 3139 C C . SER B 1 44 ? -5.066 17.531 3.02 1 96.75 44 SER B C 1
ATOM 3141 O O . SER B 1 44 ? -4.297 16.703 2.523 1 96.75 44 SER B O 1
ATOM 3143 N N . ASN B 1 45 ? -4.852 18.797 2.975 1 98.06 45 ASN B N 1
ATOM 3144 C CA . ASN B 1 45 ? -3.598 19.391 2.518 1 98.06 45 ASN B CA 1
ATOM 3145 C C . ASN B 1 45 ? -3.27 18.969 1.088 1 98.06 45 ASN B C 1
ATOM 3147 O O . ASN B 1 45 ? -2.119 18.656 0.778 1 98.06 45 ASN B O 1
ATOM 3151 N N . GLU B 1 46 ? -4.273 18.906 0.25 1 97.69 46 GLU B N 1
ATOM 3152 C CA . GLU B 1 46 ? -4.094 18.562 -1.158 1 97.69 46 GLU B CA 1
ATOM 3153 C C . GLU B 1 46 ? -3.738 19.797 -1.983 1 97.69 46 GLU B C 1
ATOM 3155 O O . GLU B 1 46 ? -3.996 20.922 -1.562 1 97.69 46 GLU B O 1
ATOM 3160 N N . ASN B 1 47 ? -3.08 19.562 -3.104 1 98.31 47 ASN B N 1
ATOM 3161 C CA . ASN B 1 47 ? -2.777 20.656 -4.027 1 98.31 47 ASN B CA 1
ATOM 3162 C C . ASN B 1 47 ? -4.023 21.125 -4.773 1 98.31 47 ASN B C 1
ATOM 3164 O O . ASN B 1 47 ? -4.66 20.328 -5.477 1 98.31 47 ASN B O 1
ATOM 3168 N N . PRO B 1 48 ? -4.379 22.359 -4.645 1 97.38 48 PRO B N 1
ATOM 3169 C CA . PRO B 1 48 ? -5.633 22.828 -5.242 1 97.38 48 PRO B CA 1
ATOM 3170 C C . PRO B 1 48 ? -5.504 23.125 -6.734 1 97.38 48 PRO B C 1
ATOM 3172 O O . PRO B 1 48 ? -6.512 23.359 -7.41 1 97.38 48 PRO B O 1
ATOM 3175 N N . LEU B 1 49 ? -4.383 23.078 -7.328 1 96.19 49 LEU B N 1
ATOM 3176 C CA . LEU B 1 49 ? -4.094 23.578 -8.672 1 96.19 49 LEU B CA 1
ATOM 3177 C C . LEU B 1 49 ? -4.676 22.641 -9.727 1 96.19 49 LEU B C 1
ATOM 3179 O O . LEU B 1 49 ? -4.793 23.016 -10.898 1 96.19 49 LEU B O 1
ATOM 3183 N N . GLY B 1 50 ? -5.074 21.484 -9.383 1 94.38 50 GLY B N 1
ATOM 3184 C CA . GLY B 1 50 ? -5.406 20.469 -10.375 1 94.38 50 GLY B CA 1
ATOM 3185 C C . GLY B 1 50 ? -4.199 19.672 -10.836 1 94.38 50 GLY B C 1
ATOM 3186 O O . GLY B 1 50 ? -3.074 19.922 -10.406 1 94.38 50 GLY B O 1
ATOM 3187 N N . ALA B 1 51 ? -4.445 18.844 -11.781 1 94.19 51 ALA B N 1
ATOM 3188 C CA . ALA B 1 51 ? -3.406 17.875 -12.148 1 94.19 51 ALA B CA 1
ATOM 3189 C C . ALA B 1 51 ? -2.396 18.516 -13.102 1 94.19 51 ALA B C 1
ATOM 3191 O O . ALA B 1 51 ? -2.766 19.297 -13.977 1 94.19 51 ALA B O 1
ATOM 3192 N N . SER B 1 52 ? -1.125 18.141 -12.906 1 97.44 52 SER B N 1
ATOM 3193 C CA . SER B 1 52 ? -0.085 18.484 -13.875 1 97.44 52 SER B CA 1
ATOM 3194 C C . SER B 1 52 ? -0.385 17.891 -15.242 1 97.44 52 SER B C 1
ATOM 3196 O O . SER B 1 52 ? -0.654 16.703 -15.367 1 97.44 52 SER B O 1
ATOM 3198 N N . PRO B 1 53 ? -0.371 18.75 -16.312 1 97.31 53 PRO B N 1
ATOM 3199 C CA . PRO B 1 53 ? -0.575 18.203 -17.656 1 97.31 53 PRO B CA 1
ATOM 3200 C C . PRO B 1 53 ? 0.441 17.125 -18 1 97.31 53 PRO B C 1
ATOM 3202 O O . PRO B 1 53 ? 0.106 16.156 -18.703 1 97.31 53 PRO B O 1
ATOM 3205 N N . LYS B 1 54 ? 1.707 17.281 -17.531 1 98.38 54 LYS B N 1
ATOM 3206 C CA . LYS B 1 54 ? 2.725 16.281 -17.797 1 98.38 54 LYS B CA 1
ATOM 3207 C C . LYS B 1 54 ? 2.396 14.961 -17.109 1 98.38 54 LYS B C 1
ATOM 3209 O O . LYS B 1 54 ? 2.598 13.883 -17.672 1 98.38 54 LYS B O 1
ATOM 3214 N N . ALA B 1 55 ? 1.914 15.016 -15.875 1 98.5 55 ALA B N 1
ATOM 3215 C CA . ALA B 1 55 ? 1.506 13.812 -15.156 1 98.5 55 ALA B CA 1
ATOM 3216 C C . ALA B 1 55 ? 0.348 13.117 -15.867 1 98.5 55 ALA B C 1
ATOM 3218 O O . ALA B 1 55 ? 0.351 11.891 -16.016 1 98.5 55 ALA B O 1
ATOM 3219 N N . LEU B 1 56 ? -0.647 13.922 -16.328 1 98.5 56 LEU B N 1
ATOM 3220 C CA . LEU B 1 56 ? -1.798 13.375 -17.031 1 98.5 56 LEU B CA 1
ATOM 3221 C C . LEU B 1 56 ? -1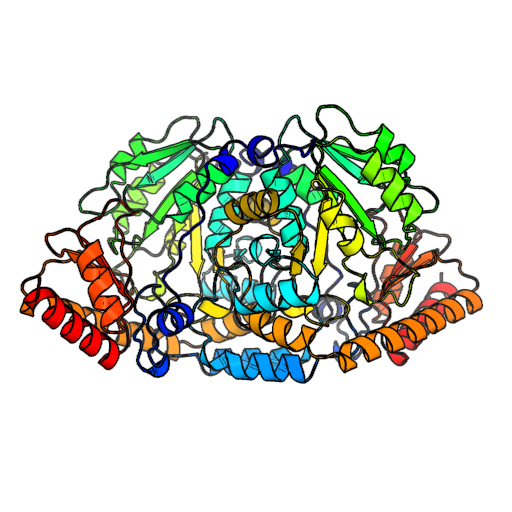.361 12.648 -18.297 1 98.5 56 LEU B C 1
ATOM 3223 O O . LEU B 1 56 ? -1.845 11.555 -18.594 1 98.5 56 LEU B O 1
ATOM 3227 N N . ALA B 1 57 ? -0.473 13.273 -19.047 1 98.5 57 ALA B N 1
ATOM 3228 C CA . ALA B 1 57 ? 0.027 12.664 -20.266 1 98.5 57 ALA B CA 1
ATOM 3229 C C . ALA B 1 57 ? 0.744 11.352 -19.984 1 98.5 57 ALA B C 1
ATOM 3231 O O . ALA B 1 57 ? 0.566 10.367 -20.703 1 98.5 57 ALA B O 1
ATOM 3232 N N . ALA B 1 58 ? 1.581 11.328 -18.969 1 98.62 58 ALA B N 1
ATOM 3233 C CA . ALA B 1 58 ? 2.311 10.125 -18.578 1 98.62 58 ALA B CA 1
ATOM 3234 C C . ALA B 1 58 ? 1.35 8.992 -18.219 1 98.62 58 ALA B C 1
ATOM 3236 O O . ALA B 1 58 ? 1.581 7.836 -18.578 1 98.62 58 ALA B O 1
ATOM 3237 N N . ILE B 1 59 ? 0.286 9.297 -17.5 1 98.69 59 ILE B N 1
ATOM 3238 C CA . ILE B 1 59 ? -0.714 8.305 -17.109 1 98.69 59 ILE B CA 1
ATOM 3239 C C . ILE B 1 59 ? -1.382 7.742 -18.359 1 98.69 59 ILE B C 1
ATOM 3241 O O . ILE B 1 59 ? -1.513 6.523 -18.516 1 98.69 59 ILE B O 1
ATOM 3245 N N . ARG B 1 60 ? -1.813 8.617 -19.234 1 97.94 60 ARG B N 1
ATOM 3246 C CA . ARG B 1 60 ? -2.494 8.18 -20.453 1 97.94 60 ARG B CA 1
ATOM 3247 C C . ARG B 1 60 ? -1.612 7.242 -21.266 1 97.94 60 ARG B C 1
ATOM 3249 O O . ARG B 1 60 ? -2.09 6.234 -21.797 1 97.94 60 ARG B O 1
ATOM 3256 N N . ASP B 1 61 ? -0.337 7.566 -21.328 1 97.38 61 ASP B N 1
ATOM 3257 C CA . ASP B 1 61 ? 0.604 6.73 -22.078 1 97.38 61 ASP B CA 1
ATOM 3258 C C . ASP B 1 61 ? 0.74 5.355 -21.422 1 97.38 61 ASP B C 1
ATOM 3260 O O . ASP B 1 61 ? 0.953 4.355 -22.109 1 97.38 61 ASP B O 1
ATOM 3264 N N . GLU B 1 62 ? 0.601 5.289 -20.125 1 97.31 62 GLU B N 1
ATOM 3265 C CA . GLU B 1 62 ? 0.836 4.062 -19.375 1 97.31 62 GLU B CA 1
ATOM 3266 C C . GLU B 1 62 ? -0.394 3.16 -19.391 1 97.31 62 GLU B C 1
ATOM 3268 O O . GLU B 1 62 ? -0.312 1.982 -19.031 1 97.31 62 GLU B O 1
ATOM 3273 N N . LEU B 1 63 ? -1.546 3.654 -19.859 1 97.62 63 LEU B N 1
ATOM 3274 C CA . LEU B 1 63 ? -2.797 2.904 -19.812 1 97.62 63 LEU B CA 1
ATOM 3275 C C . LEU B 1 63 ? -2.713 1.66 -20.688 1 97.62 63 LEU B C 1
ATOM 3277 O O . LEU B 1 63 ? -3.41 0.674 -20.453 1 97.62 63 LEU B O 1
ATOM 3281 N N . ALA B 1 64 ? -1.854 1.643 -21.688 1 94.38 64 ALA B N 1
ATOM 3282 C CA . ALA B 1 64 ? -1.674 0.487 -22.562 1 94.38 64 ALA B CA 1
ATOM 3283 C C . ALA B 1 64 ? -1.145 -0.714 -21.781 1 94.38 64 ALA B C 1
ATOM 3285 O O . ALA B 1 64 ? -1.334 -1.861 -22.203 1 94.38 64 ALA B O 1
ATOM 3286 N N . GLU B 1 65 ? -0.526 -0.471 -20.625 1 94 65 GLU B N 1
ATOM 3287 C CA . GLU B 1 65 ? 0.099 -1.519 -19.828 1 94 65 GLU B CA 1
ATOM 3288 C C . GLU B 1 65 ? -0.739 -1.845 -18.594 1 94 65 GLU B C 1
ATOM 3290 O O . GLU B 1 65 ? -0.224 -2.383 -17.609 1 94 65 GLU B O 1
ATOM 3295 N N . LEU B 1 66 ? -1.991 -1.574 -18.625 1 97.31 66 LEU B N 1
ATOM 3296 C CA . LEU B 1 66 ? -2.869 -1.656 -17.453 1 97.31 66 LEU B CA 1
ATOM 3297 C C . LEU B 1 66 ? -2.91 -3.078 -16.906 1 97.31 66 LEU B C 1
ATOM 3299 O O . LEU B 1 66 ? -3.084 -3.277 -15.703 1 97.31 66 LEU B O 1
ATOM 3303 N N . THR B 1 67 ? -2.725 -4.102 -17.75 1 97.69 67 THR B N 1
ATOM 3304 C CA . THR B 1 67 ? -2.883 -5.488 -17.328 1 97.69 67 THR B CA 1
ATOM 3305 C C . THR B 1 67 ? -1.571 -6.035 -16.766 1 97.69 67 THR B C 1
ATOM 3307 O O . THR B 1 67 ? -1.536 -7.141 -16.219 1 97.69 67 THR B O 1
ATOM 3310 N N . ARG B 1 68 ? -0.49 -5.305 -16.828 1 96.12 68 ARG B N 1
ATOM 3311 C CA . ARG B 1 68 ? 0.828 -5.754 -16.391 1 96.12 68 ARG B CA 1
ATOM 3312 C C . ARG B 1 68 ? 1.149 -5.23 -14.992 1 96.12 68 ARG B C 1
ATOM 3314 O O . ARG B 1 68 ? 0.771 -4.109 -14.648 1 96.12 68 ARG B O 1
ATOM 3321 N N . TYR B 1 69 ? 1.827 -6.055 -14.242 1 96.62 69 TYR B N 1
ATOM 3322 C CA . TYR B 1 69 ? 2.289 -5.602 -12.93 1 96.62 69 TYR B CA 1
ATOM 3323 C C . TYR B 1 69 ? 3.289 -4.461 -13.07 1 96.62 69 TYR B C 1
ATOM 3325 O O . TYR B 1 69 ? 4.02 -4.387 -14.062 1 96.62 69 TYR B O 1
ATOM 3333 N N . PRO B 1 70 ? 3.324 -3.58 -12.055 1 96.38 70 PRO B N 1
ATOM 3334 C CA . PRO B 1 70 ? 4.359 -2.545 -12.047 1 96.38 70 PRO B CA 1
ATOM 3335 C C . PRO B 1 70 ? 5.77 -3.123 -11.945 1 96.38 70 PRO B C 1
ATOM 3337 O O . PRO B 1 70 ? 5.941 -4.285 -11.562 1 96.38 70 PRO B O 1
ATOM 3340 N N . ASP B 1 71 ? 6.719 -2.305 -12.367 1 93 71 ASP B N 1
ATOM 3341 C CA . ASP B 1 71 ? 8.094 -2.621 -11.992 1 93 71 ASP B CA 1
ATOM 3342 C C . ASP B 1 71 ? 8.273 -2.584 -10.477 1 93 71 ASP B C 1
ATOM 3344 O O . ASP B 1 71 ? 8.328 -1.508 -9.883 1 93 71 ASP B O 1
ATOM 3348 N N . GLY B 1 72 ? 8.391 -3.699 -9.883 1 91.38 72 GLY B N 1
ATOM 3349 C CA . GLY B 1 72 ? 8.469 -3.809 -8.438 1 91.38 72 GLY B CA 1
ATOM 3350 C C . GLY B 1 72 ? 9.609 -3.012 -7.84 1 91.38 72 GLY B C 1
ATOM 3351 O O . GLY B 1 72 ? 9.531 -2.566 -6.691 1 91.38 72 GLY B O 1
ATOM 3352 N N . ASN B 1 73 ? 10.648 -2.814 -8.594 1 90.69 73 ASN B N 1
ATOM 3353 C CA . ASN B 1 73 ? 11.789 -2.035 -8.125 1 90.69 73 ASN B CA 1
ATOM 3354 C C . ASN B 1 73 ? 11.594 -0.543 -8.383 1 90.69 73 ASN B C 1
ATOM 3356 O O . ASN B 1 73 ? 12.25 0.291 -7.754 1 90.69 73 ASN B O 1
ATOM 3360 N N . GLY B 1 74 ? 10.742 -0.251 -9.367 1 94.88 74 GLY B N 1
ATOM 3361 C CA . GLY B 1 74 ? 10.555 1.145 -9.734 1 94.88 74 GLY B CA 1
ATOM 3362 C C . GLY B 1 74 ? 11.828 1.804 -10.227 1 94.88 74 GLY B C 1
ATOM 3363 O O . GLY B 1 74 ? 12.188 2.889 -9.773 1 94.88 74 GLY B O 1
ATOM 3364 N N . PHE B 1 75 ? 12.477 1.107 -11.133 1 94.31 75 PHE B N 1
ATOM 3365 C CA . PHE B 1 75 ? 13.82 1.488 -11.562 1 94.31 75 PHE B CA 1
ATOM 3366 C C . PHE B 1 75 ? 13.828 2.904 -12.125 1 94.31 75 PHE B C 1
ATOM 3368 O O . PHE B 1 75 ? 14.68 3.719 -11.766 1 94.31 75 PHE B O 1
ATOM 3375 N N . ALA B 1 76 ? 12.891 3.197 -13.039 1 96.06 76 ALA B N 1
ATOM 3376 C CA . ALA B 1 76 ? 12.859 4.504 -13.688 1 96.06 76 ALA B CA 1
ATOM 3377 C C . ALA B 1 76 ? 12.695 5.621 -12.664 1 96.06 76 ALA B C 1
ATOM 3379 O O . ALA B 1 76 ? 13.422 6.613 -12.695 1 96.06 76 ALA B O 1
ATOM 3380 N N . LEU B 1 77 ? 11.766 5.488 -11.75 1 98.31 77 LEU B N 1
ATOM 3381 C CA . LEU B 1 77 ? 11.531 6.52 -10.75 1 98.31 77 LEU B CA 1
ATOM 3382 C C . LEU B 1 77 ? 12.703 6.613 -9.773 1 98.31 77 LEU B C 1
ATOM 3384 O O . LEU B 1 77 ? 13.133 7.715 -9.422 1 98.31 77 LEU B O 1
ATOM 3388 N N . LYS B 1 78 ? 13.219 5.457 -9.312 1 98.19 78 LYS B N 1
ATOM 3389 C CA . LYS B 1 78 ? 14.367 5.477 -8.414 1 98.19 78 LYS B CA 1
ATOM 3390 C C . LYS B 1 78 ? 15.562 6.18 -9.047 1 98.19 78 LYS B C 1
ATOM 3392 O O . LYS B 1 78 ? 16.266 6.938 -8.383 1 98.19 78 LYS B O 1
ATOM 3397 N N . SER B 1 79 ? 15.766 5.891 -10.305 1 97.88 79 SER B N 1
ATOM 3398 C CA . SER B 1 79 ? 16.875 6.512 -11.008 1 97.88 79 SER B CA 1
ATOM 3399 C C . SER B 1 79 ? 16.719 8.023 -11.062 1 97.88 79 SER B C 1
ATOM 3401 O O . SER B 1 79 ? 17.672 8.766 -10.797 1 97.88 79 SER B O 1
ATOM 3403 N N . LEU B 1 80 ? 15.562 8.461 -11.406 1 98.5 80 LEU B N 1
ATOM 3404 C CA . LEU B 1 80 ? 15.305 9.891 -11.492 1 98.5 80 LEU B CA 1
ATOM 3405 C C . LEU B 1 80 ? 15.43 10.555 -10.125 1 98.5 80 LEU B C 1
ATOM 3407 O O . LEU B 1 80 ? 16 11.641 -10.008 1 98.5 80 LEU B O 1
ATOM 3411 N N . LEU B 1 81 ? 14.922 9.922 -9.102 1 98.62 81 LEU B N 1
ATOM 3412 C CA . LEU B 1 81 ? 15.031 10.43 -7.738 1 98.62 81 LEU B CA 1
ATOM 3413 C C . LEU B 1 81 ? 16.5 10.516 -7.305 1 98.62 81 LEU B C 1
ATOM 3415 O O . LEU B 1 81 ? 16.906 11.5 -6.688 1 98.62 81 LEU B O 1
ATOM 3419 N N . ALA B 1 82 ? 17.188 9.414 -7.59 1 98.38 82 ALA B N 1
ATOM 3420 C CA . ALA B 1 82 ? 18.609 9.391 -7.23 1 98.38 82 ALA B CA 1
ATOM 3421 C C . ALA B 1 82 ? 19.344 10.578 -7.852 1 98.38 82 ALA B C 1
ATOM 3423 O O . ALA B 1 82 ? 20.125 11.25 -7.172 1 98.38 82 ALA B O 1
ATOM 3424 N N . GLU B 1 83 ? 19.078 10.828 -9.078 1 98 83 GLU B N 1
ATOM 3425 C CA . GLU B 1 83 ? 19.703 11.938 -9.789 1 98 83 GLU B CA 1
ATOM 3426 C C . GLU B 1 83 ? 19.297 13.273 -9.188 1 98 83 GLU B C 1
ATOM 3428 O O . GLU B 1 83 ? 20.156 14.109 -8.883 1 98 83 GLU B O 1
ATOM 3433 N N . ARG B 1 84 ? 18.078 13.492 -8.953 1 96.75 84 ARG B N 1
ATOM 3434 C CA . ARG B 1 84 ? 17.531 14.773 -8.516 1 96.75 84 ARG B CA 1
ATOM 3435 C C . ARG B 1 84 ? 17.938 15.078 -7.074 1 96.75 84 ARG B C 1
ATOM 3437 O O . ARG B 1 84 ? 18.109 16.234 -6.707 1 96.75 84 ARG B O 1
ATOM 3444 N N . CYS B 1 85 ? 18.031 14.031 -6.289 1 97.25 85 CYS B N 1
ATOM 3445 C CA . CYS B 1 85 ? 18.281 14.211 -4.863 1 97.25 85 CYS B CA 1
ATOM 3446 C C . CYS B 1 85 ? 19.766 14.07 -4.551 1 97.25 85 CYS B C 1
ATOM 3448 O O . CYS B 1 85 ? 20.188 14.273 -3.412 1 97.25 85 CYS B O 1
ATOM 3450 N N . GLY B 1 86 ? 20.547 13.727 -5.52 1 97.19 86 GLY B N 1
ATOM 3451 C CA . GLY B 1 86 ? 21.984 13.594 -5.328 1 97.19 86 GLY B CA 1
ATOM 3452 C C . GLY B 1 86 ? 22.375 12.406 -4.469 1 97.19 86 GLY B C 1
ATOM 3453 O O . GLY B 1 86 ? 23.219 12.523 -3.588 1 97.19 86 GLY B O 1
ATOM 3454 N N . VAL B 1 87 ? 21.688 11.273 -4.621 1 97.88 87 VAL B N 1
ATOM 3455 C CA . VAL B 1 87 ? 22 10.047 -3.889 1 97.88 87 VAL B CA 1
ATOM 3456 C C . VAL B 1 87 ? 22.172 8.891 -4.867 1 97.88 87 VAL B C 1
ATOM 3458 O O . VAL B 1 87 ? 22.078 9.078 -6.086 1 97.88 87 VAL B O 1
ATOM 3461 N N . GLU B 1 88 ? 22.531 7.75 -4.355 1 98.06 88 GLU B N 1
ATOM 3462 C CA . GLU B 1 88 ? 22.594 6.535 -5.164 1 98.06 88 GLU B CA 1
ATOM 3463 C C . GLU B 1 88 ? 21.25 5.824 -5.191 1 98.06 88 GLU B C 1
ATOM 3465 O O . GLU B 1 88 ? 20.438 5.98 -4.277 1 98.06 88 GLU B O 1
ATOM 3470 N N . ILE B 1 89 ? 21.031 5.039 -6.219 1 97.88 89 ILE B N 1
ATOM 3471 C CA . ILE B 1 89 ? 19.766 4.383 -6.457 1 97.88 89 ILE B CA 1
ATOM 3472 C C . ILE B 1 89 ? 19.438 3.441 -5.297 1 97.88 89 ILE B C 1
ATOM 3474 O O . ILE B 1 89 ? 18.281 3.281 -4.922 1 97.88 89 ILE B O 1
ATOM 3478 N N . ASP B 1 90 ? 20.406 2.791 -4.652 1 97.94 90 ASP B N 1
ATOM 3479 C CA . ASP B 1 90 ? 20.188 1.824 -3.58 1 97.94 90 ASP B CA 1
ATOM 3480 C C . ASP B 1 90 ? 19.922 2.527 -2.25 1 97.94 90 ASP B C 1
ATOM 3482 O O . ASP B 1 90 ? 19.781 1.875 -1.213 1 97.94 90 ASP B O 1
ATOM 3486 N N . GLN B 1 91 ? 19.797 3.875 -2.285 1 98.5 91 GLN B N 1
ATOM 3487 C CA . GLN B 1 91 ? 19.438 4.66 -1.112 1 98.5 91 GLN B CA 1
ATOM 3488 C C . GLN B 1 91 ? 17.953 5.012 -1.125 1 98.5 91 GLN B C 1
ATOM 3490 O O . GLN B 1 91 ? 17.438 5.617 -0.18 1 98.5 91 GLN B O 1
ATOM 3495 N N . VAL B 1 92 ? 17.281 4.578 -2.201 1 98.69 92 VAL B N 1
ATOM 3496 C CA . VAL B 1 92 ? 15.898 4.988 -2.404 1 98.69 92 VAL B CA 1
ATOM 3497 C C . VAL B 1 92 ? 14.961 3.84 -2.033 1 98.69 92 VAL B C 1
ATOM 3499 O O . VAL B 1 92 ? 15.156 2.705 -2.479 1 98.69 92 VAL B O 1
ATOM 3502 N N . THR B 1 93 ? 14.016 4.074 -1.215 1 98.62 93 THR B N 1
ATOM 3503 C CA . THR B 1 93 ? 12.883 3.191 -0.955 1 98.62 93 THR B CA 1
ATOM 3504 C C . THR B 1 93 ? 11.578 3.842 -1.402 1 98.62 93 THR B C 1
ATOM 3506 O O . THR B 1 93 ? 11.258 4.961 -0.995 1 98.62 93 THR B O 1
ATOM 3509 N N . LEU B 1 94 ? 10.836 3.174 -2.275 1 98.69 94 LEU B N 1
ATOM 3510 C CA . LEU B 1 94 ? 9.562 3.701 -2.738 1 98.69 94 LEU B CA 1
ATOM 3511 C C . LEU B 1 94 ? 8.422 3.223 -1.846 1 98.69 94 LEU B C 1
ATOM 3513 O O . LEU B 1 94 ? 8.461 2.105 -1.325 1 98.69 94 LEU B O 1
ATOM 3517 N N . GLY B 1 95 ? 7.445 4.082 -1.674 1 98.62 95 GLY B N 1
ATOM 3518 C CA . GLY B 1 95 ? 6.297 3.748 -0.848 1 98.62 95 GLY B CA 1
ATOM 3519 C C . GLY B 1 95 ? 4.977 4.152 -1.473 1 98.62 95 GLY B C 1
ATOM 3520 O O . GLY B 1 95 ? 4.914 5.125 -2.229 1 98.62 95 GLY B O 1
ATOM 3521 N N . ASN B 1 96 ? 3.922 3.375 -1.164 1 98.5 96 ASN B N 1
ATOM 3522 C CA . ASN B 1 96 ? 2.553 3.77 -1.473 1 98.5 96 ASN B CA 1
ATOM 3523 C C . ASN B 1 96 ? 2.135 5.008 -0.682 1 98.5 96 ASN B C 1
ATOM 3525 O O . ASN B 1 96 ? 1.211 4.945 0.131 1 98.5 96 ASN B O 1
ATOM 3529 N N . GLY B 1 97 ? 2.75 6.156 -1.041 1 97.81 97 GLY B N 1
ATOM 3530 C CA . GLY B 1 97 ? 2.797 7.34 -0.198 1 97.81 97 GLY B CA 1
ATOM 3531 C C . GLY B 1 97 ? 3.912 7.301 0.829 1 97.81 97 GLY B C 1
ATOM 3532 O O . GLY B 1 97 ? 4.484 6.238 1.09 1 97.81 97 GLY B O 1
ATOM 3533 N N . SER B 1 98 ? 4.23 8.492 1.383 1 98.06 98 SER B N 1
ATOM 3534 C CA . SER B 1 98 ? 5.285 8.5 2.391 1 98.06 98 SER B CA 1
ATOM 3535 C C . SER B 1 98 ? 4.82 7.828 3.68 1 98.06 98 SER B C 1
ATOM 3537 O O . SER B 1 98 ? 5.645 7.41 4.5 1 98.06 98 SER B O 1
ATOM 3539 N N . ASN B 1 99 ? 3.516 7.73 3.875 1 97.19 99 ASN B N 1
ATOM 3540 C CA . ASN B 1 99 ? 2.977 6.961 4.992 1 97.19 99 ASN B CA 1
ATOM 3541 C C . ASN B 1 99 ? 3.521 5.535 5.004 1 97.19 99 ASN B C 1
ATOM 3543 O O . ASN B 1 99 ? 3.779 4.973 6.07 1 97.19 99 ASN B O 1
ATOM 3547 N N . ASP B 1 100 ? 3.654 4.988 3.832 1 98.12 100 ASP B N 1
ATOM 3548 C CA . ASP B 1 100 ? 4.172 3.629 3.693 1 98.12 100 ASP B CA 1
ATOM 3549 C C . ASP B 1 100 ? 5.602 3.531 4.211 1 98.12 100 ASP B C 1
ATOM 3551 O O . ASP B 1 100 ? 5.988 2.52 4.805 1 98.12 100 ASP B O 1
ATOM 3555 N N . ILE B 1 101 ? 6.406 4.566 4.008 1 98.69 101 ILE B N 1
ATOM 3556 C CA . ILE B 1 101 ? 7.777 4.609 4.504 1 98.69 101 ILE B CA 1
ATOM 3557 C C . ILE B 1 101 ? 7.777 4.586 6.031 1 98.69 101 ILE B C 1
ATOM 3559 O O . ILE B 1 101 ? 8.562 3.861 6.648 1 98.69 101 ILE B O 1
ATOM 3563 N N . LEU B 1 102 ? 6.902 5.359 6.637 1 98.69 102 LEU B N 1
ATOM 3564 C CA . LEU B 1 102 ? 6.793 5.414 8.086 1 98.69 102 LEU B CA 1
ATOM 3565 C C . LEU B 1 102 ? 6.418 4.051 8.656 1 98.69 102 LEU B C 1
ATOM 3567 O O . LEU B 1 102 ? 6.984 3.617 9.664 1 98.69 102 LEU B O 1
ATOM 3571 N N . GLU B 1 103 ? 5.5 3.406 8 1 98.19 103 GLU B N 1
ATOM 3572 C CA . GLU B 1 103 ? 5.078 2.082 8.445 1 98.19 103 GLU B CA 1
ATOM 3573 C C . GLU B 1 103 ? 6.207 1.065 8.305 1 98.19 103 GLU B C 1
ATOM 3575 O O . GLU B 1 103 ? 6.414 0.234 9.195 1 98.19 103 GLU B O 1
ATOM 3580 N N . LEU B 1 104 ? 6.902 1.084 7.164 1 98.44 104 LEU B N 1
ATOM 3581 C CA . LEU B 1 104 ? 8.016 0.172 6.941 1 98.44 104 LEU B CA 1
ATOM 3582 C C . LEU B 1 104 ? 9.07 0.332 8.031 1 98.44 104 LEU B C 1
ATOM 3584 O O . LEU B 1 104 ? 9.617 -0.658 8.523 1 98.44 104 LEU B O 1
ATOM 3588 N N . VAL B 1 105 ? 9.328 1.585 8.422 1 98.81 105 VAL B N 1
ATOM 3589 C CA . VAL B 1 105 ? 10.312 1.865 9.469 1 98.81 105 VAL B CA 1
ATOM 3590 C C . VAL B 1 105 ? 9.859 1.234 10.789 1 98.81 105 VAL B C 1
ATOM 3592 O O . VAL B 1 105 ? 10.641 0.572 11.469 1 98.81 105 VAL B O 1
ATOM 3595 N N . ALA B 1 106 ? 8.625 1.43 11.125 1 98.62 106 ALA B N 1
ATOM 3596 C CA . ALA B 1 106 ? 8.102 0.876 12.375 1 98.62 106 ALA B CA 1
ATOM 3597 C C . ALA B 1 106 ? 8.203 -0.647 12.383 1 98.62 106 ALA B C 1
ATOM 3599 O O . ALA B 1 106 ? 8.672 -1.24 13.359 1 98.62 106 ALA B O 1
ATOM 3600 N N . ARG B 1 107 ? 7.848 -1.249 11.289 1 97.75 107 ARG B N 1
ATOM 3601 C CA . ARG B 1 107 ? 7.836 -2.705 11.188 1 97.75 107 ARG B CA 1
ATOM 3602 C C . ARG B 1 107 ? 9.25 -3.268 11.219 1 97.75 107 ARG B C 1
ATOM 3604 O O . ARG B 1 107 ? 9.477 -4.371 11.719 1 97.75 107 ARG B O 1
ATOM 3611 N N . ALA B 1 108 ? 10.18 -2.521 10.719 1 98.25 108 ALA B N 1
ATOM 3612 C CA . ALA B 1 108 ? 11.562 -2.988 10.625 1 98.25 108 ALA B CA 1
ATOM 3613 C C . ALA B 1 108 ? 12.281 -2.832 11.961 1 98.25 108 ALA B C 1
ATOM 3615 O O . ALA B 1 108 ? 13.133 -3.646 12.312 1 98.25 108 ALA B O 1
ATOM 3616 N N . TYR B 1 109 ? 11.922 -1.776 12.773 1 98.56 109 TYR B N 1
ATOM 3617 C CA . TYR B 1 109 ? 12.852 -1.415 13.836 1 98.56 109 TYR B CA 1
ATOM 3618 C C . TYR B 1 109 ? 12.141 -1.344 15.188 1 98.56 109 TYR B C 1
ATOM 3620 O O . TYR B 1 109 ? 12.781 -1.158 16.219 1 98.56 109 TYR B O 1
ATOM 3628 N N . LEU B 1 110 ? 10.844 -1.462 15.219 1 98.25 110 LEU B N 1
ATOM 3629 C CA . LEU B 1 110 ? 10.109 -1.383 16.469 1 98.25 110 LEU B CA 1
ATOM 3630 C C . LEU B 1 110 ? 9.461 -2.723 16.812 1 98.25 110 LEU B C 1
ATOM 3632 O O . LEU B 1 110 ? 9.18 -3.525 15.914 1 98.25 110 LEU B O 1
ATOM 3636 N N . ALA B 1 111 ? 9.195 -2.945 18.047 1 96.81 111 ALA B N 1
ATOM 3637 C CA . ALA B 1 111 ? 8.625 -4.16 18.609 1 96.81 111 ALA B CA 1
ATOM 3638 C C . ALA B 1 111 ? 8.281 -3.969 20.094 1 96.81 111 ALA B C 1
ATOM 3640 O O . ALA B 1 111 ? 8.641 -2.953 20.688 1 96.81 111 ALA B O 1
ATOM 3641 N N . PRO B 1 112 ? 7.488 -4.973 20.656 1 96.31 112 PRO B N 1
ATOM 3642 C CA . PRO B 1 112 ? 7.301 -4.906 22.109 1 96.31 112 PRO B CA 1
ATOM 3643 C C . PRO B 1 112 ? 8.625 -4.832 22.875 1 96.31 112 PRO B C 1
ATOM 3645 O O . PRO B 1 112 ? 9.555 -5.582 22.578 1 96.31 112 PRO B O 1
ATOM 3648 N N . GLY B 1 113 ? 8.695 -3.896 23.766 1 97.38 113 GLY B N 1
ATOM 3649 C CA . GLY B 1 113 ? 9.922 -3.697 24.531 1 97.38 113 GLY B CA 1
ATOM 3650 C C . GLY B 1 113 ? 10.781 -2.568 24 1 97.38 113 GLY B C 1
ATOM 3651 O O . GLY B 1 113 ? 11.688 -2.1 24.688 1 97.38 113 GLY B O 1
ATOM 3652 N N . LEU B 1 114 ? 10.547 -2.102 22.797 1 98.31 114 LEU B N 1
ATOM 3653 C CA . LEU B 1 114 ? 11.227 -0.964 22.188 1 98.31 114 LEU B CA 1
ATOM 3654 C C . LEU B 1 114 ? 10.305 0.251 22.125 1 98.31 114 LEU B C 1
ATOM 3656 O O . LEU B 1 114 ? 9.117 0.147 22.422 1 98.31 114 LEU B O 1
ATOM 3660 N N . ASN B 1 115 ? 10.898 1.406 21.812 1 98.81 115 ASN B N 1
ATOM 3661 C CA . ASN B 1 115 ? 10.031 2.58 21.797 1 98.81 115 ASN B CA 1
ATOM 3662 C C . ASN B 1 115 ? 10.43 3.555 20.688 1 98.81 115 ASN B C 1
ATOM 3664 O O . ASN B 1 115 ? 11.516 3.441 20.125 1 98.81 115 ASN B O 1
ATOM 3668 N N . ALA B 1 116 ? 9.516 4.434 20.344 1 98.94 116 ALA B N 1
ATOM 3669 C CA . ALA B 1 116 ? 9.703 5.559 19.422 1 98.94 116 ALA B CA 1
ATOM 3670 C C . ALA B 1 116 ? 9.438 6.887 20.141 1 98.94 116 ALA B C 1
ATOM 3672 O O . ALA B 1 116 ? 8.555 6.977 21 1 98.94 116 ALA B O 1
ATOM 3673 N N . VAL B 1 117 ? 10.211 7.883 19.75 1 98.94 117 VAL B N 1
ATOM 3674 C CA . VAL B 1 117 ? 10.062 9.227 20.312 1 98.94 117 VAL B CA 1
ATOM 3675 C C . VAL B 1 117 ? 9.492 10.164 19.25 1 98.94 117 VAL B C 1
ATOM 3677 O O . VAL B 1 117 ? 9.945 10.172 18.109 1 98.94 117 VAL B O 1
ATOM 3680 N N . PHE B 1 118 ? 8.516 10.945 19.562 1 98.88 118 PHE B N 1
ATOM 3681 C CA . PHE B 1 118 ? 7.992 12.016 18.734 1 98.88 118 PHE B CA 1
ATOM 3682 C C . PHE B 1 118 ? 7.289 13.07 19.578 1 98.88 118 PHE B C 1
ATOM 3684 O O . PHE B 1 118 ? 7.148 12.914 20.781 1 98.88 118 PHE B O 1
ATOM 3691 N N . SER B 1 119 ? 6.922 14.156 19.016 1 98.62 119 SER B N 1
ATOM 3692 C CA . SER B 1 119 ? 6.379 15.32 19.703 1 98.62 119 SER B CA 1
ATOM 3693 C C . SER B 1 119 ? 4.879 15.18 19.938 1 98.62 119 SER B C 1
ATOM 3695 O O . SER B 1 119 ? 4.195 14.484 19.188 1 98.62 119 SER B O 1
ATOM 3697 N N . GLU B 1 120 ? 4.496 15.859 21.031 1 97.19 120 GLU B N 1
ATOM 3698 C CA . GLU B 1 120 ? 3.082 16.203 21.156 1 97.19 120 GLU B CA 1
ATOM 3699 C C . GLU B 1 120 ? 2.6 16.969 19.922 1 97.19 120 GLU B C 1
ATOM 3701 O O . GLU B 1 120 ? 3.332 17.797 19.375 1 97.19 120 GLU B O 1
ATOM 3706 N N . HIS B 1 121 ? 1.481 16.766 19.375 1 97.94 121 HIS B N 1
ATOM 3707 C CA . HIS B 1 121 ? 0.852 17.375 18.203 1 97.94 121 HIS B CA 1
ATOM 3708 C C . HIS B 1 121 ? 1.572 17 16.922 1 97.94 121 HIS B C 1
ATOM 3710 O O . HIS B 1 121 ? 1.716 17.812 16.016 1 97.94 121 HIS B O 1
ATOM 3716 N N . ALA B 1 122 ? 2.266 15.859 16.938 1 97.25 122 ALA B N 1
ATOM 3717 C CA . ALA B 1 122 ? 2.889 15.352 15.719 1 97.25 122 ALA B CA 1
ATOM 3718 C C . ALA B 1 122 ? 1.893 14.547 14.883 1 97.25 122 ALA B C 1
ATOM 3720 O O . ALA B 1 122 ? 0.78 14.266 15.336 1 97.25 122 ALA B O 1
ATOM 3721 N N . PHE B 1 123 ? 2.314 14.25 13.758 1 97.38 123 PHE B N 1
ATOM 3722 C CA . PHE B 1 123 ? 1.476 13.547 12.789 1 97.38 123 PHE B CA 1
ATOM 3723 C C . PHE B 1 123 ? 0.894 12.281 13.398 1 97.38 123 PHE B C 1
ATOM 3725 O O . PHE B 1 123 ? 1.627 11.453 13.953 1 97.38 123 PHE B O 1
ATOM 3732 N N . ALA B 1 124 ? -0.361 12.016 13.227 1 96.31 124 ALA B N 1
ATOM 3733 C CA . ALA B 1 124 ? -1.141 10.977 13.883 1 96.31 124 ALA B CA 1
ATOM 3734 C C . ALA B 1 124 ? -0.655 9.586 13.484 1 96.31 124 ALA B C 1
ATOM 3736 O O . ALA B 1 124 ? -0.93 8.602 14.172 1 96.31 124 ALA B O 1
ATOM 3737 N N . VAL B 1 125 ? 0.054 9.484 12.367 1 97 125 VAL B N 1
ATOM 3738 C CA . VAL B 1 125 ? 0.512 8.188 11.875 1 97 125 VAL B CA 1
ATOM 3739 C C . VAL B 1 125 ? 1.652 7.676 12.758 1 97 125 VAL B C 1
ATOM 3741 O O . VAL B 1 125 ? 1.835 6.469 12.906 1 97 125 VAL B O 1
ATOM 3744 N N . TYR B 1 126 ? 2.447 8.57 13.422 1 98.25 126 TYR B N 1
ATOM 3745 C CA . TYR B 1 126 ? 3.574 8.141 14.242 1 98.25 126 TYR B CA 1
ATOM 3746 C C . TYR B 1 126 ? 3.109 7.254 15.391 1 98.25 126 TYR B C 1
ATOM 3748 O O . TYR B 1 126 ? 3.588 6.129 15.539 1 98.25 126 TYR B O 1
ATOM 3756 N N . PRO B 1 127 ? 2.129 7.707 16.188 1 97.5 127 PRO B N 1
ATOM 3757 C CA . PRO B 1 127 ? 1.654 6.812 17.25 1 97.5 127 PRO B CA 1
ATOM 3758 C C . PRO B 1 127 ? 0.933 5.582 16.703 1 97.5 127 PRO B C 1
ATOM 3760 O O . PRO B 1 127 ? 1.005 4.504 17.297 1 97.5 127 PRO B O 1
ATOM 3763 N N . ILE B 1 128 ? 0.264 5.676 15.594 1 96.75 128 ILE B N 1
ATOM 3764 C CA . ILE B 1 128 ? -0.498 4.566 15.039 1 96.75 128 ILE B CA 1
ATOM 3765 C C . ILE B 1 128 ? 0.452 3.439 14.633 1 96.75 128 ILE B C 1
ATOM 3767 O O . ILE B 1 128 ? 0.254 2.285 15.016 1 96.75 128 ILE B O 1
ATOM 3771 N N . VAL B 1 129 ? 1.534 3.766 13.875 1 97.5 129 VAL B N 1
ATOM 3772 C CA . VAL B 1 129 ? 2.438 2.729 13.391 1 97.5 129 VAL B CA 1
ATOM 3773 C C . VAL B 1 129 ? 3.25 2.164 14.555 1 97.5 129 VAL B C 1
ATOM 3775 O O . VAL B 1 129 ? 3.619 0.987 14.547 1 97.5 129 VAL B O 1
ATOM 3778 N N . THR B 1 130 ? 3.516 3.004 15.578 1 98.31 130 THR B N 1
ATOM 3779 C CA . THR B 1 130 ? 4.215 2.551 16.766 1 98.31 130 THR B CA 1
ATOM 3780 C C . THR B 1 130 ? 3.369 1.54 17.547 1 98.31 130 THR B C 1
ATOM 3782 O O . THR B 1 130 ? 3.854 0.466 17.906 1 98.31 130 THR B O 1
ATOM 3785 N N . GLN B 1 131 ? 2.104 1.847 17.703 1 97.44 131 GLN B N 1
ATOM 3786 C CA . GLN B 1 131 ? 1.178 0.989 18.438 1 97.44 131 GLN B CA 1
ATOM 3787 C C . GLN B 1 131 ? 0.904 -0.303 17.672 1 97.44 131 GLN B C 1
ATOM 3789 O O . GLN B 1 131 ? 0.772 -1.371 18.266 1 97.44 131 GLN B O 1
ATOM 3794 N N . ALA B 1 132 ? 0.807 -0.224 16.406 1 96.31 132 ALA B N 1
ATOM 3795 C CA . ALA B 1 132 ? 0.458 -1.361 15.555 1 96.31 132 ALA B CA 1
ATOM 3796 C C . ALA B 1 132 ? 1.452 -2.504 15.734 1 96.31 132 ALA B C 1
ATOM 3798 O O . ALA B 1 132 ? 1.093 -3.676 15.586 1 96.31 132 ALA B O 1
ATOM 3799 N N . VAL B 1 133 ? 2.688 -2.166 16.078 1 96.69 133 VAL B N 1
ATOM 3800 C CA . VAL B 1 133 ? 3.701 -3.203 16.219 1 96.69 133 VAL B CA 1
ATOM 3801 C C . VAL B 1 133 ? 3.967 -3.461 17.703 1 96.69 133 VAL B C 1
ATOM 3803 O O . VAL B 1 133 ? 4.926 -4.152 18.047 1 96.69 133 VAL B O 1
ATOM 3806 N N . GLY B 1 134 ? 3.225 -2.779 18.562 1 96.5 134 GLY B N 1
ATOM 3807 C CA . GLY B 1 134 ? 3.268 -3.053 19.984 1 96.5 134 GLY B CA 1
ATOM 3808 C C . GLY B 1 134 ? 4.375 -2.305 20.703 1 96.5 134 GLY B C 1
ATOM 3809 O O . GLY B 1 134 ? 4.68 -2.598 21.859 1 96.5 134 GLY B O 1
ATOM 3810 N N . ALA B 1 135 ? 5.012 -1.345 20.062 1 98.06 135 ALA B N 1
ATOM 3811 C CA . ALA B 1 135 ? 6.074 -0.558 20.688 1 98.06 135 ALA B CA 1
ATOM 3812 C C . ALA B 1 135 ? 5.492 0.567 21.547 1 98.06 135 ALA B C 1
ATOM 3814 O O . ALA B 1 135 ? 4.305 0.883 21.438 1 98.06 135 ALA B O 1
ATOM 3815 N N . GLN B 1 136 ? 6.332 1.064 22.391 1 98.44 136 GLN B N 1
ATOM 3816 C CA . GLN B 1 136 ? 5.902 2.143 23.281 1 98.44 136 GLN B CA 1
ATOM 3817 C C . GLN B 1 136 ? 6.113 3.506 22.625 1 98.44 136 GLN B C 1
ATOM 3819 O O . GLN B 1 136 ? 7.168 3.766 22.047 1 98.44 136 GLN B O 1
ATOM 3824 N N . ALA B 1 137 ? 5.133 4.355 22.719 1 98.44 137 ALA B N 1
ATOM 3825 C CA . ALA B 1 137 ? 5.254 5.742 22.266 1 98.44 137 ALA B CA 1
ATOM 3826 C C . ALA B 1 137 ? 5.77 6.637 23.391 1 98.44 137 ALA B C 1
ATOM 3828 O O . ALA B 1 137 ? 5.172 6.695 24.469 1 98.44 137 ALA B O 1
ATOM 3829 N N . ARG B 1 138 ? 6.84 7.23 23.203 1 98.81 138 ARG B N 1
ATOM 3830 C CA . ARG B 1 138 ? 7.336 8.281 24.078 1 98.81 138 ARG B CA 1
ATOM 3831 C C . ARG B 1 138 ? 7.055 9.664 23.5 1 98.81 138 ARG B C 1
ATOM 3833 O O . ARG B 1 138 ? 7.828 10.164 22.688 1 98.81 138 ARG B O 1
ATOM 3840 N N . VAL B 1 139 ? 6.035 10.266 24.016 1 98.75 139 VAL B N 1
ATOM 3841 C CA . VAL B 1 139 ? 5.543 11.531 23.484 1 98.75 139 VAL B CA 1
ATOM 3842 C C . VAL B 1 139 ? 6.109 12.695 24.297 1 98.75 139 VAL B C 1
ATOM 3844 O O . VAL B 1 139 ? 5.91 12.766 25.5 1 98.75 139 VAL B O 1
ATOM 3847 N N . VAL B 1 140 ? 6.766 13.602 23.656 1 98.88 140 VAL B N 1
ATOM 3848 C CA . VAL B 1 140 ? 7.418 14.727 24.312 1 98.88 140 VAL B CA 1
ATOM 3849 C C . VAL B 1 140 ? 6.547 15.977 24.188 1 98.88 140 VAL B C 1
ATOM 3851 O O . VAL B 1 140 ? 6.07 16.297 23.094 1 98.88 140 VAL B O 1
ATOM 3854 N N . PRO B 1 141 ? 6.34 16.672 25.25 1 98.69 141 PRO B N 1
ATOM 3855 C CA . PRO B 1 141 ? 5.559 17.906 25.172 1 98.69 141 PRO B CA 1
ATOM 3856 C C . PRO B 1 141 ? 6.102 18.875 24.125 1 98.69 141 PRO B C 1
ATOM 3858 O O . PRO B 1 141 ? 7.316 19.016 23.969 1 98.69 141 PRO B O 1
ATOM 3861 N N . ALA B 1 142 ? 5.172 19.469 23.438 1 98.38 142 ALA B N 1
ATOM 3862 C CA . ALA B 1 142 ? 5.539 20.422 22.391 1 98.38 142 ALA B CA 1
ATOM 3863 C C . ALA B 1 142 ? 6.016 21.734 23 1 98.38 142 ALA B C 1
ATOM 3865 O O . ALA B 1 142 ? 5.715 22.031 24.172 1 98.38 142 ALA B O 1
ATOM 3866 N N . LYS B 1 143 ? 6.816 22.453 22.234 1 98 143 LYS B N 1
ATOM 3867 C CA . LYS B 1 143 ? 7.199 23.844 22.531 1 98 143 LYS B CA 1
ATOM 3868 C C . LYS B 1 143 ? 6.656 24.797 21.469 1 98 143 LYS B C 1
ATOM 3870 O O . LYS B 1 143 ? 7.012 24.688 20.281 1 98 143 LYS B O 1
ATOM 3875 N N . ASN B 1 144 ? 5.82 25.719 21.844 1 96.94 144 ASN B N 1
ATOM 3876 C CA . ASN B 1 144 ? 5.191 26.641 20.906 1 96.94 144 ASN B CA 1
ATOM 3877 C C . ASN B 1 144 ? 4.551 25.906 19.734 1 96.94 144 ASN B C 1
ATOM 3879 O O . ASN B 1 144 ? 4.797 26.234 18.578 1 96.94 144 ASN B O 1
ATOM 3883 N N . TRP B 1 145 ? 3.846 24.797 20.016 1 97.75 145 TRP B N 1
ATOM 3884 C CA . TRP B 1 145 ? 3.08 23.969 19.078 1 97.75 145 TRP B CA 1
ATOM 3885 C C . TRP B 1 145 ? 4.008 23.188 18.172 1 97.75 145 TRP B C 1
ATOM 3887 O O . TRP B 1 145 ? 3.549 22.516 17.234 1 97.75 145 TRP B O 1
ATOM 3897 N N . GLY B 1 146 ? 5.328 23.266 18.406 1 97.06 146 GLY B N 1
ATOM 3898 C CA . GLY B 1 146 ? 6.297 22.562 17.578 1 97.06 146 GLY B CA 1
ATOM 3899 C C . GLY B 1 146 ? 7.176 21.609 18.375 1 97.06 146 GLY B C 1
ATOM 3900 O O . GLY B 1 146 ? 6.965 21.422 19.578 1 97.06 146 GLY B O 1
ATOM 3901 N N . HIS B 1 147 ? 8.148 20.953 17.703 1 97.81 147 HIS B N 1
ATOM 3902 C CA . HIS B 1 147 ? 9.07 20 18.328 1 97.81 147 HIS B CA 1
ATOM 3903 C C . HIS B 1 147 ? 9.977 20.688 19.328 1 97.81 147 HIS B C 1
ATOM 3905 O O . HIS B 1 147 ? 10.5 21.781 19.062 1 97.81 147 HIS B O 1
ATOM 3911 N N . ASP B 1 148 ? 10.078 20.172 20.516 1 98.62 148 ASP B N 1
ATOM 3912 C CA . ASP B 1 148 ? 11.164 20.484 21.438 1 98.62 148 ASP B CA 1
ATOM 3913 C C . ASP B 1 148 ? 12.312 19.484 21.297 1 98.62 148 ASP B C 1
ATOM 3915 O O . ASP B 1 148 ? 12.406 18.531 22.062 1 98.62 148 ASP B O 1
ATOM 3919 N N . LEU B 1 149 ? 13.234 19.766 20.375 1 98.56 149 LEU B N 1
ATOM 3920 C CA . LEU B 1 149 ? 14.258 18.812 20 1 98.56 149 LEU B CA 1
ATOM 3921 C C . LEU B 1 149 ? 15.148 18.453 21.172 1 98.56 149 LEU B C 1
ATOM 3923 O O . LEU B 1 149 ? 15.461 17.281 21.391 1 98.56 149 LEU B O 1
ATOM 3927 N N . PRO B 1 150 ? 15.57 19.453 22.031 1 98.56 150 PRO B N 1
ATOM 3928 C CA . PRO B 1 150 ? 16.359 19.078 23.219 1 98.56 150 PRO B CA 1
ATOM 3929 C C . PRO B 1 150 ? 15.602 18.125 24.141 1 98.56 150 PRO B C 1
ATOM 3931 O O . PRO B 1 150 ? 16.172 17.172 24.656 1 98.56 150 PRO B O 1
ATOM 3934 N N . ALA B 1 151 ? 14.359 18.391 24.375 1 98.81 151 ALA B N 1
ATOM 3935 C CA . ALA B 1 151 ? 13.562 17.516 25.234 1 98.81 151 ALA B CA 1
ATOM 3936 C C . ALA B 1 151 ? 13.391 16.125 24.594 1 98.81 151 ALA B C 1
ATOM 3938 O O . ALA B 1 151 ? 13.367 15.117 25.297 1 98.81 151 ALA B O 1
ATOM 3939 N N . MET B 1 152 ? 13.242 16.109 23.297 1 98.88 152 MET B N 1
ATOM 3940 C CA . MET B 1 152 ? 13.133 14.828 22.594 1 98.88 152 MET B CA 1
ATOM 3941 C C . MET B 1 152 ? 14.422 14.023 22.719 1 98.88 152 MET B C 1
ATOM 3943 O O . MET B 1 152 ? 14.383 12.805 22.875 1 98.88 152 MET B O 1
ATOM 3947 N N . LEU B 1 153 ? 15.523 14.727 22.625 1 98.75 153 LEU B N 1
ATOM 3948 C CA . LEU B 1 153 ? 16.812 14.07 22.812 1 98.75 153 LEU B CA 1
ATOM 3949 C C . LEU B 1 153 ? 16.906 13.43 24.203 1 98.75 153 LEU B C 1
ATOM 3951 O O . LEU B 1 153 ? 17.375 12.305 24.344 1 98.75 153 LEU B O 1
ATOM 3955 N N . LYS B 1 154 ? 16.406 14.117 25.188 1 98.69 154 LYS B N 1
ATOM 3956 C CA . LYS B 1 154 ? 16.469 13.641 26.562 1 98.69 154 LYS B CA 1
ATOM 3957 C C . LYS B 1 154 ? 15.547 12.438 26.766 1 98.69 154 LYS B C 1
ATOM 3959 O O . LYS B 1 154 ? 15.773 11.633 27.672 1 98.69 154 LYS B O 1
ATOM 3964 N N . ALA B 1 155 ? 14.547 12.281 25.938 1 98.75 155 ALA B N 1
ATOM 3965 C CA . ALA B 1 155 ? 13.57 11.203 26.062 1 98.75 155 ALA B CA 1
ATOM 3966 C C . ALA B 1 155 ? 14.117 9.891 25.5 1 98.75 155 ALA B C 1
ATOM 3968 O O . ALA B 1 155 ? 13.562 8.82 25.75 1 98.75 155 ALA B O 1
ATOM 3969 N N . ILE B 1 156 ? 15.234 9.953 24.75 1 98.69 156 ILE B N 1
ATOM 3970 C CA . ILE B 1 156 ? 15.852 8.773 24.156 1 98.69 156 ILE B CA 1
ATOM 3971 C C . ILE B 1 156 ? 16.516 7.934 25.234 1 98.69 156 ILE B C 1
ATOM 3973 O O . ILE B 1 156 ? 17.203 8.477 26.109 1 98.69 156 ILE B O 1
ATOM 3977 N N . ASP B 1 157 ? 16.297 6.641 25.234 1 98.38 157 ASP B N 1
ATOM 3978 C CA . ASP B 1 157 ? 16.984 5.699 26.109 1 98.38 157 ASP B CA 1
ATOM 3979 C C . ASP B 1 157 ? 17.547 4.527 25.328 1 98.38 157 ASP B C 1
ATOM 3981 O O . ASP B 1 157 ? 17.672 4.594 24.109 1 98.38 157 ASP B O 1
ATOM 3985 N N . ASP B 1 158 ? 17.953 3.449 26.031 1 97.5 158 ASP B N 1
ATOM 3986 C CA . ASP B 1 158 ? 18.656 2.338 25.406 1 97.5 158 ASP B CA 1
ATOM 3987 C C . ASP B 1 158 ? 17.703 1.478 24.578 1 97.5 158 ASP B C 1
ATOM 3989 O O . ASP B 1 158 ? 18.141 0.66 23.766 1 97.5 158 ASP B O 1
ATOM 3993 N N . ARG B 1 159 ? 16.406 1.676 24.781 1 97.81 159 ARG B N 1
ATOM 3994 C CA . ARG B 1 159 ? 15.406 0.884 24.078 1 97.81 159 ARG B CA 1
ATOM 3995 C C . ARG B 1 159 ? 14.773 1.683 22.938 1 97.81 159 ARG B C 1
ATOM 3997 O O . ARG B 1 159 ? 13.938 1.163 22.203 1 97.81 159 ARG B O 1
ATOM 4004 N N . THR B 1 160 ? 15.18 2.947 22.766 1 98.81 160 THR B N 1
ATOM 4005 C CA . THR B 1 160 ? 14.68 3.754 21.656 1 98.81 160 THR B CA 1
ATOM 4006 C C . THR B 1 160 ? 15.312 3.309 20.344 1 98.81 160 THR B C 1
ATOM 4008 O O . THR B 1 160 ? 16.531 3.121 20.25 1 98.81 160 THR B O 1
ATOM 4011 N N . ARG B 1 161 ? 14.469 3.131 19.344 1 98.62 161 ARG B N 1
ATOM 4012 C CA . ARG B 1 161 ? 14.977 2.697 18.047 1 98.62 161 ARG B CA 1
ATOM 4013 C C . ARG B 1 161 ? 14.664 3.73 16.953 1 98.62 161 ARG B C 1
ATOM 4015 O O . ARG B 1 161 ? 15.359 3.799 15.945 1 98.62 161 ARG B O 1
ATOM 4022 N N . VAL B 1 162 ? 13.609 4.516 17.156 1 98.94 162 VAL B N 1
ATOM 4023 C CA . VAL B 1 162 ? 13.18 5.445 16.109 1 98.94 162 VAL B CA 1
ATOM 4024 C C . VAL B 1 162 ? 12.789 6.777 16.75 1 98.94 162 VAL B C 1
ATOM 4026 O O . VAL B 1 162 ? 12.172 6.809 17.812 1 98.94 162 VAL B O 1
ATOM 4029 N N . VAL B 1 163 ? 13.164 7.832 16.172 1 98.94 163 VAL B N 1
ATOM 4030 C CA . VAL B 1 163 ? 12.648 9.172 16.438 1 98.94 163 VAL B CA 1
ATOM 4031 C C . VAL B 1 163 ? 11.977 9.727 15.188 1 98.94 163 VAL B C 1
ATOM 4033 O O . VAL B 1 163 ? 12.594 9.781 14.117 1 98.94 163 VAL B O 1
ATOM 4036 N N . PHE B 1 164 ? 10.703 10.109 15.281 1 98.94 164 PHE B N 1
ATOM 4037 C CA . PHE B 1 164 ? 10 10.758 14.188 1 98.94 164 PHE B CA 1
ATOM 4038 C C . PHE B 1 164 ? 9.984 12.273 14.375 1 98.94 164 PHE B C 1
ATOM 4040 O O . PHE B 1 164 ? 9.57 12.766 15.422 1 98.94 164 PHE B O 1
ATOM 4047 N N . ILE B 1 165 ? 10.398 13.016 13.422 1 98.69 165 ILE B N 1
ATOM 4048 C CA . ILE B 1 165 ? 10.258 14.469 13.398 1 98.69 165 ILE B CA 1
ATOM 4049 C C . ILE B 1 165 ? 9.773 14.922 12.023 1 98.69 165 ILE B C 1
ATOM 4051 O O . ILE B 1 165 ? 10.164 14.352 11 1 98.69 165 ILE B O 1
ATOM 4055 N N . ALA B 1 166 ? 8.891 15.82 12.008 1 98.56 166 ALA B N 1
ATOM 4056 C CA . ALA B 1 166 ? 8.383 16.406 10.773 1 98.56 166 ALA B CA 1
ATOM 4057 C C . ALA B 1 166 ? 8.789 17.875 10.664 1 98.56 166 ALA B C 1
ATOM 4059 O O . ALA B 1 166 ? 8.773 18.609 11.656 1 98.56 166 ALA B O 1
ATOM 4060 N N . ASN B 1 167 ? 9.18 18.281 9.523 1 97.94 167 ASN B N 1
ATOM 4061 C CA . ASN B 1 167 ? 9.57 19.656 9.266 1 97.94 167 ASN B CA 1
ATOM 4062 C C . ASN B 1 167 ? 9.203 20.094 7.852 1 97.94 167 ASN B C 1
ATOM 4064 O O . ASN B 1 167 ? 9.922 19.797 6.898 1 97.94 167 ASN B O 1
ATOM 4068 N N . PRO B 1 168 ? 8.109 20.859 7.66 1 97.25 168 PRO B N 1
ATOM 4069 C CA . PRO B 1 168 ? 7.23 21.422 8.688 1 97.25 168 PRO B CA 1
ATOM 4070 C C . PRO B 1 168 ? 6.387 20.359 9.391 1 97.25 168 PRO B C 1
ATOM 4072 O O . PRO B 1 168 ? 6.117 19.297 8.812 1 97.25 168 PRO B O 1
ATOM 4075 N N . ASN B 1 169 ? 6.02 20.672 10.625 1 98.12 169 ASN B N 1
ATOM 4076 C CA . ASN B 1 169 ? 5.219 19.75 11.422 1 98.12 169 ASN B CA 1
ATOM 4077 C C . ASN B 1 169 ? 3.76 19.75 10.977 1 98.12 169 ASN B C 1
ATOM 4079 O O . ASN B 1 169 ? 3.205 20.797 10.641 1 98.12 169 ASN B O 1
ATOM 4083 N N . ASN B 1 170 ? 3.123 18.656 10.852 1 97.38 170 ASN B N 1
ATOM 4084 C CA . ASN B 1 170 ? 1.683 18.469 10.742 1 97.38 170 ASN B CA 1
ATOM 4085 C C . ASN B 1 170 ? 1.077 18 12.062 1 97.38 170 ASN B C 1
ATOM 4087 O O . ASN B 1 170 ? 1.518 17 12.633 1 97.38 170 ASN B O 1
ATOM 4091 N N . PRO B 1 171 ? 0.205 18.766 12.562 1 97.81 171 PRO B N 1
ATOM 4092 C CA . PRO B 1 171 ? -0.724 19.672 11.883 1 97.81 171 PRO B CA 1
ATOM 4093 C C . PRO B 1 171 ? -0.431 21.141 12.172 1 97.81 171 PRO B C 1
ATOM 4095 O O . PRO B 1 171 ? -1.217 22.016 11.797 1 97.81 171 PRO B O 1
ATOM 4098 N N . THR B 1 172 ? 0.669 21.406 12.789 1 98.5 172 THR B N 1
ATOM 4099 C CA . THR B 1 172 ? 0.812 22.75 13.344 1 98.5 172 THR B CA 1
ATOM 4100 C C . THR B 1 172 ? 1.473 23.688 12.336 1 98.5 172 THR B C 1
ATOM 4102 O O . THR B 1 172 ? 1.387 24.906 12.461 1 98.5 172 THR B O 1
ATOM 4105 N N . GLY B 1 173 ? 2.211 23.094 11.398 1 97.38 173 GLY B N 1
ATOM 4106 C CA . GLY B 1 173 ? 2.883 23.891 10.391 1 97.38 173 GLY B CA 1
ATOM 4107 C C . GLY B 1 173 ? 4.207 24.453 10.859 1 97.38 173 GLY B C 1
ATOM 4108 O O . GLY B 1 173 ? 4.977 25 10.07 1 97.38 173 GLY B O 1
ATOM 4109 N N . THR B 1 174 ? 4.562 24.297 12.148 1 97.31 174 THR B N 1
ATOM 4110 C CA . THR B 1 174 ? 5.789 24.828 12.727 1 97.31 174 THR B CA 1
ATOM 4111 C C . THR B 1 174 ? 7.016 24.172 12.109 1 97.31 174 THR B C 1
ATOM 4113 O O . THR B 1 174 ? 6.898 23.141 11.438 1 97.31 174 THR B O 1
ATOM 4116 N N . TRP B 1 175 ? 8.18 24.797 12.328 1 96.56 175 TRP B N 1
ATOM 4117 C CA . TRP B 1 175 ? 9.406 24.281 11.734 1 96.56 175 TRP B CA 1
ATOM 4118 C C . TRP B 1 175 ? 10.609 24.578 12.625 1 96.56 175 TRP B C 1
ATOM 4120 O O . TRP B 1 175 ? 10.492 25.312 13.609 1 96.56 175 TRP B O 1
ATOM 4130 N N . PHE B 1 176 ? 11.672 23.938 12.453 1 96.56 176 PHE B N 1
ATOM 4131 C CA . PHE B 1 176 ? 12.969 24.25 13.055 1 96.56 176 PHE B CA 1
ATOM 4132 C C . PHE B 1 176 ? 14.023 24.484 11.977 1 96.56 176 PHE B C 1
ATOM 4134 O O . PHE B 1 176 ? 13.836 24.094 10.82 1 96.56 176 PHE B O 1
ATOM 4141 N N . GLY B 1 177 ? 15.109 25.188 12.32 1 95.62 177 GLY B N 1
ATOM 4142 C CA . GLY B 1 177 ? 16.125 25.578 11.359 1 95.62 177 GLY B CA 1
ATOM 4143 C C . GLY B 1 177 ? 17.234 24.547 11.203 1 95.62 177 GLY B C 1
ATOM 4144 O O . GLY B 1 177 ? 17.203 23.5 11.844 1 95.62 177 GLY B O 1
ATOM 4145 N N . ALA B 1 178 ? 18.172 24.828 10.32 1 95.94 178 ALA B N 1
ATOM 4146 C CA . ALA B 1 178 ? 19.266 23.922 9.977 1 95.94 178 ALA B CA 1
ATOM 4147 C C . ALA B 1 178 ? 20.172 23.688 11.18 1 95.94 178 ALA B C 1
ATOM 4149 O O . ALA B 1 178 ? 20.625 22.562 11.414 1 95.94 178 ALA B O 1
ATOM 4150 N N . GLU B 1 179 ? 20.438 24.719 11.891 1 96.06 179 GLU B N 1
ATOM 4151 C CA . GLU B 1 179 ? 21.328 24.594 13.039 1 96.06 179 GLU B CA 1
ATOM 4152 C C . GLU B 1 179 ? 20.719 23.703 14.117 1 96.06 179 GLU B C 1
ATOM 4154 O O . GLU B 1 179 ? 21.406 22.859 14.695 1 96.06 179 GLU B O 1
ATOM 4159 N N . GLU B 1 180 ? 19.469 23.906 14.398 1 96.75 180 GLU B N 1
ATOM 4160 C CA . GLU B 1 180 ? 18.766 23.078 15.383 1 96.75 180 GLU B CA 1
ATOM 4161 C C . GLU B 1 180 ? 18.766 21.609 14.977 1 96.75 180 GLU B C 1
ATOM 4163 O O . GLU B 1 180 ? 18.969 20.734 15.812 1 96.75 180 GLU B O 1
ATOM 4168 N N . LEU B 1 181 ? 18.516 21.375 13.711 1 97.69 181 LEU B N 1
ATOM 4169 C CA . LEU B 1 181 ? 18.516 20.016 13.203 1 97.69 181 LEU B CA 1
ATOM 4170 C C . LEU B 1 181 ? 19.906 19.375 13.336 1 97.69 181 LEU B C 1
ATOM 4172 O O . LEU B 1 181 ? 20.031 18.234 13.781 1 97.69 181 LEU B O 1
ATOM 4176 N N . ASP B 1 182 ? 20.922 20.109 12.945 1 97.75 182 ASP B N 1
ATOM 4177 C CA . ASP B 1 182 ? 22.281 19.609 13.008 1 97.75 182 ASP B CA 1
ATOM 4178 C C . ASP B 1 182 ? 22.688 19.25 14.438 1 97.75 182 ASP B C 1
ATOM 4180 O O . ASP B 1 182 ? 23.25 18.188 14.688 1 97.75 182 ASP B O 1
ATOM 4184 N N . GLU B 1 183 ? 22.391 20.172 15.359 1 97.62 183 GLU B N 1
ATOM 4185 C CA . GLU B 1 183 ? 22.703 19.953 16.766 1 97.62 183 GLU B CA 1
ATOM 4186 C C . GLU B 1 183 ? 21.984 18.719 17.297 1 97.62 183 GLU B C 1
ATOM 4188 O O . GLU B 1 183 ? 22.578 17.922 18.047 1 97.62 183 GLU B O 1
ATOM 4193 N N . PHE B 1 184 ? 20.797 18.531 16.969 1 98.5 184 PHE B N 1
ATOM 4194 C CA . PHE B 1 184 ? 20.016 17.375 17.391 1 98.5 184 PHE B CA 1
ATOM 4195 C C . PHE B 1 184 ? 20.609 16.094 16.859 1 98.5 184 PHE B C 1
ATOM 4197 O O . PHE B 1 184 ? 20.859 15.148 17.625 1 98.5 184 PHE B O 1
ATOM 4204 N N . LEU B 1 185 ? 20.844 16.031 15.492 1 98.5 185 LEU B N 1
ATOM 4205 C CA . LEU B 1 185 ? 21.344 14.82 14.836 1 98.5 185 LEU B CA 1
ATOM 4206 C C . LEU B 1 185 ? 22.703 14.414 15.391 1 98.5 185 LEU B C 1
ATOM 4208 O O . LEU B 1 185 ? 22.984 13.227 15.531 1 98.5 185 LEU B O 1
ATOM 4212 N N . GLN B 1 186 ? 23.5 15.398 15.734 1 97.69 186 GLN B N 1
ATOM 4213 C CA . GLN B 1 186 ? 24.844 15.141 16.25 1 97.69 186 GLN B CA 1
ATOM 4214 C C . GLN B 1 186 ? 24.781 14.383 17.578 1 97.69 186 GLN B C 1
ATOM 4216 O O . GLN B 1 186 ? 25.672 13.578 17.875 1 97.69 186 GLN B O 1
ATOM 4221 N N . ASP B 1 187 ? 23.766 14.633 18.281 1 98.12 187 ASP B N 1
ATOM 4222 C CA . ASP B 1 187 ? 23.719 14.117 19.656 1 98.12 187 ASP B CA 1
ATOM 4223 C C . ASP B 1 187 ? 22.859 12.867 19.734 1 98.12 187 ASP B C 1
ATOM 4225 O O . ASP B 1 187 ? 22.859 12.172 20.75 1 98.12 187 ASP B O 1
ATOM 4229 N N . VAL B 1 188 ? 22.078 12.516 18.734 1 98.56 188 VAL B N 1
ATOM 4230 C CA . VAL B 1 188 ? 21.266 11.305 18.734 1 98.56 188 VAL B CA 1
ATOM 4231 C C . VAL B 1 188 ? 22.172 10.078 18.672 1 98.56 188 VAL B C 1
ATOM 4233 O O . VAL B 1 188 ? 23.062 9.992 17.828 1 98.56 188 VAL B O 1
ATOM 4236 N N . PRO B 1 189 ? 21.953 9.109 19.562 1 98.19 189 PRO B N 1
ATOM 4237 C CA . PRO B 1 189 ? 22.766 7.895 19.516 1 98.19 189 PRO B CA 1
ATOM 4238 C C . PRO B 1 189 ? 22.688 7.184 18.172 1 98.19 189 PRO B C 1
ATOM 4240 O O . PRO B 1 189 ? 21.641 7.156 17.547 1 98.19 189 PRO B O 1
ATOM 4243 N N . ALA B 1 190 ? 23.734 6.488 17.828 1 96.31 190 ALA B N 1
ATOM 4244 C CA . ALA B 1 190 ? 23.906 5.902 16.5 1 96.31 190 ALA B CA 1
ATOM 4245 C C . ALA B 1 190 ? 22.906 4.766 16.266 1 96.31 190 ALA B C 1
ATOM 4247 O O . ALA B 1 190 ? 22.609 4.418 15.117 1 96.31 190 ALA B O 1
ATOM 4248 N N . HIS B 1 191 ? 22.422 4.23 17.281 1 96.56 191 HIS B N 1
ATOM 4249 C CA . HIS B 1 191 ? 21.531 3.08 17.141 1 96.56 191 HIS B CA 1
ATOM 4250 C C . HIS B 1 191 ? 20.094 3.52 16.906 1 96.56 191 HIS B C 1
ATOM 4252 O O . HIS B 1 191 ? 19.203 2.684 16.734 1 96.56 191 HIS B O 1
ATOM 4258 N N . VAL B 1 192 ? 19.828 4.801 16.984 1 98.69 192 VAL B N 1
ATOM 4259 C CA . VAL B 1 192 ? 18.484 5.352 16.812 1 98.69 192 VAL B CA 1
ATOM 4260 C C . VAL B 1 192 ? 18.328 5.887 15.391 1 98.69 192 VAL B C 1
ATOM 4262 O O . VAL B 1 192 ? 19.109 6.723 14.945 1 98.69 192 VAL B O 1
ATOM 4265 N N . LEU B 1 193 ? 17.359 5.367 14.648 1 98.88 193 LEU B N 1
ATOM 4266 C CA . LEU B 1 193 ? 17.031 5.902 13.336 1 98.88 193 LEU B CA 1
ATOM 4267 C C . LEU B 1 193 ? 16.172 7.16 13.461 1 98.88 193 LEU B C 1
ATOM 4269 O O . LEU B 1 193 ? 15.094 7.125 14.062 1 98.88 193 LEU B O 1
ATOM 4273 N N . VAL B 1 194 ? 16.641 8.281 12.977 1 98.88 194 VAL B N 1
ATOM 4274 C CA . VAL B 1 194 ? 15.867 9.523 12.93 1 98.88 194 VAL B CA 1
ATOM 4275 C C . VAL B 1 194 ? 15.133 9.625 11.594 1 98.88 194 VAL B C 1
ATOM 4277 O O . VAL B 1 194 ? 15.766 9.68 10.539 1 98.88 194 VAL B O 1
ATOM 4280 N N . VAL B 1 195 ? 13.852 9.633 11.625 1 98.94 195 VAL B N 1
ATOM 4281 C CA . VAL B 1 195 ? 13.023 9.82 10.43 1 98.94 195 VAL B CA 1
ATOM 4282 C C . VAL B 1 195 ? 12.609 11.289 10.312 1 98.94 195 VAL B C 1
ATOM 4284 O O . VAL B 1 195 ? 11.82 11.781 11.117 1 98.94 195 VAL B O 1
ATOM 4287 N N . LEU B 1 196 ? 13.164 11.922 9.383 1 98.88 196 LEU B N 1
ATOM 4288 C CA . LEU B 1 196 ? 12.789 13.297 9.055 1 98.88 196 LEU B CA 1
ATOM 4289 C C . LEU B 1 196 ? 11.711 13.32 7.977 1 98.88 196 LEU B C 1
ATOM 4291 O O . LEU B 1 196 ? 12.008 13.125 6.797 1 98.88 196 LEU B O 1
ATOM 4295 N N . ASP B 1 197 ? 10.508 13.547 8.414 1 98.75 197 ASP B N 1
ATOM 4296 C CA . ASP B 1 197 ? 9.336 13.617 7.547 1 98.75 197 ASP B CA 1
ATOM 4297 C C . ASP B 1 197 ? 9.219 14.992 6.895 1 98.75 197 ASP B C 1
ATOM 4299 O O . ASP B 1 197 ? 8.898 15.977 7.559 1 98.75 197 ASP B O 1
ATOM 4303 N N . GLU B 1 198 ? 9.438 15.016 5.59 1 98.38 198 GLU B N 1
ATOM 4304 C CA . GLU B 1 198 ? 9.461 16.266 4.836 1 98.38 198 GLU B CA 1
ATOM 4305 C C . GLU B 1 198 ? 8.344 16.297 3.795 1 98.38 198 GLU B C 1
ATOM 4307 O O . GLU B 1 198 ? 8.57 16.672 2.645 1 98.38 198 GLU B O 1
ATOM 4312 N N . ALA B 1 199 ? 7.125 15.945 4.223 1 98.25 199 ALA B N 1
ATOM 4313 C CA . ALA B 1 199 ? 5.977 15.875 3.328 1 98.25 199 ALA B CA 1
ATOM 4314 C C . ALA B 1 199 ? 5.691 17.234 2.686 1 98.25 199 ALA B C 1
ATOM 4316 O O . ALA B 1 199 ? 5.109 17.297 1.601 1 98.25 199 ALA B O 1
ATOM 4317 N N . TYR B 1 200 ? 6.141 18.344 3.291 1 97.81 200 TYR B N 1
ATOM 4318 C CA . TYR B 1 200 ? 5.75 19.672 2.828 1 97.81 200 TYR B CA 1
ATOM 4319 C C . TYR B 1 200 ? 6.965 20.469 2.389 1 97.81 200 TYR B C 1
ATOM 4321 O O . TYR B 1 200 ? 6.867 21.688 2.164 1 97.81 200 TYR B O 1
ATOM 4329 N N . ILE B 1 201 ? 8.094 19.844 2.221 1 96.5 201 ILE B N 1
ATOM 4330 C CA . ILE B 1 201 ? 9.375 20.516 2.027 1 96.5 201 ILE B CA 1
ATOM 4331 C C . ILE B 1 201 ? 9.359 21.281 0.707 1 96.5 201 ILE B C 1
ATOM 4333 O O . ILE B 1 201 ? 10.016 22.312 0.577 1 96.5 201 ILE B O 1
ATOM 4337 N N . GLU B 1 202 ? 8.586 20.797 -0.252 1 95.25 202 GLU B N 1
ATOM 4338 C CA . GLU B 1 202 ? 8.586 21.391 -1.587 1 95.25 202 GLU B CA 1
ATOM 4339 C C . GLU B 1 202 ? 7.961 22.781 -1.575 1 95.25 202 GLU B C 1
ATOM 4341 O O . GLU B 1 202 ? 8.148 23.562 -2.514 1 95.25 202 GLU B O 1
ATOM 4346 N N . TYR B 1 203 ? 7.219 23.078 -0.572 1 94.88 203 TYR B N 1
ATOM 4347 C CA . TYR B 1 203 ? 6.598 24.391 -0.479 1 94.88 203 TYR B CA 1
ATOM 4348 C C . TYR B 1 203 ? 7.594 25.422 0.035 1 94.88 203 TYR B C 1
ATOM 4350 O O . TYR B 1 203 ? 7.348 26.625 -0.06 1 94.88 203 TYR B O 1
ATOM 4358 N N . ALA B 1 204 ? 8.633 24.969 0.637 1 85.19 204 ALA B N 1
ATOM 4359 C CA . ALA B 1 204 ? 9.648 25.891 1.139 1 85.19 204 ALA B CA 1
ATOM 4360 C C . ALA B 1 204 ? 10.539 26.391 0.006 1 85.19 204 ALA B C 1
ATOM 4362 O O . ALA B 1 204 ? 10.812 25.656 -0.95 1 85.19 204 ALA B O 1
ATOM 4363 N N . GLU B 1 205 ? 10.727 27.703 0.017 1 75.69 205 GLU B N 1
ATOM 4364 C CA . GLU B 1 205 ? 11.703 28.281 -0.902 1 75.69 205 GLU B CA 1
ATOM 4365 C C . GLU B 1 205 ? 12.883 28.891 -0.147 1 75.69 205 GLU B C 1
ATOM 4367 O O . GLU B 1 205 ? 12.727 29.344 0.987 1 75.69 205 GLU B O 1
ATOM 4372 N N . GLY B 1 206 ? 14.008 28.781 -0.752 1 67.94 206 GLY B N 1
ATOM 4373 C CA . GLY B 1 206 ? 15.211 29.375 -0.197 1 67.94 206 GLY B CA 1
ATOM 4374 C C . GLY B 1 206 ? 15.711 28.656 1.045 1 67.94 206 GLY B C 1
ATOM 4375 O O . GLY B 1 206 ? 15.758 27.438 1.087 1 67.94 206 GLY B O 1
ATOM 4376 N N . SER B 1 207 ? 16.188 29.438 1.979 1 69.88 207 SER B N 1
ATOM 4377 C CA . SER B 1 207 ? 16.828 28.875 3.164 1 69.88 207 SER B CA 1
ATOM 4378 C C . SER B 1 207 ? 15.906 28.922 4.375 1 69.88 207 SER B C 1
ATOM 4380 O O . SER B 1 207 ? 16.359 28.891 5.516 1 69.88 207 SER B O 1
ATOM 4382 N N . ASP B 1 208 ? 14.609 28.844 4.051 1 76.12 208 ASP B N 1
ATOM 4383 C CA . ASP B 1 208 ? 13.633 28.953 5.129 1 76.12 208 ASP B CA 1
ATOM 4384 C C . ASP B 1 208 ? 13.602 27.672 5.965 1 76.12 208 ASP B C 1
ATOM 4386 O O . ASP B 1 208 ? 13.43 27.734 7.188 1 76.12 208 ASP B O 1
ATOM 4390 N N . LEU B 1 209 ? 13.742 26.547 5.316 1 90.19 209 LEU B N 1
ATOM 4391 C CA . LEU B 1 209 ? 13.75 25.234 5.957 1 90.19 209 LEU B CA 1
ATOM 4392 C C . LEU B 1 209 ? 15.031 24.484 5.617 1 90.19 209 LEU B C 1
ATOM 4394 O O . LEU B 1 209 ? 15.57 24.625 4.52 1 90.19 209 LEU B O 1
ATOM 4398 N N . PRO B 1 210 ? 15.523 23.766 6.59 1 93.94 210 PRO B N 1
ATOM 4399 C CA . PRO B 1 210 ? 16.625 22.875 6.219 1 93.94 210 PRO B CA 1
ATOM 4400 C C . PRO B 1 210 ? 16.188 21.781 5.242 1 93.94 210 PRO B C 1
ATOM 4402 O O . PRO B 1 210 ? 15.078 21.25 5.352 1 93.94 210 PRO B O 1
ATOM 4405 N N . ASP B 1 211 ? 17.047 21.547 4.289 1 94.44 211 ASP B N 1
ATOM 4406 C CA . ASP B 1 211 ? 16.859 20.391 3.416 1 94.44 211 ASP B CA 1
ATOM 4407 C C . ASP B 1 211 ? 17.5 19.141 4.016 1 94.44 211 ASP B C 1
ATOM 4409 O O . ASP B 1 211 ? 18.719 19.047 4.109 1 94.44 211 ASP B O 1
ATOM 4413 N N . GLY B 1 212 ? 16.656 18.219 4.332 1 96.06 212 GLY B N 1
ATOM 4414 C CA . GLY B 1 212 ? 17.156 17 4.949 1 96.06 212 GLY B CA 1
ATOM 4415 C C . GLY B 1 212 ? 18.203 16.297 4.121 1 96.06 212 GLY B C 1
ATOM 4416 O O . GLY B 1 212 ? 19.078 15.625 4.664 1 96.06 212 GLY B O 1
ATOM 4417 N N . LEU B 1 213 ? 18.203 16.484 2.832 1 96.38 213 LEU B N 1
ATOM 4418 C CA . LEU B 1 213 ? 19.141 15.828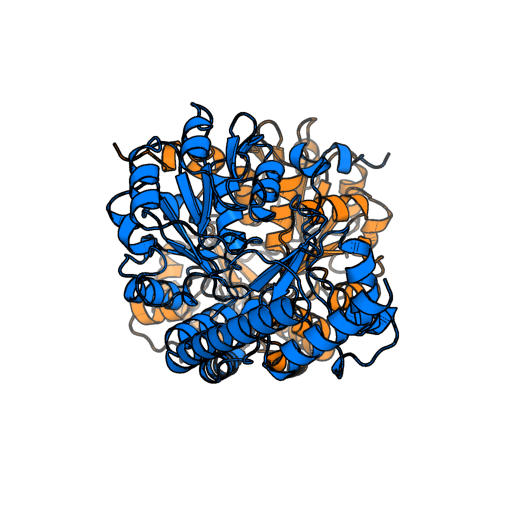 1.924 1 96.38 213 LEU B CA 1
ATOM 4419 C C . LEU B 1 213 ? 20.562 16.297 2.182 1 96.38 213 LEU B C 1
ATOM 4421 O O . LEU B 1 213 ? 21.516 15.539 1.96 1 96.38 213 LEU B O 1
ATOM 4425 N N . ASP B 1 214 ? 20.719 17.469 2.719 1 95.62 214 ASP B N 1
ATOM 4426 C CA . ASP B 1 214 ? 22.031 18.031 2.992 1 95.62 214 ASP B CA 1
ATOM 4427 C C . ASP B 1 214 ? 22.688 17.344 4.184 1 95.62 214 ASP B C 1
ATOM 4429 O O . ASP B 1 214 ? 23.891 17.484 4.398 1 95.62 214 ASP B O 1
ATOM 4433 N N . PHE B 1 215 ? 21.891 16.578 4.938 1 97.19 215 PHE B N 1
ATOM 4434 C CA . PHE B 1 215 ? 22.391 15.992 6.176 1 97.19 215 PHE B CA 1
ATOM 4435 C C . PHE B 1 215 ? 22.625 14.492 6.008 1 97.19 215 PHE B C 1
ATOM 4437 O O . PHE B 1 215 ? 23.25 13.859 6.859 1 97.19 215 PHE B O 1
ATOM 4444 N N . LEU B 1 216 ? 22.172 13.875 4.898 1 96.44 216 LEU B N 1
ATOM 4445 C CA . LEU B 1 216 ? 22.141 12.43 4.727 1 96.44 216 LEU B CA 1
ATOM 4446 C C . LEU B 1 216 ? 23.547 11.844 4.789 1 96.44 216 LEU B C 1
ATOM 4448 O O . LEU B 1 216 ? 23.766 10.797 5.395 1 96.44 216 LEU B O 1
ATOM 4452 N N . ALA B 1 217 ? 24.5 12.492 4.164 1 94.88 217 ALA B N 1
ATOM 4453 C CA . ALA B 1 217 ? 25.875 11.969 4.078 1 94.88 217 ALA B CA 1
ATOM 4454 C C . ALA B 1 217 ? 26.562 12 5.441 1 94.88 217 ALA B C 1
ATOM 4456 O O . ALA B 1 217 ? 27.344 11.109 5.762 1 94.88 217 ALA B O 1
ATOM 4457 N N . ALA B 1 218 ? 26.219 12.984 6.25 1 96.19 218 ALA B N 1
ATOM 4458 C CA . ALA B 1 218 ? 26.891 13.195 7.531 1 96.19 218 ALA B CA 1
ATOM 4459 C C . ALA B 1 218 ? 26.281 12.312 8.617 1 96.19 218 ALA B C 1
ATOM 4461 O O . ALA B 1 218 ? 26.953 11.969 9.586 1 96.19 218 ALA B O 1
ATOM 4462 N N . TYR B 1 219 ? 25.078 11.906 8.477 1 97.69 219 TYR B N 1
ATOM 4463 C CA . TYR B 1 219 ? 24.375 11.172 9.531 1 97.69 219 TYR B CA 1
ATOM 4464 C C . TYR B 1 219 ? 23.797 9.875 8.992 1 97.69 219 TYR B C 1
ATOM 4466 O O . TYR B 1 219 ? 22.641 9.836 8.57 1 97.69 219 TYR B O 1
ATOM 4474 N N . PRO B 1 220 ? 24.453 8.75 9.164 1 96.88 220 PRO B N 1
ATOM 4475 C CA . PRO B 1 220 ? 24.016 7.469 8.617 1 96.88 220 PRO B CA 1
ATOM 4476 C C . PRO B 1 220 ? 22.734 6.965 9.258 1 96.88 220 PRO B C 1
ATOM 4478 O O . PRO B 1 220 ? 22.094 6.043 8.742 1 96.88 220 PRO B O 1
ATOM 4481 N N . ASN B 1 221 ? 22.344 7.543 10.398 1 98.19 221 ASN B N 1
ATOM 4482 C CA . ASN B 1 221 ? 21.109 7.125 11.062 1 98.19 221 ASN B CA 1
ATOM 4483 C C . ASN B 1 221 ? 19.938 8.039 10.703 1 98.19 221 ASN B C 1
ATOM 4485 O O . ASN B 1 221 ? 18.922 8.055 11.398 1 98.19 221 ASN B O 1
ATOM 4489 N N . LEU B 1 222 ? 20.062 8.805 9.633 1 98.69 222 LEU B N 1
A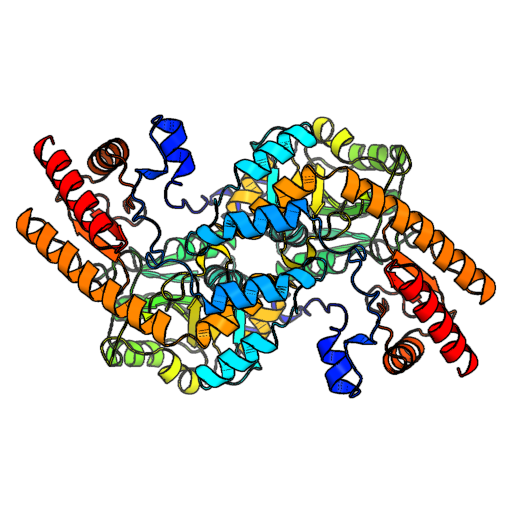TOM 4490 C CA . LEU B 1 222 ? 19 9.68 9.156 1 98.69 222 LEU B CA 1
ATOM 4491 C C . LEU B 1 222 ? 18.266 9.062 7.969 1 98.69 222 LEU B C 1
ATOM 4493 O O . LEU B 1 222 ? 18.906 8.516 7.062 1 98.69 222 LEU B O 1
ATOM 4497 N N . LEU B 1 223 ? 16.984 9.078 7.992 1 98.88 223 LEU B N 1
ATOM 4498 C CA . LEU B 1 223 ? 16.109 8.781 6.867 1 98.88 223 LEU B CA 1
ATOM 4499 C C . LEU B 1 223 ? 15.188 9.969 6.566 1 98.88 223 LEU B C 1
ATOM 4501 O O . LEU B 1 223 ? 14.5 10.461 7.457 1 98.88 223 LEU B O 1
ATOM 4505 N N . VAL B 1 224 ? 15.234 10.445 5.344 1 98.88 224 VAL B N 1
ATOM 4506 C CA . VAL B 1 224 ? 14.367 11.531 4.906 1 98.88 224 VAL B CA 1
ATOM 4507 C C . VAL B 1 224 ? 13.188 10.961 4.117 1 98.88 224 VAL B C 1
ATOM 4509 O O . VAL B 1 224 ? 13.383 10.203 3.162 1 98.88 224 VAL B O 1
ATOM 4512 N N . SER B 1 225 ? 11.984 11.25 4.516 1 98.88 225 SER B N 1
ATOM 4513 C CA . SER B 1 225 ? 10.789 10.797 3.822 1 98.88 225 SER B CA 1
ATOM 4514 C C . SER B 1 225 ? 10.078 11.953 3.117 1 98.88 225 SER B C 1
ATOM 4516 O O . SER B 1 225 ? 9.875 13.008 3.711 1 98.88 225 SER B O 1
ATOM 4518 N N . ARG B 1 226 ? 9.703 11.781 1.844 1 98.75 226 ARG B N 1
ATOM 4519 C CA . ARG B 1 226 ? 9 12.773 1.041 1 98.75 226 ARG B CA 1
ATOM 4520 C C . ARG B 1 226 ? 7.863 12.141 0.251 1 98.75 226 ARG B C 1
ATOM 4522 O O . ARG B 1 226 ? 7.746 10.914 0.199 1 98.75 226 ARG B O 1
ATOM 4529 N N . THR B 1 227 ? 6.941 12.961 -0.287 1 98.62 227 THR B N 1
ATOM 4530 C CA . THR B 1 227 ? 5.738 12.453 -0.932 1 98.62 227 THR B CA 1
ATOM 4531 C C . THR B 1 227 ? 5.422 13.25 -2.193 1 98.62 227 THR B C 1
ATOM 4533 O O . THR B 1 227 ? 5.875 14.383 -2.348 1 98.62 227 THR B O 1
ATOM 4536 N N . PHE B 1 228 ? 4.695 12.648 -3.055 1 98.75 228 PHE B N 1
ATOM 4537 C CA . PHE B 1 228 ? 4.176 13.328 -4.234 1 98.75 228 PHE B CA 1
ATOM 4538 C C . PHE B 1 228 ? 2.73 13.766 -4.02 1 98.75 228 PHE B C 1
ATOM 4540 O O . PHE B 1 228 ? 2.102 14.32 -4.918 1 98.75 228 PHE B O 1
ATOM 4547 N N . SER B 1 229 ? 2.184 13.602 -2.83 1 98.19 229 SER B N 1
ATOM 4548 C CA . SER B 1 229 ? 0.759 13.766 -2.562 1 98.19 229 SER B CA 1
ATOM 4549 C C . SER B 1 229 ? 0.404 15.227 -2.311 1 98.19 229 SER B C 1
ATOM 4551 O O . SER B 1 229 ? -0.77 15.602 -2.342 1 98.19 229 SER B O 1
ATOM 4553 N N . LYS B 1 230 ? 1.428 16.047 -2.018 1 98.19 230 LYS B N 1
ATOM 4554 C CA . LYS B 1 230 ? 1.168 17.438 -1.63 1 98.19 230 LYS B CA 1
ATOM 4555 C C . LYS B 1 230 ? 1.494 18.391 -2.77 1 98.19 230 LYS B C 1
ATOM 4557 O O . LYS B 1 230 ? 0.792 18.422 -3.783 1 98.19 230 LYS B O 1
ATOM 4562 N N . ALA B 1 231 ? 2.693 18.906 -2.82 1 97.88 231 ALA B N 1
ATOM 4563 C CA . ALA B 1 231 ? 3.057 19.938 -3.783 1 97.88 231 ALA B CA 1
ATOM 4564 C C . ALA B 1 231 ? 2.984 19.406 -5.211 1 97.88 231 ALA B C 1
ATOM 4566 O O . ALA B 1 231 ? 2.662 20.156 -6.141 1 97.88 231 ALA B O 1
ATOM 4567 N N . TYR B 1 232 ? 3.227 18.109 -5.414 1 98.25 232 TYR B N 1
ATOM 4568 C CA . TYR B 1 232 ? 3.281 17.531 -6.754 1 98.25 232 TYR B CA 1
ATOM 4569 C C . TYR B 1 232 ? 1.892 17.141 -7.234 1 98.25 232 TYR B C 1
ATOM 4571 O O . TYR B 1 232 ? 1.71 16.781 -8.398 1 98.25 232 TYR B O 1
ATOM 4579 N N . GLY B 1 233 ? 0.909 17.125 -6.355 1 98.44 233 GLY B N 1
ATOM 4580 C CA . GLY B 1 233 ? -0.484 16.969 -6.734 1 98.44 233 GLY B CA 1
ATOM 4581 C C . GLY B 1 233 ? -0.823 15.547 -7.164 1 98.44 233 GLY B C 1
ATOM 4582 O O . GLY B 1 233 ? -1.599 15.344 -8.102 1 98.44 233 GLY B O 1
ATOM 4583 N N . LEU B 1 234 ? -0.278 14.555 -6.547 1 98.69 234 LEU B N 1
ATOM 4584 C CA . LEU B 1 234 ? -0.552 13.172 -6.941 1 98.69 234 LEU B CA 1
ATOM 4585 C C . LEU B 1 234 ? -1.152 12.383 -5.785 1 98.69 234 LEU B C 1
ATOM 4587 O O . LEU B 1 234 ? -0.886 11.188 -5.637 1 98.69 234 LEU B O 1
ATOM 4591 N N . ALA B 1 235 ? -1.941 13.047 -4.918 1 98.38 235 ALA B N 1
ATOM 4592 C CA . ALA B 1 235 ? -2.516 12.391 -3.746 1 98.38 235 ALA B CA 1
ATOM 4593 C C . ALA B 1 235 ? -3.314 11.156 -4.145 1 98.38 235 ALA B C 1
ATOM 4595 O O . ALA B 1 235 ? -3.27 10.125 -3.461 1 98.38 235 ALA B O 1
ATOM 4596 N N . ALA B 1 236 ? -3.994 11.156 -5.27 1 98.31 236 ALA B N 1
ATOM 4597 C CA . ALA B 1 236 ? -4.883 10.086 -5.715 1 98.31 236 ALA B CA 1
ATOM 4598 C C . ALA B 1 236 ? -4.098 8.805 -6.008 1 98.31 236 ALA B C 1
ATOM 4600 O O . ALA B 1 236 ? -4.652 7.707 -5.969 1 98.31 236 ALA B O 1
ATOM 4601 N N . LEU B 1 237 ? -2.838 8.922 -6.324 1 98.69 237 LEU B N 1
ATOM 4602 C CA . LEU B 1 237 ? -2.092 7.805 -6.898 1 98.69 237 LEU B CA 1
ATOM 4603 C C . LEU B 1 237 ? -1.281 7.082 -5.832 1 98.69 237 LEU B C 1
ATOM 4605 O O . LEU B 1 237 ? -0.882 5.93 -6.02 1 98.69 237 LEU B O 1
ATOM 4609 N N . ARG B 1 238 ? -0.98 7.762 -4.734 1 98.31 238 ARG B N 1
ATOM 4610 C CA . ARG B 1 238 ? -0.289 7.18 -3.588 1 98.31 238 ARG B CA 1
ATOM 4611 C C . ARG B 1 238 ? 1.145 6.805 -3.945 1 98.31 238 ARG B C 1
ATOM 4613 O O . ARG B 1 238 ? 1.463 5.625 -4.102 1 98.31 238 ARG B O 1
ATOM 4620 N N . VAL B 1 239 ? 2.041 7.75 -3.943 1 98.75 239 VAL B N 1
ATOM 4621 C CA . VAL B 1 239 ? 3.453 7.484 -4.199 1 98.75 239 VAL B CA 1
ATOM 4622 C C . VAL B 1 239 ? 4.316 8.445 -3.385 1 98.75 239 VAL B C 1
ATOM 4624 O O . VAL B 1 239 ? 4.02 9.641 -3.309 1 98.75 239 VAL B O 1
ATOM 4627 N N . GLY B 1 240 ? 5.246 7.953 -2.686 1 98.75 240 GLY B N 1
ATOM 4628 C CA . GLY B 1 240 ? 6.273 8.641 -1.918 1 98.75 240 GLY B CA 1
ATOM 4629 C C . GLY B 1 240 ? 7.586 7.887 -1.869 1 98.75 240 GLY B C 1
ATOM 4630 O O . GLY B 1 240 ? 7.762 6.883 -2.566 1 98.75 240 GLY B O 1
ATOM 4631 N N . TYR B 1 241 ? 8.547 8.438 -1.101 1 98.88 241 TYR B N 1
ATOM 4632 C CA . TYR B 1 241 ? 9.844 7.77 -1.072 1 98.88 241 TYR B CA 1
ATOM 4633 C C . TYR B 1 241 ? 10.617 8.133 0.192 1 98.88 241 TYR B C 1
ATOM 4635 O O . TYR B 1 241 ? 10.32 9.133 0.844 1 98.88 241 TYR B O 1
ATOM 4643 N N . GLY B 1 242 ? 11.477 7.262 0.581 1 98.88 242 GLY B N 1
ATOM 4644 C CA . GLY B 1 242 ? 12.461 7.473 1.626 1 98.88 242 GLY B CA 1
ATOM 4645 C C . GLY B 1 242 ? 13.891 7.43 1.114 1 98.88 242 GLY B C 1
ATOM 4646 O O . GLY B 1 242 ? 14.211 6.648 0.218 1 98.88 242 GLY B O 1
ATOM 4647 N N . LEU B 1 243 ? 14.734 8.266 1.623 1 98.88 243 LEU B N 1
ATOM 4648 C CA . LEU B 1 243 ? 16.156 8.305 1.325 1 98.88 243 LEU B CA 1
ATOM 4649 C C . LEU B 1 243 ? 16.984 8.055 2.584 1 98.88 243 LEU B C 1
ATOM 4651 O O . LEU B 1 243 ? 16.781 8.719 3.605 1 98.88 243 LEU B O 1
ATOM 4655 N N . SER B 1 244 ? 17.859 7.102 2.531 1 98.69 244 SER B N 1
ATOM 4656 C CA . SER B 1 244 ? 18.688 6.688 3.658 1 98.69 244 SER B CA 1
ATOM 4657 C C . SER B 1 244 ? 19.984 6.039 3.182 1 98.69 244 SER B C 1
ATOM 4659 O O . SER B 1 244 ? 20.328 6.109 1.997 1 98.69 244 SER B O 1
ATOM 4661 N N . THR B 1 245 ? 20.766 5.469 4.137 1 97.94 245 THR B N 1
ATOM 4662 C CA . THR B 1 245 ? 21.891 4.652 3.732 1 97.94 245 THR B CA 1
ATOM 4663 C C . THR B 1 245 ? 21.422 3.396 3.004 1 97.94 245 THR B C 1
ATOM 4665 O O . THR B 1 245 ? 20.281 2.959 3.182 1 97.94 245 THR B O 1
ATOM 4668 N N . PRO B 1 246 ? 22.297 2.82 2.174 1 97.69 246 PRO B N 1
ATOM 4669 C CA . PRO B 1 246 ? 21.938 1.59 1.472 1 97.69 246 PRO B CA 1
ATOM 4670 C C . PRO B 1 246 ? 21.516 0.471 2.424 1 97.69 246 PRO B C 1
ATOM 4672 O O . PRO B 1 246 ? 20.625 -0.325 2.096 1 97.69 246 PRO B O 1
ATOM 4675 N N . VAL B 1 247 ? 22.078 0.429 3.586 1 97.44 247 VAL B N 1
ATOM 4676 C CA . VAL B 1 247 ? 21.781 -0.632 4.539 1 97.44 247 VAL B CA 1
ATOM 4677 C C . VAL B 1 247 ? 20.344 -0.475 5.047 1 97.44 247 VAL B C 1
ATOM 4679 O O . VAL B 1 247 ? 19.594 -1.446 5.09 1 97.44 247 VAL B O 1
ATOM 4682 N N . VAL B 1 248 ? 19.969 0.751 5.426 1 98.19 248 VAL B N 1
ATOM 4683 C CA . VAL B 1 248 ? 18.625 1.003 5.898 1 98.19 248 VAL B CA 1
ATOM 4684 C C . VAL B 1 248 ? 17.625 0.753 4.773 1 98.19 248 VAL B C 1
ATOM 4686 O O . VAL B 1 248 ? 16.578 0.122 4.98 1 98.19 248 VAL B O 1
ATOM 4689 N N . ALA B 1 249 ? 17.969 1.242 3.588 1 98.06 249 ALA B N 1
ATOM 4690 C CA . ALA B 1 249 ? 17.094 1.026 2.436 1 98.06 249 ALA B CA 1
ATOM 4691 C C . ALA B 1 249 ? 16.906 -0.463 2.16 1 98.06 249 ALA B C 1
ATOM 4693 O O . ALA B 1 249 ? 15.805 -0.91 1.851 1 98.06 249 ALA B O 1
ATOM 4694 N N . ASP B 1 250 ? 17.953 -1.215 2.258 1 97.06 250 ASP B N 1
ATOM 4695 C CA . ASP B 1 250 ? 17.891 -2.658 2.047 1 97.06 250 ASP B CA 1
ATOM 4696 C C . ASP B 1 250 ? 16.938 -3.312 3.047 1 97.06 250 ASP B C 1
ATOM 4698 O O . ASP B 1 250 ? 16.109 -4.145 2.672 1 97.06 250 ASP B O 1
ATOM 4702 N N . VAL B 1 251 ? 17.031 -2.93 4.309 1 97.56 251 VAL B N 1
ATOM 4703 C CA . VAL B 1 251 ? 16.172 -3.473 5.359 1 97.56 251 VAL B CA 1
ATOM 4704 C C . VAL B 1 251 ? 14.719 -3.143 5.062 1 97.56 251 VAL B C 1
ATOM 4706 O O . VAL B 1 251 ? 13.844 -4.008 5.16 1 97.56 251 VAL B O 1
ATOM 4709 N N . LEU B 1 252 ? 14.5 -1.887 4.664 1 98.12 252 LEU B N 1
ATOM 4710 C CA . LEU B 1 252 ? 13.125 -1.479 4.375 1 98.12 252 LEU B CA 1
ATOM 4711 C C . LEU B 1 252 ? 12.578 -2.236 3.17 1 98.12 252 LEU B C 1
ATOM 4713 O O . LEU B 1 252 ? 11.398 -2.602 3.146 1 98.12 252 LEU B O 1
ATOM 4717 N N . ASN B 1 253 ? 13.391 -2.52 2.223 1 95.88 253 ASN B N 1
ATOM 4718 C CA . ASN B 1 253 ? 12.961 -3.221 1.017 1 95.88 253 ASN B CA 1
ATOM 4719 C C . ASN B 1 253 ? 12.695 -4.699 1.293 1 95.88 253 ASN B C 1
ATOM 4721 O O . ASN B 1 253 ? 11.961 -5.352 0.55 1 95.88 253 ASN B O 1
ATOM 4725 N N . ARG B 1 254 ? 13.281 -5.238 2.326 1 94.31 254 ARG B N 1
ATOM 4726 C CA . ARG B 1 254 ? 12.977 -6.605 2.73 1 94.31 254 ARG B CA 1
ATOM 4727 C C . ARG B 1 254 ? 11.555 -6.719 3.254 1 94.31 254 ARG B C 1
ATOM 4729 O O . ARG B 1 254 ? 10.883 -7.727 3.029 1 94.31 254 ARG B O 1
ATOM 4736 N N . VAL B 1 255 ? 11.07 -5.664 3.842 1 93.56 255 VAL B N 1
ATOM 4737 C CA . VAL B 1 255 ? 9.75 -5.641 4.457 1 93.56 255 VAL B CA 1
ATOM 4738 C C . VAL B 1 255 ? 8.711 -5.195 3.43 1 93.56 255 VAL B C 1
ATOM 4740 O O . VAL B 1 255 ? 7.559 -5.637 3.471 1 93.56 255 VAL B O 1
ATOM 4743 N N . ARG B 1 256 ? 9.117 -4.406 2.533 1 95.19 256 ARG B N 1
ATOM 4744 C CA . ARG B 1 256 ? 8.25 -3.779 1.541 1 95.19 256 ARG B CA 1
ATOM 4745 C C . ARG B 1 256 ? 7.613 -4.824 0.631 1 95.19 256 ARG B C 1
ATOM 4747 O O . ARG B 1 256 ? 8.273 -5.777 0.216 1 95.19 256 ARG B O 1
ATOM 4754 N N . GLN B 1 257 ? 6.289 -4.695 0.393 1 93 257 GLN B N 1
ATOM 4755 C CA . GLN B 1 257 ? 5.605 -5.574 -0.552 1 93 257 GLN B CA 1
ATOM 4756 C C . GLN B 1 257 ? 6.137 -5.375 -1.97 1 93 257 GLN B C 1
ATOM 4758 O O . GLN B 1 257 ? 6.445 -4.25 -2.369 1 93 257 GLN B O 1
ATOM 4763 N N . PRO B 1 258 ? 5.977 -6.566 -2.678 1 87.12 258 PRO B N 1
ATOM 4764 C CA . PRO B 1 258 ? 6.273 -6.398 -4.102 1 87.12 258 PRO B CA 1
ATOM 4765 C C . PRO B 1 258 ? 5.223 -5.562 -4.828 1 87.12 258 PRO B C 1
ATOM 4767 O O . PRO B 1 258 ? 4.043 -5.598 -4.469 1 87.12 258 PRO B O 1
ATOM 4770 N N . PHE B 1 259 ? 5.52 -4.59 -5.531 1 93.88 259 PHE B N 1
ATOM 4771 C CA . PHE B 1 259 ? 4.617 -3.797 -6.355 1 93.88 259 PHE B CA 1
ATOM 4772 C C . PHE B 1 259 ? 3.791 -2.846 -5.496 1 93.88 259 PHE B C 1
ATOM 4774 O O . PHE B 1 259 ? 2.605 -2.633 -5.762 1 93.88 259 PHE B O 1
ATOM 4781 N N . ASN B 1 260 ? 4.297 -2.418 -4.391 1 96.75 260 ASN B N 1
ATOM 4782 C CA . ASN B 1 260 ? 3.531 -1.563 -3.492 1 96.75 260 ASN B CA 1
ATOM 4783 C C . ASN B 1 260 ? 3.141 -0.25 -4.164 1 96.75 260 ASN B C 1
ATOM 4785 O O . ASN B 1 260 ? 2.176 0.398 -3.758 1 96.75 260 ASN B O 1
ATOM 4789 N N . VAL B 1 261 ? 3.865 0.16 -5.184 1 98.38 261 VAL B N 1
ATOM 4790 C CA . VAL B 1 261 ? 3.523 1.369 -5.926 1 98.38 261 VAL B CA 1
ATOM 4791 C C . VAL B 1 261 ? 2.994 0.994 -7.309 1 98.38 261 VAL B C 1
ATOM 4793 O O . VAL B 1 261 ? 3.645 0.255 -8.047 1 98.38 261 VAL B O 1
ATOM 4796 N N . ASN B 1 262 ? 1.849 1.474 -7.66 1 98.56 262 ASN B N 1
ATOM 4797 C CA . ASN B 1 262 ? 1.19 1.094 -8.906 1 98.56 262 ASN B CA 1
ATOM 4798 C C . ASN B 1 262 ? 1.871 1.728 -10.117 1 98.56 262 ASN B C 1
ATOM 4800 O O . ASN B 1 262 ? 2.629 2.689 -9.977 1 98.56 262 ASN B O 1
ATOM 4804 N N . SER B 1 263 ? 1.592 1.196 -11.281 1 98.25 263 SER B N 1
ATOM 4805 C CA . SER B 1 263 ? 2.283 1.584 -12.508 1 98.25 263 SER B CA 1
ATOM 4806 C C . SER B 1 263 ? 1.995 3.037 -12.875 1 98.25 263 SER B C 1
ATOM 4808 O O . SER B 1 263 ? 2.879 3.75 -13.352 1 98.25 263 SER B O 1
ATOM 4810 N N . LEU B 1 264 ? 0.755 3.477 -12.688 1 98.81 264 LEU B N 1
ATOM 4811 C CA . LEU B 1 264 ? 0.382 4.836 -13.062 1 98.81 264 LEU B CA 1
ATOM 4812 C C . LEU B 1 264 ? 1.046 5.859 -12.148 1 98.81 264 LEU B C 1
ATOM 4814 O O . LEU B 1 264 ? 1.426 6.941 -12.594 1 98.81 264 LEU B O 1
ATOM 4818 N N . ALA B 1 265 ? 1.168 5.504 -10.898 1 98.81 265 ALA B N 1
ATOM 4819 C CA . ALA B 1 265 ? 1.874 6.359 -9.945 1 98.81 265 ALA B CA 1
ATOM 4820 C C . ALA B 1 265 ? 3.344 6.508 -10.328 1 98.81 265 ALA B C 1
ATOM 4822 O O . ALA B 1 265 ? 3.895 7.609 -10.281 1 98.81 265 ALA B O 1
ATOM 4823 N N . LEU B 1 266 ? 3.996 5.375 -10.664 1 98.56 266 LEU B N 1
ATOM 4824 C CA . LEU B 1 266 ? 5.398 5.414 -11.07 1 98.56 266 LEU B CA 1
ATOM 4825 C C . LEU B 1 266 ? 5.598 6.344 -12.258 1 98.56 266 LEU B C 1
ATOM 4827 O O . LEU B 1 266 ? 6.48 7.203 -12.242 1 98.56 266 LEU B O 1
ATOM 4831 N N . ALA B 1 267 ? 4.754 6.211 -13.266 1 98.62 267 ALA B N 1
ATOM 4832 C CA . ALA B 1 267 ? 4.855 7.027 -14.477 1 98.62 267 ALA B CA 1
ATOM 4833 C C . ALA B 1 267 ? 4.574 8.492 -14.172 1 98.62 267 ALA B C 1
ATOM 4835 O O . ALA B 1 267 ? 5.32 9.375 -14.609 1 98.62 267 ALA B O 1
ATOM 4836 N N . ALA B 1 268 ? 3.545 8.742 -13.43 1 98.88 268 ALA B N 1
ATOM 4837 C CA . ALA B 1 268 ? 3.135 10.109 -13.109 1 98.88 268 ALA B CA 1
ATOM 4838 C C . ALA B 1 268 ? 4.191 10.812 -12.266 1 98.88 268 ALA B C 1
ATOM 4840 O O . ALA B 1 268 ? 4.445 12.008 -12.453 1 98.88 268 ALA B O 1
ATOM 4841 N N . ALA B 1 269 ? 4.746 10.086 -11.305 1 98.81 269 ALA B N 1
ATOM 4842 C CA . ALA B 1 269 ? 5.762 10.672 -10.43 1 98.81 269 ALA B CA 1
ATOM 4843 C C . ALA B 1 269 ? 6.984 11.109 -11.234 1 98.81 269 ALA B C 1
ATOM 4845 O O . ALA B 1 269 ? 7.543 12.18 -10.984 1 98.81 269 ALA B O 1
ATOM 4846 N N . CYS B 1 270 ? 7.426 10.273 -12.188 1 98.75 270 CYS B N 1
ATOM 4847 C CA . CYS B 1 270 ? 8.531 10.672 -13.055 1 98.75 270 CYS B CA 1
ATOM 4848 C C . CYS B 1 270 ? 8.219 11.984 -13.773 1 98.75 270 CYS B C 1
ATOM 4850 O O . CYS B 1 270 ? 9.047 12.898 -13.789 1 98.75 270 CYS B O 1
ATOM 4852 N N . ALA B 1 271 ? 7.031 12.078 -14.328 1 98.75 271 ALA B N 1
ATOM 4853 C CA . ALA B 1 271 ? 6.625 13.266 -15.07 1 98.75 271 ALA B CA 1
ATOM 4854 C C . ALA B 1 271 ? 6.516 14.477 -14.148 1 98.75 271 ALA B C 1
ATOM 4856 O O . ALA B 1 271 ? 6.887 15.594 -14.523 1 98.75 271 ALA B O 1
ATOM 4857 N N . ALA B 1 272 ? 6.008 14.258 -12.977 1 98.25 272 ALA B N 1
ATOM 4858 C CA . ALA B 1 272 ? 5.828 15.336 -12.008 1 98.25 272 ALA B CA 1
ATOM 4859 C C . ALA B 1 272 ? 7.168 15.953 -11.617 1 98.25 272 ALA B C 1
ATOM 4861 O O . ALA B 1 272 ? 7.277 17.172 -11.461 1 98.25 272 ALA B O 1
ATOM 4862 N N . LEU B 1 273 ? 8.188 15.117 -11.43 1 97.5 273 LEU B N 1
ATOM 4863 C CA . LEU B 1 273 ? 9.523 15.586 -11.062 1 97.5 273 LEU B CA 1
ATOM 4864 C C . LEU B 1 273 ? 10.094 16.5 -12.141 1 97.5 273 LEU B C 1
ATOM 4866 O O . LEU B 1 273 ? 10.906 17.375 -11.852 1 97.5 273 LEU B O 1
ATOM 4870 N N . GLU B 1 274 ? 9.664 16.328 -13.336 1 96.88 274 GLU B N 1
ATOM 4871 C CA . GLU B 1 274 ? 10.18 17.109 -14.461 1 96.88 274 GLU B CA 1
ATOM 4872 C C . GLU B 1 274 ? 9.359 18.375 -14.68 1 96.88 274 GLU B C 1
ATOM 4874 O O . GLU B 1 274 ? 9.797 19.281 -15.383 1 96.88 274 GLU B O 1
ATOM 4879 N N . ASP B 1 275 ? 8.234 18.484 -14.102 1 97.75 275 ASP B N 1
ATOM 4880 C CA . ASP B 1 275 ? 7.348 19.625 -14.312 1 97.75 275 ASP B CA 1
ATOM 4881 C C . ASP B 1 275 ? 7.668 20.766 -13.336 1 97.75 275 ASP B C 1
ATOM 4883 O O . ASP B 1 275 ? 6.859 21.078 -12.461 1 97.75 275 ASP B O 1
ATOM 4887 N N . VAL B 1 276 ? 8.695 21.469 -13.586 1 95.94 276 VAL B N 1
ATOM 4888 C CA . VAL B 1 276 ? 9.211 22.484 -12.688 1 95.94 276 VAL B CA 1
ATOM 4889 C C . VAL B 1 276 ? 8.234 23.672 -12.633 1 95.94 276 VAL B C 1
ATOM 4891 O O . VAL B 1 276 ? 8.109 24.328 -11.602 1 95.94 276 VAL B O 1
ATOM 4894 N N . ASP B 1 277 ? 7.535 23.906 -13.727 1 97.81 277 ASP B N 1
ATOM 4895 C CA . ASP B 1 277 ? 6.574 25 -13.773 1 97.81 277 ASP B CA 1
ATOM 4896 C C . ASP B 1 277 ? 5.391 24.734 -12.844 1 97.81 277 ASP B C 1
ATOM 4898 O O . ASP B 1 277 ? 4.906 25.641 -12.172 1 97.81 277 ASP B O 1
ATOM 4902 N N . TYR B 1 278 ? 4.938 23.516 -12.852 1 98 278 TYR B N 1
ATOM 4903 C CA . TYR B 1 278 ? 3.828 23.141 -11.984 1 98 278 TYR B CA 1
ATOM 4904 C C . TYR B 1 278 ? 4.184 23.359 -10.516 1 98 278 TYR B C 1
ATOM 4906 O O . TYR B 1 278 ? 3.385 23.891 -9.75 1 98 278 TYR B O 1
ATOM 4914 N N . LEU B 1 279 ? 5.352 22.969 -10.148 1 96.56 279 LEU B N 1
ATOM 4915 C CA . LEU B 1 279 ? 5.801 23.109 -8.766 1 96.56 279 LEU B CA 1
ATOM 4916 C C . LEU B 1 279 ? 5.93 24.578 -8.383 1 96.56 279 LEU B C 1
ATOM 4918 O O . LEU B 1 279 ? 5.531 24.969 -7.289 1 96.56 279 LEU B O 1
ATOM 4922 N N . ALA B 1 280 ? 6.5 25.359 -9.25 1 96.62 280 ALA B N 1
ATOM 4923 C CA . ALA B 1 280 ? 6.656 26.781 -9 1 96.62 280 ALA B CA 1
ATOM 4924 C C . ALA B 1 280 ? 5.297 27.453 -8.805 1 96.62 280 ALA B C 1
ATOM 4926 O O . ALA B 1 280 ? 5.137 28.297 -7.918 1 96.62 280 ALA B O 1
ATOM 4927 N N . GLU B 1 281 ? 4.355 27.078 -9.648 1 97.75 281 GLU B N 1
ATOM 4928 C CA . GLU B 1 281 ? 3.016 27.641 -9.539 1 97.75 281 GLU B CA 1
ATOM 4929 C C . GLU B 1 281 ? 2.332 27.203 -8.25 1 97.75 281 GLU B C 1
ATOM 4931 O O . GLU B 1 281 ? 1.605 27.984 -7.633 1 97.75 281 GLU B O 1
ATOM 4936 N N . SER B 1 282 ? 2.527 25.969 -7.879 1 97.62 282 SER B N 1
ATOM 4937 C CA . SER B 1 282 ? 1.985 25.484 -6.617 1 97.62 282 SER B CA 1
ATOM 4938 C C . SER B 1 282 ? 2.504 26.297 -5.438 1 97.62 282 SER B C 1
ATOM 4940 O O . SER B 1 282 ? 1.742 26.641 -4.531 1 97.62 282 SER B O 1
ATOM 4942 N N . ARG B 1 283 ? 3.785 26.641 -5.438 1 96.44 283 ARG B N 1
ATOM 4943 C CA . ARG B 1 283 ? 4.395 27.453 -4.383 1 96.44 283 ARG B CA 1
ATOM 4944 C C . ARG B 1 283 ? 3.816 28.859 -4.363 1 96.44 283 ARG B C 1
ATOM 4946 O O . ARG B 1 283 ? 3.502 29.391 -3.301 1 96.44 283 ARG B O 1
ATOM 4953 N N . ARG B 1 284 ? 3.752 29.391 -5.527 1 96.88 284 ARG B N 1
ATOM 4954 C CA . ARG B 1 284 ? 3.23 30.75 -5.641 1 96.88 284 ARG B CA 1
ATOM 4955 C C . ARG B 1 284 ? 1.812 30.844 -5.094 1 96.88 284 ARG B C 1
ATOM 4957 O O . ARG B 1 284 ? 1.5 31.75 -4.309 1 96.88 284 ARG B O 1
ATOM 4964 N N . LEU B 1 285 ? 0.982 29.922 -5.555 1 97.69 285 LEU B N 1
ATOM 4965 C CA . LEU B 1 285 ? -0.409 29.891 -5.113 1 97.69 285 LEU B CA 1
ATOM 4966 C C . LEU B 1 285 ? -0.497 29.672 -3.607 1 97.69 285 LEU B C 1
ATOM 4968 O O . LEU B 1 285 ? -1.337 30.281 -2.938 1 97.69 285 LEU B O 1
ATOM 4972 N N . ASN B 1 286 ? 0.324 28.812 -3.113 1 97.81 286 ASN B N 1
ATOM 4973 C CA . ASN B 1 286 ? 0.34 28.531 -1.683 1 97.81 286 ASN B CA 1
ATOM 4974 C C . ASN B 1 286 ? 0.727 29.766 -0.872 1 97.81 286 ASN B C 1
ATOM 4976 O O . ASN B 1 286 ? 0.123 30.047 0.165 1 97.81 286 ASN B O 1
ATOM 4980 N N . GLU B 1 287 ? 1.721 30.469 -1.309 1 96.69 287 GLU B N 1
ATOM 4981 C CA . GLU B 1 287 ? 2.168 31.688 -0.624 1 96.69 287 GLU B CA 1
ATOM 4982 C C . GLU B 1 287 ? 1.074 32.75 -0.612 1 96.69 287 GLU B C 1
ATOM 4984 O O . GLU B 1 287 ? 0.805 33.344 0.425 1 96.69 287 GLU B O 1
ATOM 4989 N N . ALA B 1 288 ? 0.491 32.938 -1.745 1 98.25 288 ALA B N 1
ATOM 4990 C CA . ALA B 1 288 ? -0.593 33.906 -1.845 1 98.25 288 ALA B CA 1
ATOM 4991 C C . ALA B 1 288 ? -1.778 33.5 -0.973 1 98.25 288 ALA B C 1
ATOM 4993 O O . ALA B 1 288 ? -2.398 34.344 -0.325 1 98.25 288 ALA B O 1
ATOM 4994 N N . GLY B 1 289 ? -2.146 32.219 -1.032 1 98.75 289 GLY B N 1
ATOM 4995 C CA . GLY B 1 289 ? -3.242 31.719 -0.222 1 98.75 289 GLY B CA 1
ATOM 4996 C C . GLY B 1 289 ? -2.986 31.844 1.269 1 98.75 289 GLY B C 1
ATOM 4997 O O . GLY B 1 289 ? -3.9 32.125 2.041 1 98.75 289 GLY B O 1
ATOM 4998 N N . MET B 1 290 ? -1.733 31.609 1.698 1 98.31 290 MET B N 1
ATOM 4999 C CA . MET B 1 290 ? -1.351 31.781 3.098 1 98.31 290 MET B CA 1
ATOM 5000 C C . MET B 1 290 ? -1.578 33.219 3.549 1 98.31 290 MET B C 1
ATOM 5002 O O . MET B 1 290 ? -2.16 33.469 4.609 1 98.31 290 MET B O 1
ATOM 5006 N N . GLN B 1 291 ? -1.143 34.094 2.729 1 98.62 291 GLN B N 1
ATOM 5007 C CA . GLN B 1 291 ? -1.327 35.5 3.041 1 98.62 291 GLN B CA 1
ATOM 5008 C C . GLN B 1 291 ? -2.809 35.875 3.121 1 98.62 291 GLN B C 1
ATOM 5010 O O . GLN B 1 291 ? -3.223 36.625 3.998 1 98.62 291 GLN B O 1
ATOM 5015 N N . GLN B 1 292 ? -3.562 35.344 2.209 1 98.88 292 GLN B N 1
ATOM 5016 C CA . GLN B 1 292 ? -5 35.562 2.184 1 98.88 292 GLN B CA 1
ATOM 5017 C C . GLN B 1 292 ? -5.66 35.094 3.473 1 98.88 292 GLN B C 1
ATOM 5019 O O . GLN B 1 292 ? -6.469 35.812 4.066 1 98.88 292 GLN B O 1
ATOM 5024 N N . LEU B 1 293 ? -5.352 33.906 3.893 1 98.88 293 LEU B N 1
ATOM 5025 C CA . LEU B 1 293 ? -5.953 33.344 5.098 1 98.88 293 LEU B CA 1
ATOM 5026 C C . LEU B 1 293 ? -5.488 34.125 6.336 1 98.88 293 LEU B C 1
ATOM 5028 O O . LEU B 1 293 ? -6.289 34.406 7.23 1 98.88 293 LEU B O 1
ATOM 5032 N N . GLU B 1 294 ? -4.184 34.438 6.43 1 98.88 294 GLU B N 1
ATOM 5033 C CA . GLU B 1 294 ? -3.674 35.219 7.551 1 98.88 294 GLU B CA 1
ATOM 5034 C C . GLU B 1 294 ? -4.383 36.562 7.656 1 98.88 294 GLU B C 1
ATOM 5036 O O . GLU B 1 294 ? -4.77 37 8.75 1 98.88 294 GLU B O 1
ATOM 5041 N N . ALA B 1 295 ? -4.492 37.219 6.543 1 98.81 295 ALA B N 1
ATOM 5042 C CA . ALA B 1 295 ? -5.199 38.5 6.523 1 98.81 295 ALA B CA 1
ATOM 5043 C C . ALA B 1 295 ? -6.648 38.312 6.965 1 98.81 295 ALA B C 1
ATOM 5045 O O . ALA B 1 295 ? -7.18 39.156 7.715 1 98.81 295 ALA B O 1
ATOM 5046 N N . GLY B 1 296 ? -7.324 37.312 6.461 1 98.88 296 GLY B N 1
ATOM 5047 C CA . GLY B 1 296 ? -8.688 37.031 6.863 1 98.88 296 GLY B CA 1
ATOM 5048 C C . GLY B 1 296 ? -8.836 36.75 8.352 1 98.88 296 GLY B C 1
ATOM 5049 O O . GLY B 1 296 ? -9.781 37.25 8.977 1 98.88 296 GLY B O 1
ATOM 5050 N N . PHE B 1 297 ? -7.941 36 8.922 1 98.88 297 PHE B N 1
ATOM 5051 C CA . PHE B 1 297 ? -7.973 35.719 10.352 1 98.88 297 PHE B CA 1
ATOM 5052 C C . PHE B 1 297 ? -7.773 37 11.148 1 98.88 297 PHE B C 1
ATOM 5054 O O . PHE B 1 297 ? -8.43 37.219 12.172 1 98.88 297 PHE B O 1
ATOM 5061 N N . ARG B 1 298 ? -6.844 37.781 10.656 1 98.62 298 ARG B N 1
ATOM 5062 C CA . ARG B 1 298 ? -6.621 39.094 11.305 1 98.62 298 ARG B CA 1
ATOM 5063 C C . ARG B 1 298 ? -7.895 39.906 11.305 1 98.62 298 ARG B C 1
ATOM 5065 O O . ARG B 1 298 ? -8.242 40.531 12.32 1 98.62 298 ARG B O 1
ATOM 5072 N N . ASP B 1 299 ? -8.555 40 10.227 1 98.44 299 ASP B N 1
ATOM 5073 C CA . ASP B 1 299 ? -9.789 40.75 10.094 1 98.44 299 ASP B CA 1
ATOM 5074 C C . ASP B 1 299 ? -10.867 40.219 11.039 1 98.44 299 ASP B C 1
ATOM 5076 O O . ASP B 1 299 ? -11.711 41 11.508 1 98.44 299 ASP B O 1
ATOM 5080 N N . LEU B 1 300 ? -10.852 38.969 11.273 1 98.25 300 LEU B N 1
ATOM 5081 C CA . LEU B 1 300 ? -11.852 38.344 12.125 1 98.25 300 LEU B CA 1
ATOM 5082 C C . LEU B 1 300 ? -11.422 38.375 13.586 1 98.25 300 LEU B C 1
ATOM 5084 O O . LEU B 1 300 ? -12.133 37.906 14.469 1 98.25 300 LEU B O 1
ATOM 5088 N N . GLY B 1 301 ? -10.148 38.844 13.867 1 98.19 301 GLY B N 1
ATOM 5089 C CA . GLY B 1 301 ? -9.633 38.938 15.219 1 98.19 301 GLY B CA 1
ATOM 5090 C C . GLY B 1 301 ? -9.164 37.594 15.781 1 98.19 301 GLY B C 1
ATOM 5091 O O . GLY B 1 301 ? -9.211 37.375 16.984 1 98.19 301 GLY B O 1
ATOM 5092 N N . LEU B 1 302 ? -8.812 36.719 14.961 1 98.69 302 LEU B N 1
ATOM 5093 C CA . LEU B 1 302 ? -8.383 35.406 15.383 1 98.69 302 LEU B CA 1
ATOM 5094 C C . LEU B 1 302 ? -6.859 35.281 15.367 1 98.69 302 LEU B C 1
ATOM 5096 O O . LEU B 1 302 ? -6.191 36 14.609 1 98.69 302 LEU B O 1
ATOM 5100 N N . ARG B 1 303 ? -6.355 34.438 16.234 1 98.44 303 ARG B N 1
ATOM 5101 C CA . ARG B 1 303 ? -4.945 34.062 16.219 1 98.44 303 ARG B CA 1
ATOM 5102 C C . ARG B 1 303 ? -4.734 32.75 15.477 1 98.44 303 ARG B C 1
ATOM 5104 O O . ARG B 1 303 ? -5.68 31.984 15.289 1 98.44 303 ARG B O 1
ATOM 5111 N N . TRP B 1 304 ? -3.537 32.531 15.023 1 98.75 304 TRP B N 1
ATOM 5112 C CA . TRP B 1 304 ? -3.191 31.297 14.336 1 98.75 304 TRP B CA 1
ATOM 5113 C C . TRP B 1 304 ? -1.738 30.906 14.602 1 98.75 304 TRP B C 1
ATOM 5115 O O . TRP B 1 304 ? -0.979 31.688 15.18 1 98.75 304 TRP B O 1
ATOM 5125 N N . ILE B 1 305 ? -1.366 29.703 14.312 1 98.69 305 ILE B N 1
ATOM 5126 C CA . ILE B 1 305 ? 0.015 29.25 14.375 1 98.69 305 ILE B CA 1
ATOM 5127 C C . ILE B 1 305 ? 0.698 29.484 13.031 1 98.69 305 ILE B C 1
ATOM 5129 O O . ILE B 1 305 ? 0.249 28.969 12 1 98.69 305 ILE B O 1
ATOM 5133 N N . PRO B 1 306 ? 1.763 30.312 13.016 1 97.12 306 PRO B N 1
ATOM 5134 C CA . PRO B 1 306 ? 2.477 30.469 11.742 1 97.12 306 PRO B CA 1
ATOM 5135 C C . PRO B 1 306 ? 2.865 29.141 11.117 1 97.12 306 PRO B C 1
ATOM 5137 O O . PRO B 1 306 ? 3.248 28.203 11.828 1 97.12 306 PRO B O 1
ATOM 5140 N N . SER B 1 307 ? 2.812 29.078 9.766 1 97.06 307 SER B N 1
ATOM 5141 C CA . SER B 1 307 ? 2.982 27.797 9.094 1 97.06 307 SER B CA 1
ATOM 5142 C C . SER B 1 307 ? 3.898 27.922 7.879 1 97.06 307 SER B C 1
ATOM 5144 O O . SER B 1 307 ? 3.887 28.938 7.191 1 97.06 307 SER B O 1
ATOM 5146 N N . LYS B 1 308 ? 4.652 26.844 7.672 1 96.31 308 LYS B N 1
ATOM 5147 C CA . LYS B 1 308 ? 5.469 26.766 6.461 1 96.31 308 LYS B CA 1
ATOM 5148 C C . LYS B 1 308 ? 4.996 25.625 5.559 1 96.31 308 LYS B C 1
ATOM 5150 O O . LYS B 1 308 ? 5.648 25.297 4.562 1 96.31 308 LYS B O 1
ATOM 5155 N N . GLY B 1 309 ? 3.889 24.969 5.887 1 96.56 309 GLY B N 1
ATOM 5156 C CA . GLY B 1 309 ? 3.258 23.969 5.031 1 96.56 309 GLY B CA 1
ATOM 5157 C C . GLY B 1 309 ? 2.195 24.562 4.117 1 96.56 309 GLY B C 1
ATOM 5158 O O . GLY B 1 309 ? 2.143 25.781 3.924 1 96.56 309 GLY B O 1
ATOM 5159 N N . ASN B 1 310 ? 1.416 23.734 3.51 1 98.44 310 ASN B N 1
ATOM 5160 C CA . ASN B 1 310 ? 0.307 24.219 2.695 1 98.44 310 ASN B CA 1
ATOM 5161 C C . ASN B 1 310 ? -1.007 24.203 3.471 1 98.44 310 ASN B C 1
ATOM 5163 O O . ASN B 1 310 ? -2.035 23.766 2.951 1 98.44 310 ASN B O 1
ATOM 5167 N N . PHE B 1 311 ? -0.927 24.594 4.699 1 98.75 311 PHE B N 1
ATOM 5168 C CA . PHE B 1 311 ? -2.047 24.688 5.629 1 98.75 311 PHE B CA 1
ATOM 5169 C C . PHE B 1 311 ? -1.74 25.656 6.762 1 98.75 311 PHE B C 1
ATOM 5171 O O . PHE B 1 311 ? -0.591 26.062 6.945 1 98.75 311 PHE B O 1
ATOM 5178 N N . ILE B 1 312 ? -2.762 25.984 7.5 1 98.75 312 ILE B N 1
ATOM 5179 C CA . ILE B 1 312 ? -2.617 26.891 8.641 1 98.75 312 ILE B CA 1
ATOM 5180 C C . ILE B 1 312 ? -3.623 26.516 9.727 1 98.75 312 ILE B C 1
ATOM 5182 O O . ILE B 1 312 ? -4.777 26.188 9.422 1 98.75 312 ILE B O 1
ATOM 5186 N N . ALA B 1 313 ? -3.154 26.484 10.961 1 98.88 313 ALA B N 1
ATOM 5187 C CA . ALA B 1 313 ? -4.031 26.172 12.086 1 98.88 313 ALA B CA 1
ATOM 5188 C C . ALA B 1 313 ? -4.512 27.453 12.773 1 98.88 313 ALA B C 1
ATOM 5190 O O . ALA B 1 313 ? -3.709 28.203 13.328 1 98.88 313 ALA B O 1
ATOM 5191 N N . VAL B 1 314 ? -5.809 27.672 12.805 1 98.88 314 VAL B N 1
ATOM 5192 C CA . VAL B 1 314 ? -6.395 28.859 13.406 1 98.88 314 VAL B CA 1
ATOM 5193 C C . VAL B 1 314 ? -6.922 28.531 14.805 1 98.88 314 VAL B C 1
ATOM 5195 O O . VAL B 1 314 ? -7.477 27.453 15.023 1 98.88 314 VAL B O 1
ATOM 5198 N N . ASP B 1 315 ? -6.656 29.359 15.734 1 98.75 315 ASP B N 1
ATOM 5199 C CA . ASP B 1 315 ? -7.16 29.281 17.094 1 98.75 315 ASP B CA 1
ATOM 5200 C C . ASP B 1 315 ? -8.492 30.016 17.234 1 98.75 315 ASP B C 1
ATOM 5202 O O . ASP B 1 315 ? -8.547 31.234 17.125 1 98.75 315 ASP B O 1
ATOM 5206 N N . LEU B 1 316 ? -9.523 29.297 17.547 1 98.44 316 LEU B N 1
ATOM 5207 C CA . LEU B 1 316 ? -10.852 29.891 17.625 1 98.44 316 LEU B CA 1
ATOM 5208 C C . LEU B 1 316 ? -11.117 30.453 19.016 1 98.44 316 LEU B C 1
ATOM 5210 O O . LEU B 1 316 ? -12.133 31.125 19.234 1 98.44 316 LEU B O 1
ATOM 5214 N N . GLY B 1 317 ? -10.25 30.156 20 1 97.25 317 GLY B N 1
ATOM 5215 C CA . GLY B 1 317 ? -10.414 30.625 21.359 1 97.25 317 GLY B CA 1
ATOM 5216 C C . GLY B 1 317 ? -11.523 29.906 22.109 1 97.25 317 GLY B C 1
ATOM 5217 O O . GLY B 1 317 ? -11.953 30.359 23.172 1 97.25 317 GLY B O 1
ATOM 5218 N N . ARG B 1 318 ? -12.016 28.891 21.547 1 97.44 318 ARG B N 1
ATOM 5219 C CA . ARG B 1 318 ? -13.086 28.047 22.062 1 97.44 318 ARG B CA 1
ATOM 5220 C C . ARG B 1 318 ? -13.039 26.656 21.422 1 97.44 318 ARG B C 1
ATOM 5222 O O . ARG B 1 318 ? -12.289 26.438 20.469 1 97.44 318 ARG B O 1
ATOM 5229 N N . GLU B 1 319 ? -13.852 25.812 21.953 1 97.75 319 GLU B N 1
ATOM 5230 C CA . GLU B 1 319 ? -13.922 24.484 21.344 1 97.75 319 GLU B CA 1
ATOM 5231 C C . GLU B 1 319 ? -14.281 24.578 19.859 1 97.75 319 GLU B C 1
ATOM 5233 O O . GLU B 1 319 ? -15.242 25.25 19.484 1 97.75 319 GLU B O 1
ATOM 5238 N N . ALA B 1 320 ? -13.547 23.891 19.016 1 98.38 320 ALA B N 1
ATOM 5239 C CA . ALA B 1 320 ? -13.656 24.031 17.562 1 98.38 320 ALA B CA 1
ATOM 5240 C C . ALA B 1 320 ? -14.766 23.156 17.016 1 98.38 320 ALA B C 1
ATOM 5242 O O . ALA B 1 320 ? -15.328 23.438 15.953 1 98.38 320 ALA B O 1
ATOM 5243 N N . ALA B 1 321 ? -15.125 22.062 17.719 1 97.88 321 ALA B N 1
ATOM 5244 C CA . ALA B 1 321 ? -16 21.031 17.203 1 97.88 321 ALA B CA 1
ATOM 5245 C C . ALA B 1 321 ? -17.344 21.609 16.766 1 97.88 321 ALA B C 1
ATOM 5247 O O . ALA B 1 321 ? -17.812 21.328 15.656 1 97.88 321 ALA B O 1
ATOM 5248 N N . PRO B 1 322 ? -18.016 22.453 17.594 1 97.94 322 PRO B N 1
ATOM 5249 C CA . PRO B 1 322 ? -19.281 23.031 17.156 1 97.94 322 PRO B CA 1
ATOM 5250 C C . PRO B 1 322 ? -19.141 23.922 15.93 1 97.94 322 PRO B C 1
ATOM 5252 O O . PRO B 1 322 ? -20.016 23.938 15.062 1 97.94 322 PRO B O 1
ATOM 5255 N N . ILE B 1 323 ? -18.062 24.656 15.883 1 98.31 323 ILE B N 1
ATOM 5256 C CA . ILE B 1 323 ? -17.812 25.531 14.75 1 98.31 323 ILE B CA 1
ATOM 5257 C C . ILE B 1 323 ? -17.578 24.703 13.492 1 98.31 323 ILE B C 1
ATOM 5259 O O . ILE B 1 323 ? -18.094 25.031 12.422 1 98.31 323 ILE B O 1
ATOM 5263 N N . PHE B 1 324 ? -16.875 23.641 13.648 1 98.19 324 PHE B N 1
ATOM 5264 C CA . PHE B 1 324 ? -16.641 22.719 12.547 1 98.19 324 PHE B CA 1
ATOM 5265 C C . PHE B 1 324 ? -17.953 22.203 11.992 1 98.19 324 PHE B C 1
ATOM 5267 O O . PHE B 1 324 ? -18.156 22.188 10.773 1 98.19 324 PHE B O 1
ATOM 5274 N N . GLN B 1 325 ? -18.859 21.781 12.828 1 97.25 325 GLN B N 1
ATOM 5275 C CA . GLN B 1 325 ? -20.156 21.266 12.406 1 97.25 325 GLN B CA 1
ATOM 5276 C C . GLN B 1 325 ? -20.938 22.312 11.625 1 97.25 325 GLN B C 1
ATOM 5278 O O . GLN B 1 325 ? -21.594 22 10.625 1 97.25 325 GLN B O 1
ATOM 5283 N N . GLU B 1 326 ? -20.891 23.531 12.086 1 97.62 326 GLU B N 1
ATOM 5284 C CA . GLU B 1 326 ? -21.594 24.594 11.398 1 97.62 326 GLU B CA 1
ATOM 5285 C C . GLU B 1 326 ? -20.969 24.891 10.039 1 97.62 326 GLU B C 1
ATOM 5287 O O . GLU B 1 326 ? -21.672 25.219 9.078 1 97.62 326 GLU B O 1
ATOM 5292 N N . LEU B 1 327 ? -19.641 24.828 9.961 1 98.06 327 LEU B N 1
ATOM 5293 C CA . LEU B 1 327 ? -18.969 25 8.68 1 98.06 327 LEU B CA 1
ATOM 5294 C C . LEU B 1 327 ? -19.391 23.922 7.691 1 98.06 327 LEU B C 1
ATOM 5296 O O . LEU B 1 327 ? -19.578 24.203 6.504 1 98.06 327 LEU B O 1
ATOM 5300 N N . LEU B 1 328 ? -19.531 22.672 8.18 1 97 328 LEU B N 1
ATOM 5301 C CA . LEU B 1 328 ? -20.016 21.594 7.328 1 97 328 LEU B CA 1
ATOM 5302 C C . LEU B 1 328 ? -21.391 21.922 6.742 1 97 328 LEU B C 1
ATOM 5304 O O . LEU B 1 328 ? -21.641 21.688 5.562 1 97 328 LEU B O 1
ATOM 5308 N N . ARG B 1 329 ? -22.188 22.484 7.566 1 95.69 329 ARG B N 1
ATOM 5309 C CA . ARG B 1 329 ? -23.531 22.844 7.121 1 95.69 329 ARG B CA 1
ATOM 5310 C C . ARG B 1 329 ? -23.469 23.938 6.059 1 95.69 329 ARG B C 1
ATOM 5312 O O . ARG B 1 329 ? -24.359 24.031 5.207 1 95.69 329 ARG B O 1
ATOM 5319 N N . GLU B 1 330 ? -22.422 24.703 6.113 1 95.88 330 GLU B N 1
ATOM 5320 C CA . GLU B 1 330 ? -22.203 25.75 5.113 1 95.88 330 GLU B CA 1
ATOM 5321 C C . GLU B 1 330 ? -21.547 25.188 3.863 1 95.88 330 GLU B C 1
ATOM 5323 O O . GLU B 1 330 ? -21.25 25.922 2.92 1 95.88 330 GLU B O 1
ATOM 5328 N N . GLY B 1 331 ? -21.219 23.906 3.832 1 96.38 331 GLY B N 1
ATOM 5329 C CA . GLY B 1 331 ? -20.578 23.281 2.684 1 96.38 331 GLY B CA 1
ATOM 5330 C C . GLY B 1 331 ? -19.078 23.469 2.652 1 96.38 331 GLY B C 1
ATOM 5331 O O . GLY B 1 331 ? -18.469 23.453 1.582 1 96.38 331 GLY B O 1
ATOM 5332 N N . VAL B 1 332 ? -18.469 23.734 3.789 1 97.88 332 VAL B N 1
ATOM 5333 C CA . VAL B 1 332 ? -17.016 23.922 3.879 1 97.88 332 VAL B CA 1
ATOM 5334 C C . VAL B 1 332 ? -16.422 22.859 4.789 1 97.88 332 VAL B C 1
ATOM 5336 O O . VAL B 1 332 ? -16.766 22.766 5.969 1 97.88 332 VAL B O 1
ATOM 5339 N N . ILE B 1 333 ? -15.539 22.031 4.223 1 97.69 333 ILE B N 1
ATOM 5340 C CA . ILE B 1 333 ? -14.891 20.953 4.977 1 97.69 333 ILE B CA 1
ATOM 5341 C C . ILE B 1 333 ? -13.477 21.375 5.359 1 97.69 333 ILE B C 1
ATOM 5343 O O . ILE B 1 333 ? -12.641 21.625 4.488 1 97.69 333 ILE B O 1
ATOM 5347 N N . VAL B 1 334 ? -13.227 21.547 6.594 1 98.44 334 VAL B N 1
ATOM 5348 C CA . VAL B 1 334 ? -11.891 21.797 7.113 1 98.44 334 VAL B CA 1
ATOM 5349 C C . VAL B 1 334 ? -11.477 20.656 8.047 1 98.44 334 VAL B C 1
ATOM 5351 O O . VAL B 1 334 ? -12.133 19.625 8.102 1 98.44 334 VAL B O 1
ATOM 5354 N N . ARG B 1 335 ? -10.367 20.766 8.758 1 98.38 335 ARG B N 1
ATOM 5355 C CA . ARG B 1 335 ? -9.859 19.656 9.555 1 98.38 335 ARG B CA 1
ATOM 5356 C C . ARG B 1 335 ? -9.891 19.984 11.047 1 98.38 335 ARG B C 1
ATOM 5358 O O . ARG B 1 335 ? -9.109 20.812 11.523 1 98.38 335 ARG B O 1
ATOM 5365 N N . PRO B 1 336 ? -10.781 19.328 11.82 1 97.69 336 PRO B N 1
ATOM 5366 C CA . PRO B 1 336 ? -10.617 19.406 13.273 1 97.69 336 PRO B CA 1
ATOM 5367 C C . PRO B 1 336 ? -9.352 18.703 13.766 1 97.69 336 PRO B C 1
ATOM 5369 O O . PRO B 1 336 ? -8.984 17.641 13.234 1 97.69 336 PRO B O 1
ATOM 5372 N N . VAL B 1 337 ? -8.68 19.219 14.75 1 98.06 337 VAL B N 1
ATOM 5373 C CA . VAL B 1 337 ? -7.406 18.656 15.188 1 98.06 337 VAL B CA 1
ATOM 5374 C C . VAL B 1 337 ? -7.43 18.438 16.703 1 98.06 337 VAL B C 1
ATOM 5376 O O . VAL B 1 337 ? -6.395 18.516 17.359 1 98.06 337 VAL B O 1
ATOM 5379 N N . ALA B 1 338 ? -8.648 18.203 17.25 1 97.5 338 ALA B N 1
ATOM 5380 C CA . ALA B 1 338 ? -8.766 17.875 18.656 1 97.5 338 ALA B CA 1
ATOM 5381 C C . ALA B 1 338 ? -8.016 16.578 18.984 1 97.5 338 ALA B C 1
ATOM 5383 O O . ALA B 1 338 ? -7.465 16.438 20.078 1 97.5 338 ALA B O 1
ATOM 5384 N N . ASN B 1 339 ? -8.008 15.688 18.062 1 95.12 339 ASN B N 1
ATOM 5385 C CA . ASN B 1 339 ? -7.332 14.406 18.266 1 95.12 339 ASN B CA 1
ATOM 5386 C C . ASN B 1 339 ? -5.82 14.578 18.359 1 95.12 339 ASN B C 1
ATOM 5388 O O . ASN B 1 339 ? -5.113 13.672 18.812 1 95.12 339 ASN B O 1
ATOM 5392 N N . TYR B 1 340 ? -5.309 15.742 17.984 1 96.88 340 TYR B N 1
ATOM 5393 C CA . TYR B 1 340 ? -3.895 16.078 18.141 1 96.88 340 TYR B CA 1
ATOM 5394 C C . TYR B 1 340 ? -3.652 16.859 19.422 1 96.88 340 TYR B C 1
ATOM 5396 O O . TYR B 1 340 ? -2.584 17.453 19.609 1 96.88 340 TYR B O 1
ATOM 5404 N N . GLY B 1 341 ? -4.707 16.953 20.25 1 96.94 341 GLY B N 1
ATOM 5405 C CA . GLY B 1 341 ? -4.605 17.719 21.484 1 96.94 341 GLY B CA 1
ATOM 5406 C C . GLY B 1 341 ? -4.809 19.203 21.281 1 96.94 341 GLY B C 1
ATOM 5407 O O . GLY B 1 341 ? -4.312 20.016 22.062 1 96.94 341 GLY B O 1
ATOM 5408 N N . MET B 1 342 ? -5.414 19.578 20.219 1 98.25 342 MET B N 1
ATOM 5409 C CA . MET B 1 342 ? -5.664 20.984 19.875 1 98.25 342 MET B CA 1
ATOM 5410 C C . MET B 1 342 ? -7.156 21.234 19.703 1 98.25 342 MET B C 1
ATOM 5412 O O . MET B 1 342 ? -7.605 21.625 18.625 1 98.25 342 MET B O 1
ATOM 5416 N N . PRO B 1 343 ? -7.965 21.125 20.781 1 98.31 343 PRO B N 1
ATOM 5417 C CA . PRO B 1 343 ? -9.43 21.125 20.672 1 98.31 343 PRO B CA 1
ATOM 5418 C C . PRO B 1 343 ? -9.984 22.484 20.25 1 98.31 343 PRO B C 1
ATOM 5420 O O . PRO B 1 343 ? -11.141 22.578 19.812 1 98.31 343 PRO B O 1
ATOM 5423 N N . ASN B 1 344 ? -9.172 23.562 20.359 1 98.62 344 ASN B N 1
ATOM 5424 C CA . ASN B 1 344 ? -9.664 24.891 20.031 1 98.62 344 ASN B CA 1
ATOM 5425 C C . ASN B 1 344 ? -9.242 25.312 18.625 1 98.62 344 ASN B C 1
ATOM 5427 O O . ASN B 1 344 ? -9.5 26.453 18.219 1 98.62 344 ASN B O 1
ATOM 5431 N N . HIS B 1 345 ? -8.578 24.453 17.875 1 98.81 345 HIS B N 1
ATOM 5432 C CA . HIS B 1 345 ? -8.008 24.812 16.578 1 98.81 345 HIS B CA 1
ATOM 5433 C C . HIS B 1 345 ? -8.711 24.078 15.445 1 98.81 345 HIS B C 1
ATOM 5435 O O . HIS B 1 345 ? -9.242 22.984 15.648 1 98.81 345 HIS B O 1
ATOM 5441 N N . LEU B 1 346 ? -8.742 24.688 14.32 1 98.81 346 LEU B N 1
ATOM 5442 C CA . LEU B 1 346 ? -9.016 24.062 13.023 1 98.81 346 LEU B CA 1
ATOM 5443 C C . LEU B 1 346 ? -7.82 24.219 12.086 1 98.81 346 LEU B C 1
ATOM 5445 O O . LEU B 1 346 ? -7.184 25.281 12.062 1 98.81 346 LEU B O 1
ATOM 5449 N N . ARG B 1 347 ? -7.453 23.188 11.43 1 98.88 347 ARG B N 1
ATOM 5450 C CA . ARG B 1 347 ? -6.438 23.297 10.383 1 98.88 347 ARG B CA 1
ATOM 5451 C C . ARG B 1 347 ? -7.078 23.5 9.016 1 98.88 347 ARG B C 1
ATOM 5453 O O . ARG B 1 347 ? -7.961 22.734 8.617 1 98.88 347 ARG B O 1
ATOM 5460 N N . ILE B 1 348 ? -6.617 24.469 8.32 1 98.88 348 ILE B N 1
ATOM 5461 C CA . ILE B 1 348 ? -7.176 24.844 7.023 1 98.88 348 ILE B CA 1
ATOM 5462 C C . ILE B 1 348 ? -6.133 24.625 5.93 1 98.88 348 ILE B C 1
ATOM 5464 O O . ILE B 1 348 ? -5.074 25.266 5.934 1 98.88 348 ILE B O 1
ATOM 5468 N N . THR B 1 349 ? -6.465 23.75 5.02 1 98.75 349 THR B N 1
ATOM 5469 C CA . THR B 1 349 ? -5.641 23.625 3.822 1 98.75 349 THR B CA 1
ATOM 5470 C C . THR B 1 349 ? -5.707 24.891 2.982 1 98.75 349 THR B C 1
ATOM 5472 O O . THR B 1 349 ? -6.777 25.484 2.824 1 98.75 349 THR B O 1
ATOM 5475 N N . ILE B 1 350 ? -4.582 25.297 2.473 1 98.69 350 ILE B N 1
ATOM 5476 C CA . ILE B 1 350 ? -4.594 26.453 1.567 1 98.69 350 ILE B CA 1
ATOM 5477 C C . ILE B 1 350 ? -5.199 26.047 0.226 1 98.69 350 ILE B C 1
ATOM 5479 O O . ILE B 1 350 ? -4.711 25.109 -0.425 1 98.69 350 ILE B O 1
ATOM 5483 N N . GLY B 1 351 ? -6.305 26.672 -0.167 1 98.44 351 GLY B N 1
ATOM 5484 C CA . GLY B 1 351 ? -6.98 26.391 -1.425 1 98.44 351 GLY B CA 1
ATOM 5485 C C . GLY B 1 351 ? -6.766 27.453 -2.471 1 98.44 351 GLY B C 1
ATOM 5486 O O . GLY B 1 351 ? -5.805 28.234 -2.389 1 98.44 351 GLY B O 1
ATOM 5487 N N . LEU B 1 352 ? -7.516 27.406 -3.504 1 98.25 352 LEU B N 1
ATOM 5488 C CA . LEU B 1 352 ? -7.574 28.5 -4.469 1 98.25 352 LEU B CA 1
ATOM 5489 C C . LEU B 1 352 ? -8.109 29.766 -3.82 1 98.25 352 LEU B C 1
ATOM 5491 O O . LEU B 1 352 ? -8.797 29.703 -2.797 1 98.25 352 LEU B O 1
ATOM 5495 N N . PRO B 1 353 ? -7.824 30.906 -4.445 1 98.5 353 PRO B N 1
ATOM 5496 C CA . PRO B 1 353 ? -8.289 32.156 -3.861 1 98.5 353 PRO B CA 1
ATOM 5497 C C . PRO B 1 353 ? -9.789 32.156 -3.576 1 98.5 353 PRO B C 1
ATOM 5499 O O . PRO B 1 353 ? -10.219 32.594 -2.5 1 98.5 353 PRO B O 1
ATOM 5502 N N . ALA B 1 354 ? -10.57 31.625 -4.492 1 98.38 354 ALA B N 1
ATOM 5503 C CA . ALA B 1 354 ? -12.023 31.609 -4.324 1 98.38 354 ALA B CA 1
ATOM 5504 C C . ALA B 1 354 ? -12.43 30.656 -3.191 1 98.38 354 ALA B C 1
ATOM 5506 O O . ALA B 1 354 ? -13.398 30.922 -2.473 1 98.38 354 ALA B O 1
ATOM 5507 N N . GLU B 1 355 ? -11.719 29.578 -3.025 1 98.44 355 GLU B N 1
ATOM 5508 C CA . GLU B 1 355 ? -12 28.625 -1.951 1 98.44 355 GLU B CA 1
ATOM 5509 C C . GLU B 1 355 ? -11.672 29.234 -0.587 1 98.44 355 GLU B C 1
ATOM 5511 O O . GLU B 1 355 ? -12.422 29.062 0.371 1 98.44 355 GLU B O 1
ATOM 5516 N N . ASN B 1 356 ? -10.555 29.906 -0.529 1 98.81 356 ASN B N 1
ATOM 5517 C CA . ASN B 1 356 ? -10.164 30.578 0.704 1 98.81 356 ASN B CA 1
ATOM 5518 C C . ASN B 1 356 ? -11.188 31.641 1.108 1 98.81 356 ASN B C 1
ATOM 5520 O O . ASN B 1 356 ? -11.547 31.75 2.283 1 98.81 356 ASN B O 1
ATOM 5524 N N . THR B 1 357 ? -11.617 32.375 0.1 1 98.75 357 THR B N 1
ATOM 5525 C CA . THR B 1 357 ? -12.625 33.406 0.352 1 98.75 357 THR B CA 1
ATOM 5526 C C . THR B 1 357 ? -13.906 32.781 0.889 1 98.75 357 THR B C 1
ATOM 5528 O O . THR B 1 357 ? -14.477 33.25 1.87 1 98.75 357 THR B O 1
ATOM 5531 N N . ARG B 1 358 ? -14.367 31.734 0.212 1 98.44 358 ARG B N 1
ATOM 5532 C CA . ARG B 1 358 ? -15.578 31.031 0.628 1 98.44 358 ARG B CA 1
ATOM 5533 C C . ARG B 1 358 ? -15.461 30.547 2.068 1 98.44 358 ARG B C 1
ATOM 5535 O O . ARG B 1 358 ? -16.422 30.641 2.84 1 98.44 358 ARG B O 1
ATOM 5542 N N . PHE B 1 359 ? -14.359 30.047 2.447 1 98.75 359 PHE B N 1
ATOM 5543 C CA . PHE B 1 359 ? -14.125 29.578 3.811 1 98.75 359 PHE B CA 1
ATOM 5544 C C . PHE B 1 359 ? -14.219 30.75 4.797 1 98.75 359 PHE B C 1
ATOM 5546 O O . PHE B 1 359 ? -14.914 30.656 5.809 1 98.75 359 PHE B O 1
ATOM 5553 N N . LEU B 1 360 ? -13.461 31.797 4.488 1 98.81 360 LEU B N 1
ATOM 5554 C CA . LEU B 1 360 ? -13.422 32.938 5.387 1 98.81 360 LEU B CA 1
ATOM 5555 C C . LEU B 1 360 ? -14.812 33.531 5.582 1 98.81 360 LEU B C 1
ATOM 5557 O O . LEU B 1 360 ? -15.18 33.938 6.695 1 98.81 360 LEU B O 1
ATOM 5561 N N . GLU B 1 361 ? -15.609 33.594 4.527 1 98.62 361 GLU B N 1
ATOM 5562 C CA . GLU B 1 361 ? -16.984 34.062 4.621 1 98.62 361 GLU B CA 1
ATOM 5563 C C . GLU B 1 361 ? -17.828 33.156 5.5 1 98.62 361 GLU B C 1
ATOM 5565 O O . GLU B 1 361 ? -18.594 33.625 6.344 1 98.62 361 GLU B O 1
ATOM 5570 N N . ALA B 1 362 ? -17.703 31.891 5.246 1 98.5 362 ALA B N 1
ATOM 5571 C CA . ALA B 1 362 ? -18.438 30.922 6.055 1 98.5 362 ALA B CA 1
ATOM 5572 C C . ALA B 1 362 ? -18.031 31.016 7.52 1 98.5 362 ALA B C 1
ATOM 5574 O O . ALA B 1 362 ? -18.875 30.938 8.414 1 98.5 362 ALA B O 1
ATOM 5575 N N . LEU B 1 363 ? -16.734 31.125 7.777 1 98.75 363 LEU B N 1
ATOM 5576 C CA . LEU B 1 363 ? -16.219 31.234 9.141 1 98.75 363 LEU B CA 1
ATOM 5577 C C . LEU B 1 363 ? -16.781 32.469 9.836 1 98.75 363 LEU B C 1
ATOM 5579 O O . LEU B 1 363 ? -17.219 32.406 10.992 1 98.75 363 LEU B O 1
ATOM 5583 N N . ALA B 1 364 ? -16.75 33.531 9.156 1 98.5 364 ALA B N 1
ATOM 5584 C CA . ALA B 1 364 ? -17.297 34.781 9.703 1 98.5 364 ALA B CA 1
ATOM 5585 C C . ALA B 1 364 ? -18.766 34.625 10.078 1 98.5 364 ALA B C 1
ATOM 5587 O O . ALA B 1 364 ? -19.188 35.062 11.148 1 98.5 364 ALA B O 1
ATOM 5588 N N . LYS B 1 365 ? -19.469 34.062 9.172 1 98.06 365 LYS B N 1
ATOM 5589 C CA . LYS B 1 365 ? -20.906 33.812 9.391 1 98.06 365 LYS B CA 1
ATOM 5590 C C . LYS B 1 365 ? -21.141 32.938 10.617 1 98.06 365 LYS B C 1
ATOM 5592 O O . LYS B 1 365 ? -22 33.25 11.445 1 98.06 365 LYS B O 1
ATOM 5597 N N . VAL B 1 366 ? -20.422 31.875 10.719 1 97.94 366 VAL B N 1
ATOM 5598 C CA . VAL B 1 366 ? -20.594 30.906 11.797 1 97.94 366 VAL B CA 1
ATOM 5599 C C . VAL B 1 366 ? -20.188 31.531 13.125 1 97.94 366 VAL B C 1
ATOM 5601 O O . VAL B 1 366 ? -20.828 31.312 14.156 1 97.94 366 VAL B O 1
ATOM 5604 N N . LEU B 1 367 ? -19.125 32.312 13.141 1 97.06 367 LEU B N 1
ATOM 5605 C CA . LEU B 1 367 ? -18.641 32.938 14.359 1 97.06 367 LEU B CA 1
ATOM 5606 C C . LEU B 1 367 ? -19.609 34.031 14.836 1 97.06 367 LEU B C 1
ATOM 5608 O O . LEU B 1 367 ? -19.703 34.281 16.047 1 97.06 367 LEU B O 1
ATOM 5612 N N . ALA B 1 368 ? -20.297 34.562 13.961 1 94.38 368 ALA B N 1
ATOM 5613 C CA . ALA B 1 368 ? -21.266 35.594 14.32 1 94.38 368 ALA B CA 1
ATOM 5614 C C . ALA B 1 368 ? -22.484 34.969 15.008 1 94.38 368 ALA B C 1
ATOM 5616 O O . ALA B 1 368 ? -23.141 35.625 15.82 1 94.38 368 ALA B O 1
ATOM 5617 N N . ARG B 1 369 ? -22.75 33.781 14.656 1 89.56 369 ARG B N 1
ATOM 5618 C CA . ARG B 1 369 ? -23.906 33.094 15.227 1 89.56 369 ARG B CA 1
ATOM 5619 C C . ARG B 1 369 ? -23.547 32.438 16.562 1 89.56 369 ARG B C 1
ATOM 5621 O O . ARG B 1 369 ? -24.422 32.156 17.375 1 89.56 369 ARG B O 1
ATOM 5628 N N . ALA B 1 370 ? -22.406 32.156 16.797 1 77.12 370 ALA B N 1
ATOM 5629 C CA . ALA B 1 370 ? -21.969 31.422 17.969 1 77.12 370 ALA B CA 1
ATOM 5630 C C . ALA B 1 370 ? -21.797 32.312 19.188 1 77.12 370 ALA B C 1
ATOM 5632 O O . ALA B 1 370 ? -21.516 33.531 19.047 1 77.12 370 ALA B O 1
#

InterPro domains:
  IPR001917 Aminotransferase, class-II, pyridoxal-phosphate binding site [PS00599] (227-236)
  IPR004839 Aminotransferase, class I/classII, large domain [PF00155] (38-363)
  IPR005861 Histidinol-phosphate aminotransferase family [MF_01023] (8-367)
  IPR005861 Histidinol-phosphate aminotransferase family [TIGR01141] (11-365)
  IPR015421 Pyridoxal phosphate-dependent transferase, major domain [G3DSA:3.40.640.10] (51-275)
  IPR015422 Pyridoxal phosphate-dependent transferase, small domain [G3DSA:3.90.1150.10] (13-360)
  IPR015424 Pyridoxal phosphate-dependent transferase [SSF53383] (18-367)
  IPR050106 Histidinol-phosphate aminotransferase [PTHR43643] (11-367)

Nearest PDB structures (foldseek):
  4r5z-assembly2_C  TM=9.559E-01  e=1.904E-34  Mycobacterium tuberculosis H37Rv
  3ffh-assembly1_B  TM=9.335E-01  e=3.300E-34  Listeria innocua
  4wbt-assembly2_B-3  TM=9.357E-01  e=3.202E-31  Sinorhizobium meliloti 1021
  4wbt-assembly1_C-2  TM=9.227E-01  e=1.074E-30  Sinorhizobium meliloti 1021
  1lc7-assembly1_A  TM=9.254E-01  e=1.042E-27  Salmonella enterica

Secondary structure (DSSP, 8-state):
----HHHHS-HHHHTPPPP-PPPPHHHHHHHHT--GGG-EE-SS---TT---HHHHHHHHHHGGGTTSPP-TT-HHHHHHHHHHHT--GGGEEEESSHHHHHHHHHHHH--TT-EEEEETT--THHHHHHHHTTPEEEEEPPBTTB--HHHHHHH--TTEEEEEEESSPTTT-----HHHHHHHHHHS-TTSEEEEE-TTGGG--TTSS--GGGGTTT-TTEEEEEESSSTT--TTT--EEEE--HHHHHHHHHHSPTT-S-HHHHHHHHHHHH-HHHHHHHHHHHHHHHHHHHHHHHHTT-EEE--SSSEEEEE-SS-SHHHHHHHHHTTEE-EE-GGGT-TTEEEEE---HHHHHHHHHHHHHHHHH-/----HHHHS-HHHHTPPPP-PPPPHHHHHHHHT--GGG-EE-SS---TT---HHHHHHHHHHGGGTTSPP-TT-HHHHHHHHHHHTS-GGGEEEESSHHHHHHHHHHHH--TT-EEEEETT--THHHHHHHHTTPEEEEEPPBTTB--HHHHHHH--TTEEEEEEESSPTTT-----HHHHHHHHHHS-TTSEEEEE-TTGGG--TTSS--GGGGTTT-TTEEEEEESSSTT--GGG--EEEE--HHHHHHHHHHSPTT-S-HHHHHHHHHHHH-HHHHHHHHHHHHHHHHHHHHHHHHTT-EEE--SSSEEEEE-SS-SHHHHHHHHHTTEE-EE-GGGT-TTEEEEE---HHHHHHHHHHHHHHHHH-

Solvent-accessible surface area (backbone atoms only — not comparable to full-atom values): 37175 Å² total; per-residue (Å²): 118,77,45,60,56,54,78,60,27,37,70,27,41,60,72,42,70,50,81,80,72,56,82,50,60,68,57,52,18,67,75,68,72,47,62,58,87,68,47,42,78,22,37,73,47,41,33,64,85,47,59,47,68,55,22,52,50,36,32,62,66,46,51,82,48,30,14,39,66,32,64,60,80,36,60,73,41,35,47,51,48,14,62,76,66,71,52,57,53,62,16,51,36,80,16,44,16,35,66,40,43,55,41,40,50,28,60,35,48,44,29,68,85,24,28,35,38,35,39,40,43,42,51,71,60,59,58,46,39,34,29,52,49,37,20,44,75,45,72,30,72,45,45,94,66,20,73,35,61,70,59,47,59,67,68,57,56,94,46,38,31,36,34,52,46,50,47,33,27,42,69,34,12,27,71,66,46,51,66,60,50,50,58,48,60,72,66,51,58,43,67,31,37,35,36,40,34,28,56,34,45,76,55,50,64,82,84,69,48,57,61,65,71,79,45,42,87,81,33,66,38,35,32,38,30,31,42,32,30,23,66,61,16,32,24,10,44,25,35,20,31,30,39,37,38,50,60,53,22,50,50,39,48,32,70,47,63,77,35,55,40,24,36,50,32,48,40,19,49,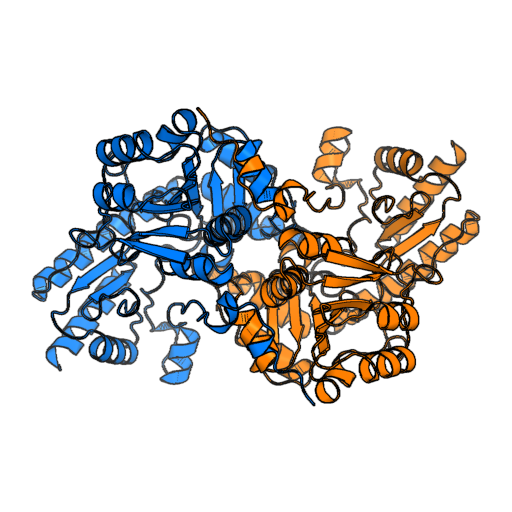49,31,42,74,68,37,58,65,57,45,53,49,45,34,52,48,40,54,54,28,47,52,50,52,54,52,49,33,52,74,71,72,43,52,64,43,72,50,53,39,58,35,39,23,37,41,68,87,40,72,27,65,69,55,51,56,52,33,44,74,69,35,34,40,53,23,78,34,43,94,48,75,34,48,30,27,38,32,37,25,40,40,47,69,69,51,46,48,53,46,52,54,47,49,52,54,51,58,69,71,98,120,76,43,60,55,53,79,58,28,38,71,28,41,58,72,42,69,51,82,80,72,56,81,51,61,68,57,51,19,66,75,68,73,48,64,56,86,69,47,42,78,24,36,73,47,42,33,64,86,46,59,47,68,55,22,53,52,35,32,61,66,46,52,82,49,30,13,39,65,31,64,60,79,35,60,72,43,35,48,52,47,14,63,75,64,73,52,56,53,60,16,51,35,80,16,44,17,34,66,39,43,55,41,40,49,29,60,35,47,44,29,70,84,24,28,36,37,35,39,39,44,42,51,73,61,58,59,48,39,33,29,51,48,38,20,43,76,44,70,31,72,47,45,94,65,21,73,34,60,72,61,47,59,68,69,57,57,96,47,37,31,37,34,53,45,50,46,34,26,42,66,35,11,25,71,66,46,52,66,60,49,50,56,48,60,72,67,51,58,44,68,32,37,35,38,41,35,29,57,34,45,76,54,48,64,82,85,70,49,57,60,64,71,79,44,44,86,81,32,67,38,35,31,38,31,31,43,32,31,22,66,60,15,31,24,10,44,24,36,19,32,30,40,36,39,50,60,51,23,50,51,39,49,33,70,47,61,78,36,55,40,25,38,50,32,49,41,20,50,48,32,42,73,66,36,59,66,57,44,52,49,44,34,51,47,41,53,54,27,48,51,51,51,53,53,49,34,51,75,71,70,42,54,63,44,70,49,55,40,56,34,40,22,36,41,68,85,40,73,26,66,70,56,50,55,52,31,46,75,70,32,35,39,54,23,80,34,42,92,47,76,34,48,30,25,39,31,37,24,41,39,46,72,70,51,45,49,53,45,52,52,48,49,52,55,52,56,70,72,99

Radius of gyration: 26.06 Å; Cα contacts (8 Å, |Δi|>4): 1671; chains: 2; bounding box: 58×76×57 Å

Sequence (740 aa):
MSGDFLALAQPGVQQLSPYVPGKPVDELARELDIDPATIVKLASNENPLGASPKALAAIRDELAELTRYPDGNGFALKSLLAERCGVEIDQVTLGNGSNDILELVARAYLAPGLNAVFSEHAFAVYPIVTQAVGAQARVVPAKNWGHDLPAMLKAIDDRTRVVFIANPNNPTGTWFGAEELDEFLQDVPAHVLVVLDEAYIEYAEGSDLPDGLDFLAAYPNLLVSRTFSKAYGLAALRVGYGLSTPVVADVLNRVRQPFNVNSLALAAACAALEDVDYLAESRRLNEAGMQQLEAGFRDLGLRWIPSKGNFIAVDLGREAAPIFQELLREGVIVRPVANYGMPNHLRITIGLPAENTRFLEALAKVLARAMSGDFLALAQPGVQQLSPYVPGKPVDELARELDIDPATIVKLASNENPLGASPKALAAIRDELAELTRYPDGNGFALKSLLAERCGVEIDQVTLGNGSNDILELVARAYLAPGLNAVFSEHAFAVYPIVTQAVGAQARVVPAKNWGHDLPAMLKAIDDRTRVVFIANPNNPTGTWFGAEELDEFLQDVPAHVLVVLDEAYIEYAEGSDLPDGLDFLAAYPNLLVSRTFSKAYGLAALRVGYGLSTPVVADVLNRVRQPFNVNSLALAAACAALEDVDYLAESRRLNEAGMQQLEAGFRDLGLRWIPSKGNFIAVDLGREAAPIFQELLREGVIVRPVANYGMPNHLRITIGLPAENTRFLEALAKVLARA